Protein AF-0000000086840488 (afdb_homodimer)

InterPro domains:
  IPR006140 D-isomer specific 2-hydroxyacid dehydrogenase, NAD-binding domain [PF02826] (122-196)
  IPR006140 D-isomer specific 2-hydroxyacid dehydrogenase, NAD-binding domain [PF02826] (235-324)
  IPR029752 D-isomer specific 2-hydroxyacid dehydrogenase, NAD-binding domain conserved site 1 [PS00065] (160-187)
  IPR036291 NAD(P)-binding domain superfamily [SSF51735] (114-325)

pLDDT: mean 95.62, std 5.21, range [55.09, 98.94]

Secondary structure (DSSP, 8-state):
----TT-EEEEEESSPPPTTHHHHHHHH-TT-EEEEEEPPEETTTTEEPPGGGS-HHHHTT--EEEESSPPPGGGGTT--EEEESSS--GGGTT-TTTT-TTSEEE--TTSSHHHHHHHHHHHHHHHHTTHHHHHHHHHTT------TT-----STT-EEEEE--SHHHHHHHHHHHHTTPEEEEEESS---SHHHHS-TTS---TT-S-TTS-S-SEEEEHHHHHHHHHTT--SEEEE-----TTTTT-B-HHHHHHHHHHHTT--EEEE-S-GGGB-HHHHHHHHHHTSSSEEEES--SSSSPPTT-GGGGSTTEEE-SS-TT--TTHHHHHHHHHHHHHHHHHHTPPPTTB---/----TT-EEEEEESSPPPTTHHHHHHHH-TT-EEEEEEPPEETTTTEEPPGGGS-HHHHTT--EEEESSPPPGGGGTT--EEEESSS--GGGTT-TTTT-TTSEEE--TTSSHHHHHHHHHHHHHHHHTTHHHHHHHHHTT------TT-----STT-EEEEE--SHHHHHHHHHHHHTTPEEEEEESS---SHHHHS-TTS---TT-S-TTS-S-SEEEEHHHHHHHHHTT--SEEEE-----TTTTT-B-HHHHHHHHHHHTT--EEEE-S-GGGB-HHHHHHHHHHTSSSEEEES--SSSSPPTT-GGGGSTTEEE-SS-TT--TTHHHHHHHHHHHHHHHHHHTPPPTTB---

Radius of gyration: 28.03 Å; Cα contacts (8 Å, |Δi|>4): 1527; chains: 2; bounding box: 57×87×66 Å

Foldseek 3Di:
DFDDLLAEEEAEEQDFAPPCLVVVCCVVPVSYHYHYHHWDQDPVVRGTDDPVPPPLVSLPSHQHYEDAQDDAVVSNVNHQEYEYLALDCVNCVPHPCVPPPSHWYFYLFALQQQLLLVVQVVLVVCLLVVVVVVVVCVVVVHDDPCPVPRDRDFLAAAEEEEEDQANNNQQNLVVSVVSNYAYEYEDADDDPDQVSQARPLADHDPPGGDRRNPRHPYYAHDDVSLLVSLQQQHQEYEYADEDDPVQFQVAFQVSLQSNCVRNVLRYEYEYLYEARSHDQVRVLVSQQVSSHSEYEYAYHVVQVDDPPDCQVPRPRYHYHRNCSRDDPCSSVSSSVLVVQQSVCSNVVHRRGRTDDD/DFDDLLAEEEAEEQDFAPPCLVVVCCVVPVSYHYHYHHWDADPVVRGTDDPVPPPLVSLPSHQHYEDAQDDAVVSNVNHQEYEYLAQACVNCVPHPCVPPPSHWYFYLFALQQQLLLVVQVVLVVCLLVVVVVVVVCVVVVHDDPCPVPRDRDFLAAAEEEEEDQANNNQQNLVVSVVSNHAYEYEDADDDPDQVSQANPLADHDPPGGDRRNPRHPYYAHDDVSLLVSLQQQHQEYEYADEDDPVQFQVAFQVSLQSNCVRNVLNYEYEYLYEARSHDQVRVLVSQQVSSHSEYEYAYHVPQVDDPPDCQVPRPRYHYHRNCSRDDPCSSVSSSVLVVQQSVCSNVVHRRGRTDDD

Solvent-accessible surface area (backbone atoms only — not comparable to full-atom values): 36884 Å² total; per-residue (Å²): 121,46,72,48,70,74,39,20,36,35,38,42,39,83,51,74,78,49,89,62,47,66,59,50,47,41,70,76,35,73,52,46,47,75,44,80,42,64,33,50,76,28,75,91,72,74,39,65,46,40,64,68,77,50,60,66,75,74,45,58,68,27,24,31,39,32,31,64,54,76,52,54,64,79,67,41,72,59,39,37,36,37,36,35,67,35,56,68,64,72,85,41,64,87,40,76,58,63,73,33,86,75,33,48,43,19,37,30,46,23,47,38,14,67,37,32,26,45,46,53,51,18,49,50,38,31,59,47,67,42,43,66,61,31,52,52,29,35,77,67,33,49,69,68,58,76,58,84,88,59,76,25,65,58,51,63,71,34,32,34,38,27,38,21,66,50,44,43,28,24,25,36,46,42,47,41,43,64,51,40,28,46,36,32,36,29,32,79,61,80,56,91,45,64,78,63,34,32,58,72,64,48,48,65,53,85,96,56,43,42,60,58,45,72,74,47,79,46,81,31,30,46,70,67,27,48,57,53,56,41,53,69,33,36,41,31,37,39,36,43,40,77,76,44,87,81,32,48,44,58,46,27,57,70,52,44,50,42,35,15,74,38,34,74,14,52,27,31,39,34,36,68,45,48,21,54,30,37,30,53,68,39,49,42,50,29,29,68,70,45,32,28,57,25,36,35,28,31,42,45,61,58,76,72,54,59,63,80,45,65,66,62,70,34,52,58,54,46,56,45,53,63,48,45,62,54,36,72,56,34,63,52,39,47,54,51,50,51,52,53,34,49,53,24,28,53,68,61,40,82,52,48,29,58,60,85,122,123,45,72,47,68,76,38,20,36,37,38,42,40,82,49,74,77,49,90,63,46,68,59,51,47,41,68,77,35,72,52,49,47,75,45,80,41,66,33,51,76,28,74,91,72,72,37,63,46,40,65,68,78,50,59,66,75,74,44,58,70,28,22,31,39,32,33,62,54,74,53,54,63,78,68,41,75,61,40,36,36,37,38,35,68,37,58,70,63,72,84,43,63,88,40,76,58,63,74,34,86,76,34,47,44,20,38,29,48,21,48,39,15,68,37,31,25,46,44,53,51,16,51,49,36,30,59,47,65,42,44,67,60,32,52,53,29,35,77,66,32,49,69,69,58,76,58,84,87,57,75,25,64,58,51,63,71,34,34,32,37,28,37,23,65,49,45,43,28,24,26,35,44,44,48,41,44,62,52,40,29,46,35,32,35,29,33,79,61,79,55,91,44,65,78,64,35,30,59,71,63,48,47,64,52,86,94,54,42,42,61,58,45,72,74,46,78,45,80,32,31,46,71,68,26,47,55,52,56,42,54,68,32,36,42,32,38,40,36,44,40,76,76,44,85,83,32,46,44,59,46,27,56,70,50,44,50,41,34,17,73,38,34,74,14,51,25,30,39,34,37,69,44,45,20,52,30,37,30,53,67,37,49,42,50,30,30,69,70,46,31,28,56,24,34,37,28,30,42,45,62,58,76,72,55,59,61,81,45,66,66,63,70,34,54,60,56,46,57,42,52,62,49,45,61,53,36,72,55,35,62,51,38,46,52,49,52,51,52,52,35,50,53,25,28,54,68,61,41,84,52,47,28,58,59,86,124

Structure (mmCIF, N/CA/C/O backbone):
data_AF-0000000086840488-model_v1
#
loop_
_entity.id
_entity.type
_entity.pdbx_description
1 polymer 'D-isomer specific 2-hydroxyacid dehydrogenase NAD-binding domain-containing protein'
#
loop_
_atom_site.group_PDB
_atom_site.id
_atom_site.type_symbol
_atom_site.label_atom_id
_atom_site.label_alt_id
_atom_site.label_comp_id
_atom_site.label_asym_id
_atom_site.label_entity_id
_atom_site.label_seq_id
_atom_site.pdbx_PDB_ins_code
_atom_site.Cartn_x
_atom_site.Cartn_y
_atom_site.Cartn_z
_atom_site.occupancy
_atom_site.B_iso_or_equiv
_atom_site.auth_seq_id
_atom_site.auth_comp_id
_atom_site.auth_asym_id
_atom_site.auth_atom_id
_atom_site.pdbx_PDB_model_num
ATOM 1 N N . MET A 1 1 ? 4.98 28.266 30.984 1 74.75 1 MET A N 1
ATOM 2 C CA . MET A 1 1 ? 4.031 28.594 32.031 1 74.75 1 MET A CA 1
ATOM 3 C C . MET A 1 1 ? 2.773 27.734 31.938 1 74.75 1 MET A C 1
ATOM 5 O O . MET A 1 1 ? 2.221 27.578 30.844 1 74.75 1 MET A O 1
ATOM 9 N N . PRO A 1 2 ? 2.432 27.172 33.031 1 90.12 2 PRO A N 1
ATOM 10 C CA . PRO A 1 2 ? 1.209 26.375 33.031 1 90.12 2 PRO A CA 1
ATOM 11 C C . PRO A 1 2 ? -0.029 27.188 32.656 1 90.12 2 PRO A C 1
ATOM 13 O O . PRO A 1 2 ? 0.026 28.406 32.594 1 90.12 2 PRO A O 1
ATOM 16 N N . LEU A 1 3 ? -1.028 26.469 32.344 1 93.62 3 LEU A N 1
ATOM 17 C CA . LEU A 1 3 ? -2.291 27.125 32.031 1 93.62 3 LEU A CA 1
ATOM 18 C C . LEU A 1 3 ? -2.77 27.984 33.188 1 93.62 3 LEU A C 1
ATOM 20 O O . LEU A 1 3 ? -2.602 27.609 34.344 1 93.62 3 LEU A O 1
ATOM 24 N N . ASN A 1 4 ? -3.279 29.109 32.844 1 89.44 4 ASN A N 1
ATOM 25 C CA . ASN A 1 4 ? -3.838 30 33.875 1 89.44 4 ASN A CA 1
ATOM 26 C C . ASN A 1 4 ? -5.254 30.438 33.5 1 89.44 4 ASN A C 1
ATOM 28 O O . ASN A 1 4 ? -5.711 30.219 32.375 1 89.44 4 ASN A O 1
ATOM 32 N N . PRO A 1 5 ? -5.953 30.984 34.406 1 89.5 5 PRO A N 1
ATOM 33 C CA . PRO A 1 5 ? -7.367 31.312 34.219 1 89.5 5 PRO A CA 1
ATOM 34 C C . PRO A 1 5 ? -7.59 32.344 33.125 1 89.5 5 PRO A C 1
ATOM 36 O O . PRO A 1 5 ? -8.703 32.5 32.625 1 89.5 5 PRO A O 1
ATOM 39 N N . ASP A 1 6 ? -6.582 33.062 32.75 1 92.25 6 ASP A N 1
ATOM 40 C CA . ASP A 1 6 ? -6.711 34.125 31.734 1 92.25 6 ASP A CA 1
ATOM 41 C C . ASP A 1 6 ? -6.492 33.531 30.344 1 92.25 6 ASP A C 1
ATOM 43 O O . ASP A 1 6 ? -6.711 34.219 29.344 1 92.25 6 ASP A O 1
ATOM 47 N N . ASP A 1 7 ? -6.098 32.281 30.312 1 96.12 7 ASP A N 1
ATOM 48 C CA . ASP A 1 7 ? -5.805 31.672 29.016 1 96.12 7 ASP A CA 1
ATOM 49 C C . ASP A 1 7 ? -7.082 31.438 28.219 1 96.12 7 ASP A C 1
ATOM 51 O O . ASP A 1 7 ? -8.102 31.016 28.766 1 96.12 7 ASP A O 1
ATOM 55 N N . LYS A 1 8 ? -7.051 31.797 26.953 1 98.06 8 LYS A N 1
ATOM 56 C CA . LYS A 1 8 ? -8.086 31.531 25.953 1 98.06 8 LYS A CA 1
ATOM 57 C C . LYS A 1 8 ? -7.488 30.891 24.703 1 98.06 8 LYS A C 1
ATOM 59 O O . LYS A 1 8 ? -6.504 31.375 24.156 1 98.06 8 LYS A O 1
ATOM 64 N N . LEU A 1 9 ? -8.07 29.734 24.359 1 98.44 9 LEU A N 1
ATOM 65 C CA . LEU A 1 9 ? -7.621 29.016 23.172 1 98.44 9 LEU A CA 1
ATOM 66 C C . LEU A 1 9 ? -8.555 29.297 21.984 1 98.44 9 LEU A C 1
ATOM 68 O O . LEU A 1 9 ? -9.766 29.078 22.094 1 98.44 9 LEU A O 1
ATOM 72 N N . LEU A 1 10 ? -8.016 29.766 20.922 1 98.56 10 LEU A N 1
ATOM 73 C CA . LEU A 1 10 ? -8.734 29.859 19.656 1 98.56 10 LEU A CA 1
ATOM 74 C C . LEU A 1 10 ? -8.266 28.797 18.672 1 98.56 10 LEU A C 1
ATOM 76 O O . LEU A 1 10 ? -7.074 28.703 18.375 1 98.56 10 LEU A O 1
ATOM 80 N N . VAL A 1 11 ? -9.156 27.938 18.25 1 98.62 11 VAL A N 1
ATOM 81 C CA . VAL A 1 11 ? -8.914 26.969 17.188 1 98.62 11 VAL A CA 1
ATOM 82 C C . VAL A 1 11 ? -9.641 27.422 15.922 1 98.62 11 VAL A C 1
ATOM 84 O O . VAL A 1 11 ? -10.867 27.547 15.914 1 98.62 11 VAL A O 1
ATOM 87 N N . HIS A 1 12 ? -8.922 27.703 14.891 1 98 12 HIS A N 1
ATOM 88 C CA . HIS A 1 12 ? -9.445 28.125 13.602 1 98 12 HIS A CA 1
ATOM 89 C C . HIS A 1 12 ? -9.016 27.156 12.492 1 98 12 HIS A C 1
ATOM 91 O O . HIS A 1 12 ? -8.016 27.391 11.82 1 98 12 HIS A O 1
ATOM 97 N N . LEU A 1 13 ? -9.805 26.031 12.32 1 96.62 13 LEU A N 1
ATOM 98 C CA . LEU A 1 13 ? -9.523 24.938 11.406 1 96.62 13 LEU A CA 1
ATOM 99 C C . LEU A 1 13 ? -10.695 24.703 10.461 1 96.62 13 LEU A C 1
ATOM 101 O O . LEU A 1 13 ? -11.805 25.172 10.711 1 96.62 13 LEU A O 1
ATOM 105 N N . PRO A 1 14 ? -10.477 23.984 9.336 1 92.75 14 PRO A N 1
ATOM 106 C CA . PRO A 1 14 ? -11.531 23.781 8.344 1 92.75 14 PRO A CA 1
ATOM 107 C C . PRO A 1 14 ? -12.484 22.641 8.727 1 92.75 14 PRO A C 1
ATOM 109 O O . PRO A 1 14 ? -12.82 21.812 7.883 1 92.75 14 PRO A O 1
ATOM 112 N N . GLY A 1 15 ? -12.93 22.594 9.938 1 94.38 15 GLY A N 1
ATOM 113 C CA . GLY A 1 15 ? -13.883 21.609 10.422 1 94.38 15 GLY A CA 1
ATOM 114 C C . GLY A 1 15 ? -14.289 21.828 11.867 1 94.38 15 GLY A C 1
ATOM 115 O O . GLY A 1 15 ? -13.578 22.5 12.625 1 94.38 15 GLY A O 1
ATOM 116 N N . PRO A 1 16 ? -15.438 21.297 12.203 1 96.81 16 PRO A N 1
ATOM 117 C CA . PRO A 1 16 ? -15.898 21.453 13.586 1 96.81 16 PRO A CA 1
ATOM 118 C C . PRO A 1 16 ? -15.078 20.625 14.57 1 96.81 16 PRO A C 1
ATOM 120 O O . PRO A 1 16 ? -14.352 19.719 14.172 1 96.81 16 PRO A O 1
ATOM 123 N N . ALA A 1 17 ? -15.18 21.016 15.758 1 97.88 17 ALA A N 1
ATOM 124 C CA . ALA A 1 17 ? -14.57 20.188 16.797 1 97.88 17 ALA A CA 1
ATOM 125 C C . ALA A 1 17 ? -15.117 18.766 16.766 1 97.88 17 ALA A C 1
ATOM 127 O O . ALA A 1 17 ? -16.312 18.562 16.562 1 97.88 17 ALA A O 1
ATOM 128 N N . PRO A 1 18 ? -14.211 17.812 16.953 1 97.75 18 PRO A N 1
ATOM 129 C CA . PRO A 1 18 ? -14.719 16.438 17.047 1 97.75 18 PRO A CA 1
ATOM 130 C C . PRO A 1 18 ? -15.742 16.266 18.156 1 97.75 18 PRO A C 1
ATOM 132 O O . PRO A 1 18 ? -15.68 16.969 19.172 1 97.75 18 PRO A O 1
ATOM 135 N N . ALA A 1 19 ? -16.641 15.336 17.953 1 97.25 19 ALA A N 1
ATOM 136 C CA . ALA A 1 19 ? -17.672 15.062 18.938 1 97.25 19 ALA A CA 1
ATOM 137 C C . ALA A 1 19 ? -17.062 14.797 20.312 1 97.25 19 ALA A C 1
ATOM 139 O O . ALA A 1 19 ? -16.141 13.984 20.438 1 97.25 19 ALA A O 1
ATOM 140 N N . GLY A 1 20 ? -17.484 15.531 21.203 1 97.88 20 GLY A N 1
ATOM 141 C CA . GLY A 1 20 ? -17.078 15.312 22.594 1 97.88 20 GLY A CA 1
ATOM 142 C C . GLY A 1 20 ? -15.797 16.047 22.969 1 97.88 20 GLY A C 1
ATOM 143 O O . GLY A 1 20 ? -15.43 16.094 24.141 1 97.88 20 GLY A O 1
ATOM 144 N N . TRP A 1 21 ? -15.109 16.594 22.047 1 98.19 21 TRP A N 1
ATOM 145 C CA . TRP A 1 21 ? -13.805 17.188 22.312 1 98.19 21 TRP A CA 1
ATOM 146 C C . TRP A 1 21 ? -13.945 18.406 23.203 1 98.19 21 TRP A C 1
ATOM 148 O O . TRP A 1 21 ? -13.195 18.562 24.172 1 98.19 21 TRP A O 1
ATOM 158 N N . LEU A 1 22 ? -14.945 19.312 22.938 1 98.25 22 LEU A N 1
ATOM 159 C CA . LEU A 1 22 ? -15.133 20.547 23.703 1 98.25 22 LEU A CA 1
ATOM 160 C C . LEU A 1 22 ? -15.539 20.234 25.141 1 98.25 22 LEU A C 1
ATOM 162 O O . LEU A 1 22 ? -15.07 20.875 26.078 1 98.25 22 LEU A O 1
ATOM 166 N N . GLU A 1 23 ? -16.359 19.219 25.25 1 98.12 23 GLU A N 1
ATOM 167 C CA . GLU A 1 23 ? -16.766 18.797 26.594 1 98.12 23 GLU A CA 1
ATOM 168 C C . GLU A 1 23 ? -15.586 18.25 27.391 1 98.12 23 GLU A C 1
ATOM 170 O O . GLU A 1 23 ? -15.43 18.547 28.562 1 98.12 23 GLU A O 1
ATOM 175 N N . ALA A 1 24 ? -14.805 17.453 26.703 1 98.06 24 ALA A N 1
ATOM 176 C CA . ALA A 1 24 ? -13.633 16.891 27.344 1 98.06 24 ALA A CA 1
ATOM 177 C C . ALA A 1 24 ? -12.656 17.984 27.781 1 98.06 24 ALA A C 1
ATOM 179 O O . ALA A 1 24 ? -12.102 17.922 28.875 1 98.06 24 ALA A O 1
ATOM 180 N N . ALA A 1 25 ? -12.438 18.984 26.938 1 97.69 25 ALA A N 1
ATOM 181 C CA . ALA A 1 25 ? -11.547 20.094 27.266 1 97.69 25 ALA A CA 1
ATOM 182 C C . ALA A 1 25 ? -12.055 20.875 28.469 1 97.69 25 ALA A C 1
ATOM 184 O O . ALA A 1 25 ? -11.289 21.219 29.359 1 97.69 25 ALA A O 1
ATOM 185 N N . ALA A 1 26 ? -13.344 21.125 28.484 1 96.94 26 ALA A N 1
ATOM 186 C CA . ALA A 1 26 ? -13.953 21.875 29.578 1 96.94 26 ALA A CA 1
ATOM 187 C C . ALA A 1 26 ? -13.812 21.125 30.906 1 96.94 26 ALA A C 1
ATOM 189 O O . ALA A 1 26 ? -13.609 21.75 31.953 1 96.94 26 ALA A O 1
ATOM 190 N N . ARG A 1 27 ? -13.977 19.812 30.781 1 97.25 27 ARG A N 1
ATOM 191 C CA . ARG A 1 27 ? -13.867 18.984 31.984 1 97.25 27 ARG A CA 1
ATOM 192 C C . ARG A 1 27 ? -12.422 18.938 32.5 1 97.25 27 ARG A C 1
ATOM 194 O O . ARG A 1 27 ? -12.18 19.031 33.688 1 97.25 27 ARG A O 1
ATOM 201 N N . ARG A 1 28 ? -11.516 18.844 31.625 1 96.31 28 ARG A N 1
ATOM 202 C CA . ARG A 1 28 ? -10.109 18.672 31.984 1 96.31 28 ARG A CA 1
ATOM 203 C C . ARG A 1 28 ? -9.477 19.984 32.406 1 96.31 28 ARG A C 1
ATOM 205 O O . ARG A 1 28 ? -8.609 20.016 33.281 1 96.31 28 ARG A O 1
ATOM 212 N N . PHE A 1 29 ? -9.984 21.062 31.688 1 96.62 29 PHE A N 1
ATOM 213 C CA . PHE A 1 29 ? -9.43 22.391 31.953 1 96.62 29 PHE A CA 1
ATOM 214 C C . PHE A 1 29 ? -10.539 23.391 32.219 1 96.62 29 PHE A C 1
ATOM 216 O O . PHE A 1 29 ? -10.773 24.297 31.438 1 96.62 29 PHE A O 1
ATOM 223 N N . PRO A 1 30 ? -11.117 23.422 33.375 1 93.19 30 PRO A N 1
ATOM 224 C CA . PRO A 1 30 ? -12.281 24.25 33.656 1 93.19 30 PRO A CA 1
ATOM 225 C C . PRO A 1 30 ? -11.977 25.75 33.562 1 93.19 30 PRO A C 1
ATOM 227 O O . PRO A 1 30 ? -12.875 26.547 33.281 1 93.19 30 PRO A O 1
ATOM 230 N N . GLY A 1 31 ? -10.836 26.188 33.688 1 93 31 GLY A N 1
ATOM 231 C CA . GLY A 1 31 ? -10.492 27.594 33.625 1 93 31 GLY A CA 1
ATOM 232 C C . GLY A 1 31 ? -10.148 28.078 32.219 1 93 31 GLY A C 1
ATOM 233 O O . G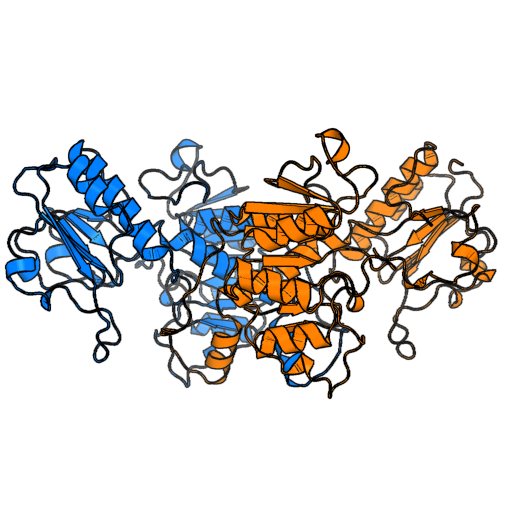LY A 1 31 ? -9.984 29.266 32 1 93 31 GLY A O 1
ATOM 234 N N . LEU A 1 32 ? -10.086 27.156 31.312 1 96.69 32 LEU A N 1
ATOM 235 C CA . LEU A 1 32 ? -9.68 27.5 29.953 1 96.69 32 LEU A CA 1
ATOM 236 C C . LEU A 1 32 ? -10.898 27.766 29.078 1 96.69 32 LEU A C 1
ATOM 238 O O . LEU A 1 32 ? -11.797 26.938 28.969 1 96.69 32 LEU A O 1
ATOM 242 N N . GLU A 1 33 ? -10.992 28.922 28.516 1 97.38 33 GLU A N 1
ATOM 243 C CA . GLU A 1 33 ? -11.992 29.219 27.484 1 97.38 33 GLU A CA 1
ATOM 244 C C . GLU A 1 33 ? -11.523 28.75 26.109 1 97.38 33 GLU A C 1
ATOM 246 O O . GLU A 1 33 ? -10.438 29.125 25.656 1 97.38 33 GLU A O 1
ATOM 251 N N . VAL A 1 34 ? -12.32 27.906 25.516 1 98.06 34 VAL A N 1
ATOM 252 C CA . VAL A 1 34 ? -11.992 27.406 24.188 1 98.06 34 VAL A CA 1
ATOM 253 C C . VAL A 1 34 ? -12.969 28 23.172 1 98.06 34 VAL A C 1
ATOM 255 O O . VAL A 1 34 ? -14.188 27.859 23.312 1 98.06 34 VAL A O 1
ATOM 258 N N . ARG A 1 35 ? -12.445 28.672 22.172 1 98.31 35 ARG A N 1
ATOM 259 C CA . ARG A 1 35 ? -13.195 29.188 21.031 1 98.31 35 ARG A CA 1
ATOM 260 C C . ARG A 1 35 ? -12.852 28.422 19.766 1 98.31 35 ARG A C 1
ATOM 262 O O . ARG A 1 35 ? -11.734 28.531 19.25 1 98.31 35 ARG A O 1
ATOM 269 N N . TRP A 1 36 ? -13.773 27.594 19.297 1 98.38 36 TRP A N 1
ATOM 270 C CA . TRP A 1 36 ? -13.578 26.844 18.062 1 98.38 36 TRP A CA 1
ATOM 271 C C . TRP A 1 36 ? -14.328 27.484 16.906 1 98.38 36 TRP A C 1
ATOM 273 O O . TRP A 1 36 ? -15.555 27.547 16.906 1 98.38 36 TRP A O 1
ATOM 283 N N . GLU A 1 37 ? -13.594 27.984 15.953 1 97.94 37 GLU A N 1
ATOM 284 C CA . GLU A 1 37 ? -14.148 28.656 14.773 1 97.94 37 GLU A CA 1
ATOM 285 C C . GLU A 1 37 ? -13.781 27.906 13.5 1 97.94 37 GLU A C 1
ATOM 287 O O . GLU A 1 37 ? -12.609 27.641 13.242 1 97.94 37 GLU A O 1
ATOM 292 N N . VAL A 1 38 ? -14.789 27.562 12.727 1 96.94 38 VAL A N 1
ATOM 293 C CA . VAL A 1 38 ? -14.547 26.828 11.484 1 96.94 38 VAL A CA 1
ATOM 294 C C . VAL A 1 38 ? -14.07 27.797 10.398 1 96.94 38 VAL A C 1
ATOM 296 O O . VAL A 1 38 ? -14.75 28.781 10.094 1 96.94 38 VAL A O 1
ATOM 299 N N . ALA A 1 39 ? -12.922 27.469 9.922 1 95.38 39 ALA A N 1
ATOM 300 C CA . ALA A 1 39 ? -12.344 28.297 8.852 1 95.38 39 ALA A CA 1
ATOM 301 C C . ALA A 1 39 ? -12.984 27.953 7.508 1 95.38 39 ALA A C 1
ATOM 303 O O . ALA A 1 39 ? -13.016 26.797 7.102 1 95.38 39 ALA A O 1
ATOM 304 N N . GLY A 1 40 ? -13.469 28.922 6.797 1 91.19 40 GLY A N 1
ATOM 305 C CA . GLY A 1 40 ? -13.922 28.734 5.426 1 91.19 40 GLY A CA 1
ATOM 306 C C . GLY A 1 40 ? -12.805 28.844 4.406 1 91.19 40 GLY A C 1
ATOM 307 O O . GLY A 1 40 ? -11.641 29.016 4.77 1 91.19 40 GLY A O 1
ATOM 308 N N . VAL A 1 41 ? -13.164 28.531 3.211 1 86.44 41 VAL A N 1
ATOM 309 C CA . VAL A 1 41 ? -12.203 28.672 2.119 1 86.44 41 VAL A CA 1
ATOM 310 C C . VAL A 1 41 ? -12.242 30.094 1.57 1 86.44 41 VAL A C 1
ATOM 312 O O . VAL A 1 41 ? -13.32 30.641 1.307 1 86.44 41 VAL A O 1
ATOM 315 N N . ASP A 1 42 ? -11.102 30.688 1.493 1 86.5 42 ASP A N 1
ATOM 316 C CA . ASP A 1 42 ? -10.945 31.969 0.798 1 86.5 42 ASP A CA 1
ATOM 317 C C . ASP A 1 42 ? -10.641 31.75 -0.682 1 86.5 42 ASP A C 1
ATOM 319 O O . ASP A 1 42 ? -9.484 31.531 -1.057 1 86.5 42 ASP A O 1
ATOM 323 N N . ALA A 1 43 ? -11.578 31.844 -1.506 1 81.25 43 ALA A N 1
ATOM 324 C CA . ALA A 1 43 ? -11.438 31.562 -2.932 1 81.25 43 ALA A CA 1
ATOM 325 C C . ALA A 1 43 ? -10.422 32.5 -3.582 1 81.25 43 ALA A C 1
ATOM 327 O O . ALA A 1 43 ? -9.664 32.062 -4.465 1 81.25 43 ALA A O 1
ATOM 328 N N . ALA A 1 44 ? -10.461 33.75 -3.156 1 77.56 44 ALA A N 1
ATOM 329 C CA . ALA A 1 44 ? -9.555 34.719 -3.732 1 77.56 44 ALA A CA 1
ATOM 330 C C . ALA A 1 44 ? -8.102 34.406 -3.418 1 77.56 44 ALA A C 1
ATOM 332 O O . ALA A 1 44 ? -7.227 34.531 -4.273 1 77.56 44 ALA A O 1
ATOM 333 N N . ALA A 1 45 ? -7.902 33.875 -2.266 1 77 45 ALA A N 1
ATOM 334 C CA . ALA A 1 45 ? -6.547 33.562 -1.832 1 77 45 ALA A CA 1
ATOM 335 C C . ALA A 1 45 ? -6.203 32.094 -2.123 1 77 45 ALA A C 1
ATOM 337 O O . ALA A 1 45 ? -5.055 31.688 -1.962 1 77 45 ALA A O 1
ATOM 338 N N . SER A 1 46 ? -7.188 31.266 -2.6 1 78.31 46 SER A N 1
ATOM 339 C CA . SER A 1 46 ? -7.008 29.828 -2.801 1 78.31 46 SER A CA 1
ATOM 340 C C . SER A 1 46 ? -6.414 29.172 -1.563 1 78.31 46 SER A C 1
ATOM 342 O O . SER A 1 46 ? -5.438 28.422 -1.661 1 78.31 46 SER A O 1
ATOM 344 N N . ASP A 1 47 ? -6.945 29.656 -0.438 1 86.81 47 ASP A N 1
ATOM 345 C CA . ASP A 1 47 ? -6.477 29.219 0.869 1 86.81 47 ASP A CA 1
ATOM 346 C C . ASP A 1 47 ? -7.605 29.25 1.897 1 86.81 47 ASP A C 1
ATOM 348 O O . ASP A 1 47 ? -8.734 29.609 1.571 1 86.81 47 ASP A O 1
ATOM 352 N N . LEU A 1 48 ? -7.277 28.828 3.109 1 91 48 LEU A N 1
ATOM 353 C CA . LEU A 1 48 ? -8.227 29 4.207 1 91 48 LEU A CA 1
ATOM 354 C C . LEU A 1 48 ? -8.281 30.453 4.66 1 91 48 LEU A C 1
ATOM 356 O O . LEU A 1 48 ? -7.293 31.188 4.547 1 91 48 LEU A O 1
ATOM 360 N N . GLU A 1 49 ? -9.438 30.828 5.23 1 93.62 49 GLU A N 1
ATOM 361 C CA . GLU A 1 49 ? -9.578 32.156 5.824 1 93.62 49 GLU A CA 1
ATOM 362 C C . GLU A 1 49 ? -8.633 32.344 7.008 1 93.62 49 GLU A C 1
ATOM 364 O O . GLU A 1 49 ? -8.453 31.406 7.812 1 93.62 49 GLU A O 1
ATOM 369 N N . ARG A 1 50 ? -8.031 33.562 7.09 1 94.94 50 ARG A N 1
ATOM 370 C CA . ARG A 1 50 ? -7.195 33.875 8.234 1 94.94 50 ARG A CA 1
ATOM 371 C C . ARG A 1 50 ? -8.039 34.188 9.469 1 94.94 50 ARG A C 1
ATOM 373 O O . ARG A 1 50 ? -9.188 34.625 9.336 1 94.94 50 ARG A O 1
ATOM 380 N N . ALA A 1 51 ? -7.43 34.031 10.508 1 95.5 51 ALA A N 1
ATOM 381 C CA . ALA A 1 51 ? -8.125 34.344 11.75 1 95.5 51 ALA A CA 1
ATOM 382 C C . ALA A 1 51 ? -8.461 35.812 11.82 1 95.5 51 ALA A C 1
ATOM 384 O O . ALA A 1 51 ? -9.344 36.25 12.578 1 95.5 51 ALA A O 1
ATOM 385 N N . ASP A 1 52 ? -7.801 36.688 11.094 1 95.62 52 ASP A N 1
ATOM 386 C CA . ASP A 1 52 ? -8.039 38.125 11.039 1 95.62 52 ASP A CA 1
ATOM 387 C C . ASP A 1 52 ? -9.469 38.438 10.617 1 95.62 52 ASP A C 1
ATOM 389 O O . ASP A 1 52 ? -10 39.5 10.914 1 95.62 52 ASP A O 1
ATOM 393 N N . ALA A 1 53 ? -10.016 37.531 9.859 1 94.69 53 ALA A N 1
ATOM 394 C CA . ALA A 1 53 ? -11.359 37.719 9.328 1 94.69 53 ALA A CA 1
ATOM 395 C C . ALA A 1 53 ? -12.422 37.5 10.398 1 94.69 53 ALA A C 1
ATOM 397 O O . ALA A 1 53 ? -13.586 37.844 10.227 1 94.69 53 ALA A O 1
ATOM 398 N N . LEU A 1 54 ? -12.07 36.938 11.516 1 96.19 54 LEU A N 1
ATOM 399 C CA . LEU A 1 54 ? -13 36.656 12.609 1 96.19 54 LEU A CA 1
ATOM 400 C C . LEU A 1 54 ? -13.359 37.969 13.336 1 96.19 54 LEU A C 1
ATOM 402 O O . LEU A 1 54 ? -12.594 38.938 13.32 1 96.19 54 LEU A O 1
ATOM 406 N N . PRO A 1 55 ? -14.539 38.031 14.016 1 95.75 55 PRO A N 1
ATOM 407 C CA . PRO A 1 55 ? -14.875 39.188 14.852 1 95.75 55 PRO A CA 1
ATOM 408 C C . PRO A 1 55 ? -13.82 39.469 15.914 1 95.75 55 PRO A C 1
ATOM 410 O O . PRO A 1 55 ? -13.266 38.531 16.5 1 95.75 55 PRO A O 1
ATOM 413 N N . PRO A 1 56 ? -13.539 40.688 16.109 1 93.75 56 PRO A N 1
ATOM 414 C CA . PRO A 1 56 ? -12.508 41.062 17.078 1 93.75 56 PRO A CA 1
ATOM 415 C C . PRO A 1 56 ? -12.727 40.438 18.453 1 93.75 56 PRO A C 1
ATOM 417 O O . PRO A 1 56 ? -11.766 40.125 19.156 1 93.75 56 PRO A O 1
ATOM 420 N N . GLU A 1 57 ? -13.953 40.281 18.766 1 95.06 57 GLU A N 1
ATOM 421 C CA . GLU A 1 57 ? -14.273 39.719 20.078 1 95.06 57 GLU A CA 1
ATOM 422 C C . GLU A 1 57 ? -13.766 38.281 20.172 1 95.06 57 GLU A C 1
ATOM 424 O O . GLU A 1 57 ? -13.422 37.812 21.266 1 95.06 57 GLU A O 1
ATOM 429 N N . THR A 1 58 ? -13.727 37.625 19.031 1 96.19 58 THR A N 1
ATOM 430 C CA . THR A 1 58 ? -13.258 36.25 19 1 96.19 58 THR A CA 1
ATOM 431 C C . THR A 1 58 ? -11.758 36.188 19.266 1 96.19 58 THR A C 1
ATOM 433 O O . THR A 1 58 ? -11.266 35.219 19.875 1 96.19 58 THR A O 1
ATOM 436 N N . LEU A 1 59 ? -11.055 37.188 18.906 1 95.81 59 LEU A N 1
ATOM 437 C CA . LEU A 1 59 ? -9.602 37.219 19.016 1 95.81 59 LEU A CA 1
ATOM 438 C C . LEU A 1 59 ? -9.18 37.812 20.359 1 95.81 59 LEU A C 1
ATOM 440 O O . LEU A 1 59 ? -8.031 37.656 20.781 1 95.81 59 LEU A O 1
ATOM 444 N N . ALA A 1 60 ? -10.125 38.5 20.969 1 95 60 ALA A N 1
ATOM 445 C CA . ALA A 1 60 ? -9.812 39.25 22.188 1 95 60 ALA A CA 1
ATOM 446 C C . ALA A 1 60 ? -9.32 38.344 23.297 1 95 60 ALA A C 1
ATOM 448 O O . ALA A 1 60 ? -10.008 37.375 23.672 1 95 60 ALA A O 1
ATOM 449 N N . GLY A 1 61 ? -8.094 38.625 23.734 1 95.94 61 GLY A N 1
ATOM 450 C CA . GLY A 1 61 ? -7.559 37.938 24.922 1 95.94 61 GLY A CA 1
ATOM 451 C C . GLY A 1 61 ? -6.984 36.562 24.609 1 95.94 61 GLY A C 1
ATOM 452 O O . GLY A 1 61 ? -6.523 35.875 25.516 1 95.94 61 GLY A O 1
ATOM 453 N N . VAL A 1 62 ? -6.988 36.156 23.359 1 97.81 62 VAL A N 1
ATOM 454 C CA . VAL A 1 62 ? -6.484 34.844 22.984 1 97.81 62 VAL A CA 1
ATOM 455 C C . VAL A 1 62 ? -5 34.75 23.328 1 97.81 62 VAL A C 1
ATOM 457 O O . VAL A 1 62 ? -4.215 35.625 22.984 1 97.81 62 VAL A O 1
ATOM 460 N N . THR A 1 63 ? -4.637 33.656 24.062 1 98 63 THR A N 1
ATOM 461 C CA . THR A 1 63 ? -3.244 33.469 24.438 1 98 63 THR A CA 1
ATOM 462 C C . THR A 1 63 ? -2.703 32.188 23.797 1 98 63 THR A C 1
ATOM 464 O O . THR A 1 63 ? -1.488 31.984 23.734 1 98 63 THR A O 1
ATOM 467 N N . LEU A 1 64 ? -3.559 31.234 23.422 1 98.38 64 LEU A N 1
ATOM 468 C CA . LEU A 1 64 ? -3.25 30.016 22.703 1 98.38 64 LEU A CA 1
ATOM 469 C C . LEU A 1 64 ? -3.967 29.969 21.344 1 98.38 64 LEU A C 1
ATOM 471 O O . LEU A 1 64 ? -5.168 30.25 21.281 1 98.38 64 LEU A O 1
ATOM 475 N N . LEU A 1 65 ? -3.219 29.641 20.328 1 98.25 65 LEU A N 1
ATOM 476 C CA . LEU A 1 65 ? -3.76 29.781 18.969 1 98.25 65 LEU A CA 1
ATOM 477 C C . LEU A 1 65 ? -3.447 28.562 18.125 1 98.25 65 LEU A C 1
ATOM 479 O O . LEU A 1 65 ? -2.299 28.109 18.078 1 98.25 65 LEU A O 1
ATOM 483 N N . CYS A 1 66 ? -4.434 27.938 17.547 1 98.19 66 CYS A N 1
ATOM 484 C CA . CYS A 1 66 ? -4.246 26.922 16.516 1 98.19 66 CYS A CA 1
ATOM 485 C C . CYS A 1 66 ? -4.793 27.391 15.18 1 98.19 66 CYS A C 1
ATOM 487 O O . CYS A 1 66 ? -5.984 27.672 15.055 1 98.19 66 CYS A O 1
ATOM 489 N N . VAL A 1 67 ? -3.936 27.438 14.18 1 96.75 67 VAL A N 1
ATOM 490 C CA . VAL A 1 67 ? -4.336 28.031 12.906 1 96.75 67 VAL A CA 1
ATOM 491 C C . VAL A 1 67 ? -3.521 27.422 11.773 1 96.75 67 VAL A C 1
ATOM 493 O O . VAL A 1 67 ? -2.516 26.75 12.008 1 96.75 67 VAL A O 1
ATOM 496 N N . TYR A 1 68 ? -3.984 27.688 10.578 1 94.75 68 TYR A N 1
ATOM 497 C CA . TYR A 1 68 ? -3.199 27.328 9.398 1 94.75 68 TYR A CA 1
ATOM 498 C C . TYR A 1 68 ? -2.525 28.547 8.797 1 94.75 68 TYR A C 1
ATOM 500 O O . TYR A 1 68 ? -1.331 28.781 9.008 1 94.75 68 TYR A O 1
ATOM 508 N N . PRO A 1 69 ? -3.367 29.469 8.203 1 94.75 69 PRO A N 1
ATOM 509 C CA . PRO A 1 69 ? -2.668 30.688 7.773 1 94.75 69 PRO A CA 1
ATOM 510 C C . PRO A 1 69 ? -2.271 31.578 8.938 1 94.75 69 PRO A C 1
ATOM 512 O O . PRO A 1 69 ? -3.051 31.766 9.875 1 94.75 69 PRO A O 1
ATOM 515 N N . PRO A 1 70 ? -1.085 32.125 8.922 1 96.12 70 PRO A N 1
ATOM 516 C CA . PRO A 1 70 ? -0.691 33.031 9.984 1 96.12 70 PRO A CA 1
ATOM 517 C C . PRO A 1 70 ? -1.562 34.281 10.039 1 96.12 70 PRO A C 1
ATOM 519 O O . PRO A 1 70 ? -1.715 34.969 9.023 1 96.12 70 PRO A O 1
ATOM 522 N N . PRO A 1 71 ? -2.094 34.562 11.133 1 96.5 71 PRO A N 1
ATOM 523 C CA . PRO A 1 71 ? -2.771 35.844 11.281 1 96.5 71 PRO A CA 1
ATOM 524 C C . PRO A 1 71 ? -1.797 37 11.422 1 96.5 71 PRO A C 1
ATOM 526 O O . PRO A 1 71 ? -0.582 36.812 11.469 1 96.5 71 PRO A O 1
ATOM 529 N N . SER A 1 72 ? -2.387 38.219 11.398 1 95.25 72 SER A N 1
ATOM 530 C CA . SER A 1 72 ? -1.552 39.406 11.625 1 95.25 72 SER A CA 1
ATOM 531 C C . SER A 1 72 ? -1.003 39.406 13.055 1 95.25 72 SER A C 1
ATOM 533 O O . SER A 1 72 ? -1.601 38.844 13.961 1 95.25 72 SER A O 1
ATOM 535 N N . PRO A 1 73 ? 0.171 40.062 13.242 1 94.44 73 PRO A N 1
ATOM 536 C CA . PRO A 1 73 ? 0.711 40.188 14.594 1 94.44 73 PRO A CA 1
ATOM 537 C C . PRO A 1 73 ? -0.273 40.812 15.57 1 94.44 73 PRO A C 1
ATOM 539 O O . PRO A 1 73 ? -0.293 40.469 16.75 1 94.44 73 PRO A O 1
ATOM 542 N N . ARG A 1 74 ? -1.056 41.719 15.062 1 91.44 74 ARG A N 1
ATOM 543 C CA . ARG A 1 74 ? -2.035 42.406 15.898 1 91.44 74 ARG A CA 1
ATOM 544 C C . ARG A 1 74 ? -3.047 41.438 16.484 1 91.44 74 ARG A C 1
ATOM 546 O O . ARG A 1 74 ? -3.48 41.594 17.625 1 91.44 74 ARG A O 1
ATOM 553 N N . ALA A 1 75 ? -3.379 40.438 15.68 1 93.31 75 ALA A N 1
ATOM 554 C CA . ALA A 1 75 ? -4.348 39.438 16.109 1 93.31 75 ALA A CA 1
ATOM 555 C C . ALA A 1 75 ? -3.732 38.469 17.125 1 93.31 75 ALA A C 1
ATOM 557 O O . ALA A 1 75 ? -4.438 37.656 17.719 1 93.31 75 ALA A O 1
ATOM 558 N N . MET A 1 76 ? -2.445 38.656 17.406 1 95.38 76 MET A N 1
ATOM 559 C CA . MET A 1 76 ? -1.709 37.719 18.266 1 95.38 76 MET A CA 1
ATOM 560 C C . MET A 1 76 ? -1.077 38.469 19.453 1 95.38 76 MET A C 1
ATOM 562 O O . MET A 1 76 ? -0.009 38.062 19.922 1 95.38 76 MET A O 1
ATOM 566 N N . GLU A 1 77 ? -1.655 39.562 19.812 1 93.31 77 GLU A N 1
ATOM 567 C CA . GLU A 1 77 ? -1.066 40.469 20.781 1 93.31 77 GLU A CA 1
ATOM 568 C C . GLU A 1 77 ? -0.701 39.75 22.078 1 93.31 77 GLU A C 1
ATOM 570 O O . GLU A 1 77 ? 0.357 40 22.656 1 93.31 77 GLU A O 1
ATOM 575 N N . ARG A 1 78 ? -1.476 38.844 22.531 1 95.56 78 ARG A N 1
ATOM 576 C CA . ARG A 1 78 ? -1.26 38.188 23.812 1 95.56 78 ARG A CA 1
ATOM 577 C C . ARG A 1 78 ? -0.893 36.719 23.641 1 95.56 78 ARG A C 1
ATOM 579 O O . ARG A 1 78 ? -0.827 35.969 24.609 1 95.56 78 ARG A O 1
ATOM 586 N N . VAL A 1 79 ? -0.744 36.281 22.391 1 97.31 79 VAL A N 1
ATOM 587 C CA . VAL A 1 79 ? -0.542 34.875 22.094 1 97.31 79 VAL A CA 1
ATOM 588 C C . VAL A 1 79 ? 0.834 34.438 22.578 1 97.31 79 VAL A C 1
ATOM 590 O O . VAL A 1 79 ? 1.84 35.094 22.297 1 97.31 79 VAL A O 1
ATOM 593 N N . ARG A 1 80 ? 0.842 33.312 23.312 1 97.06 80 ARG A N 1
ATOM 594 C CA . ARG A 1 80 ? 2.107 32.812 23.828 1 97.06 80 ARG A CA 1
ATOM 595 C C . ARG A 1 80 ? 2.406 31.406 23.297 1 97.06 80 ARG A C 1
ATOM 597 O O . ARG A 1 80 ? 3.531 30.922 23.422 1 97.06 80 ARG A O 1
ATOM 604 N N . VAL A 1 81 ? 1.434 30.688 22.781 1 97.81 81 VAL A N 1
ATOM 605 C CA . VAL A 1 81 ? 1.611 29.391 22.156 1 97.81 81 VAL A CA 1
ATOM 606 C C . VAL A 1 81 ? 0.84 29.344 20.828 1 97.81 81 VAL A C 1
ATOM 608 O O . VAL A 1 81 ? -0.328 29.734 20.781 1 97.81 81 VAL A O 1
ATOM 611 N N . VAL A 1 82 ? 1.467 28.922 19.781 1 98.06 82 VAL A N 1
ATOM 612 C CA . VAL A 1 82 ? 0.836 28.719 18.484 1 98.06 82 VAL A CA 1
ATOM 613 C C . VAL A 1 82 ? 0.99 27.266 18.047 1 98.06 82 VAL A C 1
ATOM 615 O O . VAL A 1 82 ? 2.109 26.766 17.906 1 98.06 82 VAL A O 1
ATOM 618 N N . GLN A 1 83 ? -0.06 26.578 17.906 1 98 83 GLN A N 1
ATOM 619 C CA . GLN A 1 83 ? -0.118 25.266 17.281 1 98 83 GLN A CA 1
ATOM 620 C C . GLN A 1 83 ? -0.443 25.375 15.797 1 98 83 GLN A C 1
ATOM 622 O O . GLN A 1 83 ? -1.561 25.75 15.422 1 98 83 GLN A O 1
ATOM 627 N N . LEU A 1 84 ? 0.506 25.062 14.992 1 97.25 84 LEU A N 1
ATOM 628 C CA . LEU A 1 84 ? 0.251 25.078 13.555 1 97.25 84 LEU A CA 1
ATOM 629 C C . LEU A 1 84 ? -0.657 23.922 13.148 1 97.25 84 LEU A C 1
ATOM 631 O O . LEU A 1 84 ? -0.57 22.828 13.711 1 97.25 84 LEU A O 1
ATOM 635 N N . ALA A 1 85 ? -1.473 24.188 12.133 1 95.5 85 ALA A N 1
ATOM 636 C CA . ALA A 1 85 ? -2.256 23.109 11.531 1 95.5 85 ALA A CA 1
ATOM 637 C C . ALA A 1 85 ? -1.437 22.344 10.492 1 95.5 85 ALA A C 1
ATOM 639 O O . ALA A 1 85 ? -1.851 21.281 10.016 1 95.5 85 ALA A O 1
ATOM 640 N N . SER A 1 86 ? -0.264 22.797 10.195 1 92.38 86 SER A N 1
ATOM 641 C CA . SER A 1 86 ? 0.625 22.156 9.227 1 92.38 86 SER A CA 1
ATOM 642 C C . SER A 1 86 ? 1.853 21.562 9.906 1 92.38 86 SER A C 1
ATOM 644 O O . SER A 1 86 ? 2.242 22 10.992 1 92.38 86 SER A O 1
ATOM 646 N N . ALA A 1 87 ? 2.406 20.641 9.219 1 90.56 87 ALA A N 1
ATOM 647 C CA . ALA A 1 87 ? 3.662 20.078 9.695 1 90.56 87 ALA A CA 1
ATOM 648 C C . ALA A 1 87 ? 4.828 21.031 9.445 1 90.56 87 ALA A C 1
ATOM 650 O O . ALA A 1 87 ? 5.75 21.109 10.266 1 90.56 87 ALA A O 1
ATOM 651 N N . GLY A 1 88 ? 4.797 21.688 8.336 1 87.31 88 GLY A N 1
ATOM 652 C CA . GLY A 1 88 ? 5.832 22.656 8.008 1 87.31 88 GLY A CA 1
ATOM 653 C C . GLY A 1 88 ? 5.52 24.062 8.492 1 87.31 88 GLY A C 1
ATOM 654 O O . GLY A 1 88 ? 4.352 24.438 8.594 1 87.31 88 GLY A O 1
ATOM 655 N N . SER A 1 89 ? 6.539 24.875 8.812 1 90.31 89 SER A N 1
ATOM 656 C CA . SER A 1 89 ? 6.359 26.234 9.328 1 90.31 89 SER A CA 1
ATOM 657 C C . SER A 1 89 ? 6.762 27.266 8.289 1 90.31 89 SER A C 1
ATOM 659 O O . SER A 1 89 ? 7.02 28.422 8.625 1 90.31 89 SER A O 1
ATOM 661 N N . ASP A 1 90 ? 6.816 26.812 7.039 1 85.12 90 ASP A N 1
ATOM 662 C CA . ASP A 1 90 ? 7.32 27.672 5.969 1 85.12 90 ASP A CA 1
ATOM 663 C C . ASP A 1 90 ? 6.52 28.969 5.883 1 85.12 90 ASP A C 1
ATOM 665 O O . ASP A 1 90 ? 7.078 30.031 5.602 1 85.12 90 ASP A O 1
ATOM 669 N N . ARG A 1 91 ? 5.281 28.969 6.16 1 88.88 91 ARG A N 1
ATOM 670 C CA . ARG A 1 91 ? 4.406 30.125 6.016 1 88.88 91 ARG A CA 1
ATOM 671 C C . ARG A 1 91 ? 4.68 31.156 7.105 1 88.88 91 ARG A C 1
ATOM 673 O O . ARG A 1 91 ? 4.246 32.312 7.004 1 88.88 91 ARG A O 1
ATOM 680 N N . TRP A 1 92 ? 5.316 30.781 8.102 1 93.44 92 TRP A N 1
ATOM 681 C CA . TRP A 1 92 ? 5.535 31.641 9.258 1 93.44 92 TRP A CA 1
ATOM 682 C C . TRP A 1 92 ? 6.898 32.312 9.18 1 93.44 92 TRP A C 1
ATOM 684 O O . TRP A 1 92 ? 7.191 33.219 9.953 1 93.44 92 TRP A O 1
ATOM 694 N N . LEU A 1 93 ? 7.641 31.812 8.203 1 87.94 93 LEU A N 1
ATOM 695 C CA . LEU A 1 93 ? 8.953 32.438 8.055 1 87.94 93 LEU A CA 1
ATOM 696 C C . LEU A 1 93 ? 8.828 33.906 7.738 1 87.94 93 LEU A C 1
ATOM 698 O O . LEU A 1 93 ? 8.102 34.281 6.82 1 87.94 93 LEU A O 1
ATOM 702 N N . GLY A 1 94 ? 9.406 34.812 8.492 1 89.75 94 GLY A N 1
ATOM 703 C CA . GLY A 1 94 ? 9.359 36.25 8.297 1 89.75 94 GLY A CA 1
ATOM 704 C C . GLY A 1 94 ? 8.258 36.938 9.094 1 89.75 94 GLY A C 1
ATOM 705 O O . GLY A 1 94 ? 8.195 38.156 9.148 1 89.75 94 GLY A O 1
ATOM 706 N N . HIS A 1 95 ? 7.387 36.094 9.648 1 95.06 95 HIS A N 1
ATOM 707 C CA . HIS A 1 95 ? 6.34 36.656 10.5 1 95.06 95 HIS A CA 1
ATOM 708 C C . HIS A 1 95 ? 6.926 37.219 11.789 1 95.06 95 HIS A C 1
ATOM 710 O O . HIS A 1 95 ? 7.762 36.594 12.43 1 95.06 95 HIS A O 1
ATOM 716 N N . ASP A 1 96 ? 6.488 38.312 12.18 1 93.31 96 ASP A N 1
ATOM 717 C CA . ASP A 1 96 ? 7.059 39.062 13.312 1 93.31 96 ASP A CA 1
ATOM 718 C C . ASP A 1 96 ? 7.004 38.219 14.586 1 93.31 96 ASP A C 1
ATOM 720 O O . ASP A 1 96 ? 7.949 38.219 15.383 1 93.31 96 ASP A O 1
ATOM 724 N N . LYS A 1 97 ? 5.957 37.531 14.734 1 94.88 97 LYS A N 1
ATOM 725 C CA . LYS A 1 97 ? 5.758 36.781 15.977 1 94.88 97 LYS A CA 1
ATOM 726 C C . LYS A 1 97 ? 6.555 35.469 15.969 1 94.88 97 LYS A C 1
ATOM 728 O O . LYS A 1 97 ? 6.754 34.844 17.016 1 94.88 97 LYS A O 1
ATOM 733 N N . PHE A 1 98 ? 6.934 35 14.836 1 95 98 PHE A N 1
ATOM 734 C CA . PHE A 1 98 ? 7.609 33.719 14.734 1 95 98 PHE A CA 1
ATOM 735 C C . PHE A 1 98 ? 8.969 33.781 15.43 1 95 98 PHE A C 1
ATOM 737 O O . PHE A 1 98 ? 9.391 32.781 16.047 1 95 98 PHE A O 1
ATOM 744 N N . GLY A 1 99 ? 9.57 34.938 15.43 1 91.44 99 GLY A N 1
ATOM 745 C CA . GLY A 1 99 ? 10.875 35.094 16.047 1 91.44 99 GLY A CA 1
ATOM 746 C C . GLY A 1 99 ? 10.797 35.531 17.5 1 91.44 99 GLY A C 1
ATOM 747 O O . GLY A 1 99 ? 11.82 35.594 18.188 1 91.44 99 GLY A O 1
ATOM 748 N N . ASP A 1 100 ? 9.602 35.812 17.906 1 93.56 100 ASP A N 1
ATOM 749 C CA . ASP A 1 100 ? 9.391 36.25 19.297 1 93.56 100 ASP A CA 1
ATOM 750 C C . ASP A 1 100 ? 9.664 35.094 20.266 1 93.56 100 ASP A C 1
ATOM 752 O O . ASP A 1 100 ? 8.961 34.094 20.25 1 93.56 100 ASP A O 1
ATOM 756 N N . GLU A 1 101 ? 10.578 35.25 21.188 1 91.69 101 GLU A N 1
ATOM 757 C CA . GLU A 1 101 ? 10.992 34.188 22.109 1 91.69 101 GLU A CA 1
ATOM 758 C C . GLU A 1 101 ? 9.898 33.906 23.141 1 91.69 101 GLU A C 1
ATOM 760 O O . GLU A 1 101 ? 9.891 32.844 23.781 1 91.69 101 GLU A O 1
ATOM 765 N N . GLY A 1 102 ? 9.078 34.875 23.266 1 93.25 102 GLY A N 1
ATOM 766 C CA . GLY A 1 102 ? 8 34.688 24.234 1 93.25 102 GLY A CA 1
ATOM 767 C C . GLY A 1 102 ? 6.84 33.875 23.688 1 93.25 102 GLY A C 1
ATOM 768 O O . GLY A 1 102 ? 5.906 33.562 24.422 1 93.25 102 GLY A O 1
ATOM 769 N N . VAL A 1 103 ? 6.926 33.531 22.438 1 96.19 103 VAL A N 1
ATOM 770 C CA . VAL A 1 103 ? 5.855 32.75 21.797 1 96.19 103 VAL A CA 1
ATOM 771 C C . VAL A 1 103 ? 6.391 31.406 21.375 1 96.19 103 VAL A C 1
ATOM 773 O O . VAL A 1 103 ? 7.344 31.312 20.594 1 96.19 103 VAL A O 1
ATOM 776 N N . VAL A 1 104 ? 5.836 30.297 21.859 1 96.56 104 VAL A N 1
ATOM 777 C CA . VAL A 1 104 ? 6.223 28.938 21.516 1 96.56 104 VAL A CA 1
ATOM 778 C C . VAL A 1 104 ? 5.418 28.469 20.297 1 96.56 104 VAL A C 1
ATOM 780 O O . VAL A 1 104 ? 4.199 28.656 20.25 1 96.56 104 VAL A O 1
ATOM 783 N N . PHE A 1 105 ? 6.086 27.953 19.312 1 97.31 105 PHE A N 1
ATOM 784 C CA . PHE A 1 105 ? 5.438 27.406 18.125 1 97.31 105 PHE A CA 1
ATOM 785 C C . PHE A 1 105 ? 5.562 25.891 18.094 1 97.31 105 PHE A C 1
ATOM 787 O O . PHE A 1 105 ? 6.648 25.344 18.312 1 97.31 105 PHE A O 1
ATOM 794 N N . CYS A 1 106 ? 4.477 25.203 17.875 1 97.56 106 CYS A N 1
ATOM 795 C CA . CYS A 1 106 ? 4.43 23.75 17.672 1 97.56 106 CYS A CA 1
ATOM 796 C C . CYS A 1 106 ? 3.834 23.406 16.312 1 97.56 106 CYS A C 1
ATOM 798 O O . CYS A 1 106 ? 2.852 24.016 15.891 1 97.56 106 CYS A O 1
ATOM 800 N N . SER A 1 107 ? 4.43 22.484 15.602 1 96.38 107 SER A N 1
ATOM 801 C CA . SER A 1 107 ? 3.875 22.031 14.336 1 96.38 107 SER A CA 1
ATOM 802 C C . SER A 1 107 ? 2.818 20.953 14.547 1 96.38 107 SER A C 1
ATOM 804 O O . SER A 1 107 ? 2.605 20.5 15.68 1 96.38 107 SER A O 1
ATOM 806 N N . SER A 1 108 ? 2.17 20.594 13.477 1 97 108 SER A N 1
ATOM 807 C CA . SER A 1 108 ? 1.229 19.484 13.555 1 97 108 SER A CA 1
ATOM 808 C C . SER A 1 108 ? 1.863 18.188 13.062 1 97 108 SER A C 1
ATOM 810 O O . SER A 1 108 ? 1.159 17.266 12.648 1 97 108 SER A O 1
ATOM 812 N N . SER A 1 109 ? 3.215 18.125 13.07 1 95.12 109 SER A N 1
ATOM 813 C CA . SER A 1 109 ? 3.91 16.906 12.656 1 95.12 109 SER A CA 1
ATOM 814 C C . SER A 1 109 ? 3.342 15.68 13.359 1 95.12 109 SER A C 1
ATOM 816 O O . SER A 1 109 ? 3.078 15.711 14.562 1 95.12 109 SER A O 1
ATOM 818 N N . GLY A 1 110 ? 3.143 14.68 12.625 1 97.06 110 GLY A N 1
ATOM 819 C CA . GLY A 1 110 ? 2.582 13.453 13.156 1 97.06 110 GLY A CA 1
ATOM 820 C C . GLY A 1 110 ? 1.115 13.266 12.82 1 97.06 110 GLY A C 1
ATOM 821 O O . GLY A 1 110 ? 0.619 12.141 12.781 1 97.06 110 GLY A O 1
ATOM 822 N N . CYS A 1 111 ? 0.41 14.375 12.602 1 97.62 111 CYS A N 1
ATOM 823 C CA . CYS A 1 111 ? -1.023 14.312 12.336 1 97.62 111 CYS A CA 1
ATOM 824 C C . CYS A 1 111 ? -1.295 13.859 10.906 1 97.62 111 CYS A C 1
ATOM 826 O O . CYS A 1 111 ? -2.387 13.375 10.602 1 97.62 111 CYS A O 1
ATOM 828 N N . GLN A 1 112 ? -0.313 14.031 10.031 1 96.94 112 GLN A N 1
ATOM 829 C CA . GLN A 1 112 ? -0.525 13.758 8.609 1 96.94 112 GLN A CA 1
ATOM 830 C C . GLN A 1 112 ? 0.247 12.516 8.172 1 96.94 112 GLN A C 1
ATOM 832 O O . GLN A 1 112 ? 0.212 12.148 6.996 1 96.94 112 GLN A O 1
ATOM 837 N N . SER A 1 113 ? 0.917 11.844 9.07 1 98 113 SER A N 1
ATOM 838 C CA . SER A 1 113 ? 1.851 10.781 8.711 1 98 113 SER A CA 1
ATOM 839 C C . SER A 1 113 ? 1.123 9.586 8.102 1 98 113 SER A C 1
ATOM 841 O O . SER A 1 113 ? 1.611 8.977 7.148 1 98 113 SER A O 1
ATOM 843 N N . VAL A 1 114 ? -0.099 9.32 8.57 1 98.31 114 VAL A N 1
ATOM 844 C CA . VAL A 1 114 ? -0.835 8.125 8.164 1 98.31 114 VAL A CA 1
ATOM 845 C C . VAL A 1 114 ? -1.175 8.211 6.676 1 98.31 114 VAL A C 1
ATOM 847 O O . VAL A 1 114 ? -0.753 7.367 5.887 1 98.31 114 VAL A O 1
ATOM 850 N N . GLN A 1 115 ? -1.839 9.289 6.297 1 97.81 115 GLN A N 1
ATOM 851 C CA . GLN A 1 115 ? -2.291 9.391 4.914 1 97.81 115 GLN A CA 1
ATOM 852 C C . GLN A 1 115 ? -1.123 9.672 3.973 1 97.81 115 GLN A C 1
ATOM 854 O O . GLN A 1 115 ? -1.133 9.234 2.818 1 97.81 115 GLN A O 1
ATOM 859 N N . ILE A 1 116 ? -0.132 10.383 4.402 1 98.5 116 ILE A N 1
ATOM 860 C CA . ILE A 1 116 ? 1.002 10.664 3.529 1 98.5 116 ILE A CA 1
ATOM 861 C C . ILE A 1 116 ? 1.76 9.367 3.238 1 98.5 116 ILE A C 1
ATOM 863 O O . ILE A 1 116 ? 2.168 9.125 2.102 1 98.5 116 ILE A O 1
ATOM 867 N N . ALA A 1 117 ? 1.968 8.516 4.242 1 98.88 117 ALA A N 1
ATOM 868 C CA . ALA A 1 117 ? 2.645 7.238 4.035 1 98.88 117 ALA A CA 1
ATOM 869 C C . ALA A 1 117 ? 1.844 6.34 3.096 1 98.88 117 ALA A C 1
ATOM 871 O O . ALA A 1 117 ? 2.418 5.609 2.287 1 98.88 117 ALA A O 1
ATOM 872 N N . GLU A 1 118 ? 0.525 6.398 3.219 1 98.88 118 GLU A N 1
ATOM 873 C CA . GLU A 1 118 ? -0.32 5.648 2.293 1 98.88 118 GLU A CA 1
ATOM 874 C C . GLU A 1 118 ? -0.131 6.133 0.858 1 98.88 118 GLU A C 1
ATOM 876 O O . GLU A 1 118 ? -0.092 5.332 -0.076 1 98.88 118 GLU A O 1
ATOM 881 N N . TRP A 1 119 ? -0.034 7.449 0.72 1 98.81 119 TRP A N 1
ATOM 882 C CA . TRP A 1 119 ? 0.218 8.023 -0.598 1 98.81 119 TRP A CA 1
ATOM 883 C C . TRP A 1 119 ? 1.535 7.512 -1.171 1 98.81 119 TRP A C 1
ATOM 885 O O . TRP A 1 119 ? 1.594 7.09 -2.33 1 98.81 119 TRP A O 1
ATOM 895 N N . VAL A 1 120 ? 2.559 7.43 -0.349 1 98.94 120 VAL A N 1
ATOM 896 C CA . VAL A 1 120 ? 3.883 6.984 -0.771 1 98.94 120 VAL A CA 1
ATOM 897 C C . VAL A 1 120 ? 3.822 5.52 -1.194 1 98.94 120 VAL A C 1
ATOM 899 O O . VAL A 1 120 ? 4.27 5.164 -2.287 1 98.94 120 VAL A O 1
ATOM 902 N N . MET A 1 121 ? 3.223 4.688 -0.358 1 98.88 121 MET A N 1
ATOM 903 C CA . MET A 1 121 ? 3.156 3.258 -0.651 1 98.88 121 MET A CA 1
ATOM 904 C C . MET A 1 121 ? 2.246 2.988 -1.844 1 98.88 121 MET A C 1
ATOM 906 O O . MET A 1 121 ? 2.52 2.096 -2.648 1 98.88 121 MET A O 1
ATOM 910 N N . GLY A 1 122 ? 1.142 3.766 -1.891 1 98.81 122 GLY A N 1
ATOM 911 C CA . GLY A 1 122 ? 0.278 3.652 -3.055 1 98.81 122 GLY A CA 1
ATOM 912 C C . GLY A 1 122 ? 0.991 3.955 -4.359 1 98.81 122 GLY A C 1
ATOM 913 O O . GLY A 1 122 ? 0.838 3.225 -5.34 1 98.81 122 GLY A O 1
ATOM 914 N N . ALA A 1 123 ? 1.793 5.008 -4.359 1 98.88 123 ALA A N 1
ATOM 915 C CA . ALA A 1 123 ? 2.551 5.379 -5.551 1 98.88 123 ALA A CA 1
ATOM 916 C C . ALA A 1 123 ? 3.586 4.312 -5.895 1 98.88 123 ALA A C 1
ATOM 918 O O . ALA A 1 123 ? 3.752 3.953 -7.062 1 98.88 123 ALA A O 1
ATOM 919 N N . TRP A 1 124 ? 4.25 3.791 -4.906 1 98.81 124 TRP A N 1
ATOM 920 C CA . TRP A 1 124 ? 5.238 2.732 -5.074 1 98.81 124 TRP A CA 1
ATOM 921 C C . TRP A 1 124 ? 4.609 1.495 -5.707 1 98.81 124 TRP A C 1
ATOM 923 O O . TRP A 1 124 ? 5.086 1.006 -6.734 1 98.81 124 TRP A O 1
ATOM 933 N N . LEU A 1 125 ? 3.516 1.048 -5.172 1 98.75 125 LEU A N 1
ATOM 934 C CA . LEU A 1 125 ? 2.859 -0.17 -5.637 1 98.75 125 LEU A CA 1
ATOM 935 C C . LEU A 1 125 ? 2.262 0.03 -7.023 1 98.75 125 LEU A C 1
ATOM 937 O O . LEU A 1 125 ? 2.324 -0.868 -7.867 1 98.75 125 LEU A O 1
ATOM 941 N N . ALA A 1 126 ? 1.67 1.228 -7.23 1 98.31 126 ALA A N 1
ATOM 942 C CA . ALA A 1 126 ? 1.117 1.522 -8.555 1 98.31 126 ALA A CA 1
ATOM 943 C C . ALA A 1 126 ? 2.205 1.494 -9.617 1 98.31 126 ALA A C 1
ATOM 945 O O . ALA A 1 126 ? 1.994 0.974 -10.719 1 98.31 126 ALA A O 1
ATOM 946 N N . HIS A 1 127 ? 3.357 2.02 -9.266 1 97.25 127 HIS A N 1
ATOM 947 C CA . HIS A 1 127 ? 4.488 2.039 -10.188 1 97.25 127 HIS A CA 1
ATOM 948 C C . HIS A 1 127 ? 5.008 0.629 -10.445 1 97.25 127 HIS A C 1
ATOM 950 O O . HIS A 1 127 ? 5.172 0.23 -11.602 1 97.25 127 HIS A O 1
ATOM 956 N N . ARG A 1 128 ? 5.215 -0.148 -9.406 1 96.5 128 ARG A N 1
ATOM 957 C CA . ARG A 1 128 ? 5.84 -1.465 -9.508 1 96.5 128 ARG A CA 1
ATOM 958 C C . ARG A 1 128 ? 4.922 -2.453 -10.219 1 96.5 128 ARG A C 1
ATOM 960 O O . ARG A 1 128 ? 5.395 -3.373 -10.891 1 96.5 128 ARG A O 1
ATOM 967 N N . HIS A 1 129 ? 3.623 -2.234 -10.102 1 97.12 129 HIS A N 1
ATOM 968 C CA . HIS A 1 129 ? 2.674 -3.17 -10.695 1 97.12 129 HIS A CA 1
ATOM 969 C C . HIS A 1 129 ? 2.053 -2.594 -11.961 1 97.12 129 HIS A C 1
ATOM 971 O O . HIS A 1 129 ? 1.033 -3.094 -12.438 1 97.12 129 HIS A O 1
ATOM 977 N N . HIS A 1 130 ? 2.549 -1.487 -12.477 1 95.88 130 HIS A N 1
ATOM 978 C CA . HIS A 1 130 ? 2.266 -0.92 -13.789 1 95.88 130 HIS A CA 1
ATOM 979 C C . HIS A 1 130 ? 0.805 -0.5 -13.906 1 95.88 130 HIS A C 1
ATOM 981 O O . HIS A 1 130 ? 0.167 -0.738 -14.938 1 95.88 130 HIS A O 1
ATOM 987 N N . PHE A 1 131 ? 0.237 0.122 -12.867 1 96.94 131 PHE A N 1
ATOM 988 C CA . PHE A 1 131 ? -1.173 0.494 -12.852 1 96.94 131 PHE A CA 1
ATOM 989 C C . PHE A 1 131 ? -1.479 1.486 -13.969 1 96.94 131 PHE A C 1
ATOM 991 O O . PHE A 1 131 ? -2.555 1.439 -14.57 1 96.94 131 PHE A O 1
ATOM 998 N N . ARG A 1 132 ? -0.569 2.389 -14.266 1 94.69 132 ARG A N 1
ATOM 999 C CA . ARG A 1 132 ? -0.812 3.375 -15.312 1 94.69 132 ARG A CA 1
ATOM 1000 C C . ARG A 1 132 ? -0.941 2.707 -16.672 1 94.69 132 ARG A C 1
ATOM 1002 O O . ARG A 1 132 ? -1.752 3.127 -17.5 1 94.69 132 ARG A O 1
ATOM 1009 N N . LEU A 1 133 ? -0.084 1.717 -16.906 1 93.88 133 LEU A N 1
ATOM 1010 C CA . LEU A 1 133 ? -0.176 0.948 -18.156 1 93.88 133 LEU A CA 1
ATOM 1011 C C . LEU A 1 133 ? -1.559 0.323 -18.297 1 93.88 133 LEU A C 1
ATOM 1013 O O . LEU A 1 133 ? -2.176 0.419 -19.359 1 93.88 133 LEU A O 1
ATOM 1017 N N . TYR A 1 134 ? -2.039 -0.232 -17.281 1 95.44 134 TYR A N 1
ATOM 1018 C CA . TYR A 1 134 ? -3.297 -0.963 -17.359 1 95.44 134 TYR A CA 1
ATOM 1019 C C . TYR A 1 134 ? -4.484 -0.009 -17.344 1 95.44 134 TYR A C 1
ATOM 1021 O O . TYR A 1 134 ? -5.535 -0.307 -17.922 1 95.44 134 TYR A O 1
ATOM 1029 N N . ASP A 1 135 ? -4.316 1.166 -16.672 1 95.56 135 ASP A N 1
ATOM 1030 C CA . ASP A 1 135 ? -5.316 2.221 -16.812 1 95.56 135 ASP A CA 1
ATOM 1031 C C . ASP A 1 135 ? -5.477 2.615 -18.281 1 95.56 135 ASP A C 1
ATOM 1033 O O . ASP A 1 135 ? -6.598 2.809 -18.766 1 95.56 135 ASP A O 1
ATOM 1037 N N . GLU A 1 136 ? -4.348 2.721 -18.953 1 93.94 136 GLU A N 1
ATOM 1038 C CA . GLU A 1 136 ? -4.375 3.049 -20.375 1 93.94 136 GLU A CA 1
ATOM 1039 C C . GLU A 1 136 ? -5.035 1.937 -21.188 1 93.94 136 GLU A C 1
ATOM 1041 O O . GLU A 1 136 ? -5.832 2.207 -22.094 1 93.94 136 GLU A O 1
ATOM 1046 N N . GLN A 1 137 ? -4.727 0.717 -20.906 1 95.06 137 GLN A N 1
ATOM 1047 C CA . GLN A 1 137 ? -5.352 -0.416 -21.578 1 95.06 137 GLN A CA 1
ATOM 1048 C C . GLN A 1 137 ? -6.863 -0.41 -21.375 1 95.06 137 GLN A C 1
ATOM 1050 O O . GLN A 1 137 ? -7.621 -0.695 -22.312 1 95.06 137 GLN A O 1
ATOM 1055 N N . GLN A 1 138 ? -7.277 -0.118 -20.141 1 96.38 138 GLN A N 1
ATOM 1056 C CA . GLN A 1 138 ? -8.703 -0.061 -19.844 1 96.38 138 GLN A CA 1
ATOM 1057 C C . GLN A 1 138 ? -9.406 1.001 -20.672 1 96.38 138 GLN A C 1
ATOM 1059 O O . GLN A 1 138 ? -10.492 0.763 -21.219 1 96.38 138 GLN A O 1
ATOM 1064 N N . ARG A 1 139 ? -8.773 2.172 -20.828 1 95 139 ARG A N 1
ATOM 1065 C CA . ARG A 1 139 ? -9.352 3.25 -21.625 1 95 139 ARG A CA 1
ATOM 1066 C C . ARG A 1 139 ? -9.516 2.826 -23.078 1 95 139 ARG A C 1
ATOM 1068 O O . ARG A 1 139 ? -10.461 3.246 -23.75 1 95 139 ARG A O 1
ATOM 1075 N N . ARG A 1 140 ? -8.633 1.947 -23.5 1 96.44 140 ARG A N 1
ATOM 1076 C CA . ARG A 1 140 ? -8.672 1.457 -24.875 1 96.44 140 ARG A CA 1
ATOM 1077 C C . ARG A 1 140 ? -9.484 0.171 -24.969 1 96.44 140 ARG A C 1
ATOM 1079 O O . ARG A 1 140 ? -9.633 -0.394 -26.062 1 96.44 140 ARG A O 1
ATOM 1086 N N . ALA A 1 141 ? -9.977 -0.333 -23.859 1 97.5 141 ALA A N 1
ATOM 1087 C CA . ALA A 1 141 ? -10.742 -1.575 -23.781 1 97.5 141 ALA A CA 1
ATOM 1088 C C . ALA A 1 141 ? -9.961 -2.736 -24.391 1 97.5 141 ALA A C 1
ATOM 1090 O O . ALA A 1 141 ? -10.484 -3.469 -25.234 1 97.5 141 ALA A O 1
ATOM 1091 N N . THR A 1 142 ? -8.734 -2.795 -24 1 94.94 142 THR A N 1
ATOM 1092 C CA . THR A 1 142 ? -7.859 -3.852 -24.484 1 94.94 142 THR A CA 1
ATOM 1093 C C . THR A 1 142 ? -7.43 -4.77 -23.344 1 94.94 142 THR A C 1
ATOM 1095 O O . THR A 1 142 ? -7.016 -4.297 -22.281 1 94.94 142 THR A O 1
ATOM 1098 N N . TRP A 1 143 ? -7.594 -6.051 -23.594 1 94.38 143 TRP A N 1
ATOM 1099 C CA . TRP A 1 143 ? -7.152 -7.07 -22.656 1 94.38 143 TRP A CA 1
ATOM 1100 C C . TRP A 1 143 ? -5.816 -7.668 -23.078 1 94.38 143 TRP A C 1
ATOM 1102 O O . TRP A 1 143 ? -5.773 -8.602 -23.875 1 94.38 143 TRP A O 1
ATOM 1112 N N . ASN A 1 144 ? -4.707 -7.094 -22.562 1 90.81 144 ASN A N 1
ATOM 1113 C CA . ASN A 1 144 ? -3.359 -7.543 -22.891 1 90.81 144 ASN A CA 1
ATOM 1114 C C . ASN A 1 144 ? -2.533 -7.797 -21.625 1 90.81 144 ASN A C 1
ATOM 1116 O O . ASN A 1 144 ? -2.145 -6.855 -20.938 1 90.81 144 ASN A O 1
ATOM 1120 N N . ALA A 1 145 ? -2.248 -9.047 -21.328 1 87.19 145 ALA A N 1
ATOM 1121 C CA . ALA A 1 145 ? -1.534 -9.453 -20.125 1 87.19 145 ALA A CA 1
ATOM 1122 C C . ALA A 1 145 ? -0.027 -9.469 -20.359 1 87.19 145 ALA A C 1
ATOM 1124 O O . ALA A 1 145 ? 0.75 -9.703 -19.422 1 87.19 145 ALA A O 1
ATOM 1125 N N . ARG A 1 146 ? 0.32 -9.516 -21.5 1 71.06 146 ARG A N 1
ATOM 1126 C CA . ARG A 1 146 ? 1.726 -9.719 -21.828 1 71.06 146 ARG A CA 1
ATOM 1127 C C . ARG A 1 146 ? 2.5 -8.406 -21.766 1 71.06 146 ARG A C 1
ATOM 1129 O O . ARG A 1 146 ? 2.268 -7.504 -22.562 1 71.06 146 ARG A O 1
ATOM 1136 N N . VAL A 1 147 ? 2.848 -8.07 -20.547 1 61.19 147 VAL A N 1
ATOM 1137 C CA . VAL A 1 147 ? 3.754 -6.926 -20.5 1 61.19 147 VAL A CA 1
ATOM 1138 C C . VAL A 1 147 ? 5.199 -7.41 -20.562 1 61.19 147 VAL A C 1
ATOM 1140 O O . VAL A 1 147 ? 5.777 -7.801 -19.547 1 61.19 147 VAL A O 1
ATOM 1143 N N . LEU A 1 148 ? 5.574 -8.297 -21.672 1 55.44 148 LEU A N 1
ATOM 1144 C CA . LEU A 1 148 ? 6.848 -9 -21.797 1 55.44 148 LEU A CA 1
ATOM 1145 C C . LEU A 1 148 ? 8.008 -8.094 -21.422 1 55.44 148 LEU A C 1
ATOM 1147 O O . LEU A 1 148 ? 9.008 -8.547 -20.844 1 55.44 148 LEU A O 1
ATOM 1151 N N . ASP A 1 149 ? 7.953 -6.797 -21.422 1 63.59 149 ASP A N 1
ATOM 1152 C CA . ASP A 1 149 ? 9.172 -6 -21.344 1 63.59 149 ASP A CA 1
ATOM 1153 C C . ASP A 1 149 ? 9.32 -5.336 -19.984 1 63.59 149 ASP A C 1
ATOM 1155 O O . ASP A 1 149 ? 10.352 -4.723 -19.688 1 63.59 149 ASP A O 1
ATOM 1159 N N . LYS A 1 150 ? 8.352 -5.656 -19.062 1 76.12 150 LYS A N 1
ATOM 1160 C CA . LYS A 1 150 ? 8.57 -5.008 -17.766 1 76.12 150 LYS A CA 1
ATOM 1161 C C . LYS A 1 150 ? 8.125 -5.91 -16.609 1 76.12 150 LYS A C 1
ATOM 1163 O O . LYS A 1 150 ? 7.004 -5.773 -16.109 1 76.12 150 LYS A O 1
ATOM 1168 N N . PRO A 1 151 ? 9.078 -6.746 -16.266 1 84.75 151 PRO A N 1
ATOM 1169 C CA . PRO A 1 151 ? 8.68 -7.652 -15.18 1 84.75 151 PRO A CA 1
ATOM 1170 C C . PRO A 1 151 ? 8.32 -6.918 -13.898 1 84.75 151 PRO A C 1
ATOM 1172 O O . PRO A 1 151 ? 8.859 -5.844 -13.625 1 84.75 151 PRO A O 1
ATOM 1175 N N . VAL A 1 152 ? 7.309 -7.434 -13.188 1 92.69 152 VAL A N 1
ATOM 1176 C CA . VAL A 1 152 ? 6.965 -6.93 -11.859 1 92.69 152 VAL A CA 1
ATOM 1177 C C . VAL A 1 152 ? 7.965 -7.461 -10.836 1 92.69 152 VAL A C 1
ATOM 1179 O O . VAL A 1 152 ? 8.188 -8.672 -10.742 1 92.69 152 VAL A O 1
ATOM 1182 N N . ALA A 1 153 ? 8.68 -6.57 -10.164 1 92.88 153 ALA A N 1
ATOM 1183 C CA . ALA A 1 153 ? 9.484 -6.883 -8.984 1 92.88 153 ALA A CA 1
ATOM 1184 C C . ALA A 1 153 ? 8.75 -6.496 -7.707 1 92.88 153 ALA A C 1
ATOM 1186 O O . ALA A 1 153 ? 8.672 -5.316 -7.363 1 92.88 153 ALA A O 1
ATOM 1187 N N . ASP A 1 154 ? 8.18 -7.527 -7.043 1 96.75 154 ASP A N 1
ATOM 1188 C CA . ASP A 1 154 ? 7.414 -7.203 -5.844 1 96.75 154 ASP A CA 1
ATOM 1189 C C . ASP A 1 154 ? 8.336 -6.758 -4.707 1 96.75 154 ASP A C 1
ATOM 1191 O O . ASP A 1 154 ? 9.555 -6.789 -4.844 1 96.75 154 ASP A O 1
ATOM 1195 N N . SER A 1 155 ? 7.887 -6.312 -3.604 1 98.38 155 SER A N 1
ATOM 1196 C CA . SER A 1 155 ? 8.586 -5.516 -2.6 1 98.38 155 SER A CA 1
ATOM 1197 C C . SER A 1 155 ? 9.438 -6.398 -1.69 1 98.38 155 SER A C 1
ATOM 1199 O O . SER A 1 155 ? 10.367 -5.914 -1.04 1 98.38 155 SER A O 1
ATOM 1201 N N . LEU A 1 156 ? 9.086 -7.676 -1.546 1 98.06 156 LEU A N 1
ATOM 1202 C CA . LEU A 1 156 ? 9.75 -8.539 -0.577 1 98.06 156 LEU A CA 1
ATOM 1203 C C . LEU A 1 156 ? 11.25 -8.594 -0.843 1 98.06 156 LEU A C 1
ATOM 1205 O O . LEU A 1 156 ? 11.68 -8.945 -1.946 1 98.06 156 LEU A O 1
ATOM 1209 N N . GLY A 1 157 ? 12 -8.156 0.13 1 97.19 157 GLY A N 1
ATOM 1210 C CA . GLY A 1 157 ? 13.445 -8.211 0.039 1 97.19 157 GLY A CA 1
ATOM 1211 C C . GLY A 1 157 ? 14.055 -6.965 -0.582 1 97.19 157 GLY A C 1
ATOM 1212 O O . GLY A 1 157 ? 15.273 -6.805 -0.598 1 97.19 157 GLY A O 1
ATOM 1213 N N . ARG A 1 158 ? 13.242 -6.043 -1.08 1 98.06 158 ARG A N 1
ATOM 1214 C CA . ARG A 1 158 ? 13.742 -4.836 -1.729 1 98.06 158 ARG A CA 1
ATOM 1215 C C . ARG A 1 158 ? 14.211 -3.814 -0.699 1 98.06 158 ARG A C 1
ATOM 1217 O O . ARG A 1 158 ? 13.891 -3.926 0.486 1 98.06 158 ARG A O 1
ATOM 1224 N N . ARG A 1 159 ? 14.969 -2.848 -1.147 1 98.75 159 ARG A N 1
ATOM 1225 C CA . ARG A 1 159 ? 15.609 -1.886 -0.256 1 98.75 159 ARG A CA 1
ATOM 1226 C C . ARG A 1 159 ? 14.945 -0.516 -0.366 1 98.75 159 ARG A C 1
ATOM 1228 O O . ARG A 1 159 ? 14.766 0.006 -1.468 1 98.75 159 ARG A O 1
ATOM 1235 N N . VAL A 1 160 ? 14.555 0.034 0.748 1 98.94 160 VAL A N 1
ATOM 1236 C CA . VAL A 1 160 ? 14 1.384 0.781 1 98.94 160 VAL A CA 1
ATOM 1237 C C . VAL A 1 160 ? 14.875 2.279 1.657 1 98.94 160 VAL A C 1
ATOM 1239 O O . VAL A 1 160 ? 15.258 1.896 2.766 1 98.94 160 VAL A O 1
ATOM 1242 N N . GLY A 1 161 ? 15.336 3.393 1.105 1 98.94 161 GLY A N 1
ATOM 1243 C CA . GLY A 1 161 ? 15.977 4.457 1.858 1 98.94 161 GLY A CA 1
ATOM 1244 C C . GLY A 1 161 ? 15.047 5.605 2.186 1 98.94 161 GLY A C 1
ATOM 1245 O O . GLY A 1 161 ? 14.328 6.098 1.314 1 98.94 161 GLY A O 1
ATOM 1246 N N . ILE A 1 162 ? 15.039 6.035 3.42 1 98.94 162 ILE A N 1
ATOM 1247 C CA . ILE A 1 162 ? 14.164 7.117 3.867 1 98.94 162 ILE A CA 1
ATOM 1248 C C . ILE A 1 162 ? 15.016 8.297 4.348 1 98.94 162 ILE A C 1
ATOM 1250 O O . ILE A 1 162 ? 15.727 8.188 5.348 1 98.94 162 ILE A O 1
ATOM 1254 N N . LEU A 1 163 ? 14.945 9.398 3.551 1 98.56 163 LEU A N 1
ATOM 1255 C CA . LEU A 1 163 ? 15.586 10.656 3.947 1 98.56 163 LEU A CA 1
ATOM 1256 C C . LEU A 1 163 ? 14.672 11.461 4.867 1 98.56 163 LEU A C 1
ATOM 1258 O O . LEU A 1 163 ? 13.695 12.062 4.406 1 98.56 163 LEU A O 1
ATOM 1262 N N . GLY A 1 164 ? 15.062 11.594 6.105 1 97.06 164 GLY A N 1
ATOM 1263 C CA . GLY A 1 164 ? 14.18 12.141 7.121 1 97.06 164 GLY A CA 1
ATOM 1264 C C . GLY A 1 164 ? 13.352 11.086 7.828 1 97.06 164 GLY A C 1
ATOM 1265 O O . GLY A 1 164 ? 12.438 10.508 7.238 1 97.06 164 GLY A O 1
ATOM 1266 N N . TYR A 1 165 ? 13.672 10.906 9.086 1 97.38 165 TYR A N 1
ATOM 1267 C CA . TYR A 1 165 ? 13.008 9.844 9.836 1 97.38 165 TYR A CA 1
ATOM 1268 C C . TYR A 1 165 ? 12.164 10.422 10.961 1 97.38 165 TYR A C 1
ATOM 1270 O O . TYR A 1 165 ? 12.281 9.992 12.117 1 97.38 165 TYR A O 1
ATOM 1278 N N . GLY A 1 166 ? 11.406 11.492 10.617 1 96.06 166 GLY A N 1
ATOM 1279 C CA . GLY A 1 166 ? 10.352 11.984 11.477 1 96.06 166 GLY A CA 1
ATOM 1280 C C . GLY A 1 166 ? 9.086 11.156 11.406 1 96.06 166 GLY A C 1
ATOM 1281 O O . GLY A 1 166 ? 9.133 9.961 11.117 1 96.06 166 GLY A O 1
ATOM 1282 N N . SER A 1 167 ? 7.969 11.742 11.688 1 96.94 167 SER A N 1
ATOM 1283 C CA . SER A 1 167 ? 6.703 11.016 11.773 1 96.94 167 SER A CA 1
ATOM 1284 C C . SER A 1 167 ? 6.34 10.391 10.43 1 96.94 167 SER A C 1
ATOM 1286 O O . SER A 1 167 ? 5.922 9.227 10.383 1 96.94 167 SER A O 1
ATOM 1288 N N . ILE A 1 168 ? 6.492 11.141 9.352 1 97.75 168 ILE A N 1
ATOM 1289 C CA . ILE A 1 168 ? 6.164 10.625 8.031 1 97.75 168 ILE A CA 1
ATOM 1290 C C . ILE A 1 168 ? 7.105 9.484 7.672 1 97.75 168 ILE A C 1
ATOM 1292 O O . ILE A 1 168 ? 6.664 8.414 7.242 1 97.75 168 ILE A O 1
ATOM 1296 N N . GLY A 1 169 ? 8.422 9.68 7.867 1 98.44 169 GLY A N 1
ATOM 1297 C CA . GLY A 1 169 ? 9.406 8.641 7.586 1 98.44 169 GLY A CA 1
ATOM 1298 C C . GLY A 1 169 ? 9.164 7.363 8.367 1 98.44 169 GLY A C 1
ATOM 1299 O O . GLY A 1 169 ? 9.273 6.266 7.816 1 98.44 169 GLY A O 1
ATOM 1300 N N . ARG A 1 170 ? 8.828 7.527 9.648 1 98.56 170 ARG A N 1
ATOM 1301 C CA . ARG A 1 170 ? 8.586 6.387 10.523 1 98.56 170 ARG A CA 1
ATOM 1302 C C . ARG A 1 170 ? 7.375 5.58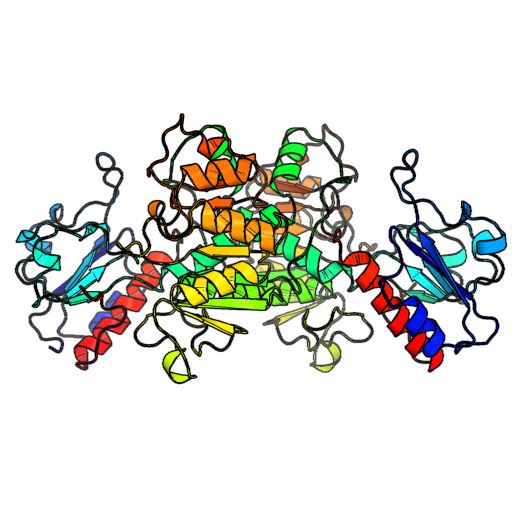6 10.062 1 98.56 170 ARG A C 1
ATOM 1304 O O . ARG A 1 170 ? 7.379 4.355 10.109 1 98.56 170 ARG A O 1
ATOM 1311 N N . GLN A 1 171 ? 6.324 6.301 9.68 1 98.69 171 GLN A N 1
ATOM 1312 C CA . GLN A 1 171 ? 5.145 5.594 9.188 1 98.69 171 GLN A CA 1
ATOM 1313 C C . GLN A 1 171 ? 5.426 4.906 7.859 1 98.69 171 GLN A C 1
ATOM 1315 O O . GLN A 1 171 ? 4.965 3.789 7.621 1 98.69 171 GLN A O 1
ATOM 1320 N N . CYS A 1 172 ? 6.207 5.52 6.941 1 98.88 172 CYS A N 1
ATOM 1321 C CA . CYS A 1 172 ? 6.637 4.867 5.711 1 98.88 172 CYS A CA 1
ATOM 1322 C C . CYS A 1 172 ? 7.453 3.615 6.016 1 98.88 172 CYS A C 1
ATOM 1324 O O . CYS A 1 172 ? 7.281 2.584 5.359 1 98.88 172 CYS A O 1
ATOM 1326 N N . ALA A 1 173 ? 8.32 3.717 6.992 1 98.88 173 ALA A N 1
ATOM 1327 C CA . ALA A 1 173 ? 9.141 2.578 7.398 1 98.88 173 ALA A CA 1
ATOM 1328 C C . ALA A 1 173 ? 8.266 1.407 7.844 1 98.88 173 ALA A C 1
ATOM 1330 O O . ALA A 1 173 ? 8.516 0.26 7.469 1 98.88 173 ALA A O 1
ATOM 1331 N N . ARG A 1 174 ? 7.281 1.694 8.625 1 98.56 174 ARG A N 1
ATOM 1332 C CA . ARG A 1 174 ? 6.371 0.667 9.125 1 98.56 174 ARG A CA 1
ATOM 1333 C C . ARG A 1 174 ? 5.703 -0.076 7.973 1 98.56 174 ARG A C 1
ATOM 1335 O O . ARG A 1 174 ? 5.684 -1.309 7.949 1 98.56 174 ARG A O 1
ATOM 1342 N N . LEU A 1 175 ? 5.176 0.662 7.027 1 98.81 175 LEU A N 1
ATOM 1343 C CA . LEU A 1 175 ? 4.461 0.055 5.91 1 98.81 175 LEU A CA 1
ATOM 1344 C C . LEU A 1 175 ? 5.422 -0.694 4.992 1 98.81 175 LEU A C 1
ATOM 1346 O O . LEU A 1 175 ? 5.109 -1.793 4.527 1 98.81 175 LEU A O 1
ATOM 1350 N N . ALA A 1 176 ? 6.598 -0.119 4.758 1 98.88 176 ALA A N 1
ATOM 1351 C CA . ALA A 1 176 ? 7.609 -0.798 3.951 1 98.88 176 ALA A CA 1
ATOM 1352 C C . ALA A 1 176 ? 8.039 -2.111 4.602 1 98.88 176 ALA A C 1
ATOM 1354 O O . ALA A 1 176 ? 8.203 -3.123 3.918 1 98.88 176 ALA A O 1
ATOM 1355 N N . HIS A 1 177 ? 8.18 -2.037 5.867 1 98.62 177 HIS A N 1
ATOM 1356 C CA . HIS A 1 177 ? 8.555 -3.234 6.609 1 98.62 177 HIS A CA 1
ATOM 1357 C C . HIS A 1 177 ? 7.48 -4.312 6.492 1 98.62 177 HIS A C 1
ATOM 1359 O O . HIS A 1 177 ? 7.797 -5.496 6.355 1 98.62 177 HIS A O 1
ATOM 1365 N N . ALA A 1 178 ? 6.273 -3.947 6.551 1 98.12 178 ALA A N 1
ATOM 1366 C CA . ALA A 1 178 ? 5.172 -4.895 6.406 1 98.12 178 ALA A CA 1
ATOM 1367 C C . ALA A 1 178 ? 5.172 -5.531 5.02 1 98.12 178 ALA A C 1
ATOM 1369 O O . ALA A 1 178 ? 4.797 -6.695 4.863 1 98.12 178 ALA A O 1
ATOM 1370 N N . LEU A 1 179 ? 5.609 -4.797 4.043 1 98.5 179 LEU A N 1
ATOM 1371 C CA . LEU A 1 179 ? 5.727 -5.309 2.682 1 98.5 179 LEU A CA 1
ATOM 1372 C C . LEU A 1 179 ? 6.922 -6.246 2.553 1 98.5 179 LEU A C 1
ATOM 1374 O O . LEU A 1 179 ? 7.105 -6.887 1.516 1 98.5 179 LEU A O 1
ATOM 1378 N N . GLY A 1 180 ? 7.762 -6.301 3.578 1 98.12 180 GLY A N 1
ATOM 1379 C CA . GLY A 1 180 ? 8.922 -7.176 3.588 1 98.12 180 GLY A CA 1
ATOM 1380 C C . GLY A 1 180 ? 10.18 -6.5 3.074 1 98.12 180 GLY A C 1
ATOM 1381 O O . GLY A 1 180 ? 11.164 -7.176 2.738 1 98.12 180 GLY A O 1
ATOM 1382 N N . MET A 1 181 ? 10.18 -5.199 2.986 1 98.62 181 MET A N 1
ATOM 1383 C CA . MET A 1 181 ? 11.352 -4.473 2.496 1 98.62 181 MET A CA 1
ATOM 1384 C C . MET A 1 181 ? 12.391 -4.32 3.596 1 98.62 181 MET A C 1
ATOM 1386 O O . MET A 1 181 ? 12.07 -4.406 4.781 1 98.62 181 MET A O 1
ATOM 1390 N N . ARG A 1 182 ? 13.625 -4.176 3.207 1 98.56 182 ARG A N 1
ATOM 1391 C CA . ARG A 1 182 ? 14.695 -3.764 4.109 1 98.56 182 ARG A CA 1
ATOM 1392 C C . ARG A 1 182 ? 14.789 -2.244 4.195 1 98.56 182 ARG A C 1
ATOM 1394 O O . ARG A 1 182 ? 15.047 -1.574 3.195 1 98.56 182 ARG A O 1
ATOM 1401 N N . VAL A 1 183 ? 14.633 -1.649 5.379 1 98.94 183 VAL A N 1
ATOM 1402 C CA . VAL A 1 183 ? 14.477 -0.21 5.566 1 98.94 183 VAL A CA 1
ATOM 1403 C C . VAL A 1 183 ? 15.805 0.394 6.039 1 98.94 183 VAL A C 1
ATOM 1405 O O . VAL A 1 183 ? 16.438 -0.134 6.949 1 98.94 183 VAL A O 1
ATOM 1408 N N . TYR A 1 184 ? 16.188 1.481 5.445 1 98.94 184 TYR A N 1
ATOM 1409 C CA . TYR A 1 184 ? 17.344 2.271 5.844 1 98.94 184 TYR A CA 1
ATOM 1410 C C . TYR A 1 184 ? 16.953 3.717 6.117 1 98.94 184 TYR A C 1
ATOM 1412 O O . TYR A 1 184 ? 16.219 4.324 5.344 1 98.94 184 TYR A O 1
ATOM 1420 N N . ALA A 1 185 ? 17.406 4.27 7.203 1 98.75 185 ALA A N 1
ATOM 1421 C CA . ALA A 1 185 ? 17.031 5.621 7.609 1 98.75 185 ALA A CA 1
ATOM 1422 C C . ALA A 1 185 ? 18.234 6.566 7.535 1 98.75 185 ALA A C 1
ATOM 1424 O O . ALA A 1 185 ? 19.359 6.18 7.863 1 98.75 185 ALA A O 1
ATOM 1425 N N . HIS A 1 186 ? 18.031 7.742 7.094 1 98.69 186 HIS A N 1
ATOM 1426 C CA . HIS A 1 186 ? 19 8.828 7.133 1 98.69 186 HIS A CA 1
ATOM 1427 C C . HIS A 1 186 ? 18.469 10.016 7.922 1 98.69 186 HIS A C 1
ATOM 1429 O O . HIS A 1 186 ? 17.344 10.461 7.699 1 98.69 186 HIS A O 1
ATOM 1435 N N . THR A 1 187 ? 19.188 10.477 8.867 1 96.75 187 THR A N 1
ATOM 1436 C CA . THR A 1 187 ? 18.844 11.648 9.672 1 96.75 187 THR A CA 1
ATOM 1437 C C . THR A 1 187 ? 19.969 12.672 9.633 1 96.75 187 THR A C 1
ATOM 1439 O O . THR A 1 187 ? 21.109 12.352 9.273 1 96.75 187 THR A O 1
ATOM 1442 N N . ARG A 1 188 ? 19.609 13.898 9.953 1 92.81 188 ARG A N 1
ATOM 1443 C CA . ARG A 1 188 ? 20.609 14.969 9.992 1 92.81 188 ARG A CA 1
ATOM 1444 C C . ARG A 1 188 ? 21.688 14.68 11.031 1 92.81 188 ARG A C 1
ATOM 1446 O O . ARG A 1 188 ? 22.875 14.805 10.742 1 92.81 188 ARG A O 1
ATOM 1453 N N . THR A 1 189 ? 21.234 14.281 12.227 1 93.44 189 THR A N 1
ATOM 1454 C CA . THR A 1 189 ? 22.141 14 13.336 1 93.44 189 THR A CA 1
ATOM 1455 C C . THR A 1 189 ? 22.234 12.5 13.578 1 93.44 189 THR A C 1
ATOM 1457 O O . THR A 1 189 ? 21.281 11.758 13.336 1 93.44 189 THR A O 1
ATOM 1460 N N . GLU A 1 190 ? 23.312 12.102 14.109 1 96.69 190 GLU A N 1
ATOM 1461 C CA . GLU A 1 190 ? 23.562 10.688 14.383 1 96.69 190 GLU A CA 1
ATOM 1462 C C . GLU A 1 190 ? 22.625 10.156 15.461 1 96.69 190 GLU A C 1
ATOM 1464 O O . GLU A 1 190 ? 22.297 10.859 16.422 1 96.69 190 GLU A O 1
ATOM 1469 N N . ARG A 1 191 ? 22.172 8.969 15.25 1 97 191 ARG A N 1
ATOM 1470 C CA . ARG A 1 191 ? 21.391 8.219 16.234 1 97 191 ARG A CA 1
ATOM 1471 C C . ARG A 1 191 ? 22.109 6.926 16.625 1 97 191 ARG A C 1
ATOM 1473 O O . ARG A 1 191 ? 21.703 5.84 16.203 1 97 191 ARG A O 1
ATOM 1480 N N . PRO A 1 192 ? 23 7.012 17.516 1 96.19 192 PRO A N 1
ATOM 1481 C CA . PRO A 1 192 ? 23.938 5.902 17.719 1 96.19 192 PRO A CA 1
ATOM 1482 C C . PRO A 1 192 ? 23.359 4.805 18.609 1 96.19 192 PRO A C 1
ATOM 1484 O O . PRO A 1 192 ? 23.891 3.695 18.656 1 96.19 192 PRO A O 1
ATOM 1487 N N . ASP A 1 193 ? 22.312 5.16 19.359 1 96.81 193 ASP A N 1
ATOM 1488 C CA . ASP A 1 193 ? 21.812 4.191 20.328 1 96.81 193 ASP A CA 1
ATOM 1489 C C . ASP A 1 193 ? 20.281 4.203 20.375 1 96.81 193 ASP A C 1
ATOM 1491 O O . ASP A 1 193 ? 19.641 5.043 19.75 1 96.81 193 ASP A O 1
ATOM 1495 N N . ALA A 1 194 ? 19.672 3.26 21.094 1 95.62 194 ALA A N 1
ATOM 1496 C CA . ALA A 1 194 ? 18.219 3.053 21.141 1 95.62 194 ALA A CA 1
ATOM 1497 C C . ALA A 1 194 ? 17.5 4.301 21.641 1 95.62 194 ALA A C 1
ATOM 1499 O O . ALA A 1 194 ? 16.516 4.742 21.047 1 95.62 194 ALA A O 1
ATOM 1500 N N . PRO A 1 195 ? 18 4.984 22.672 1 96.12 195 PRO A N 1
ATOM 1501 C CA . PRO A 1 195 ? 17.312 6.184 23.156 1 96.12 195 PRO A CA 1
ATOM 1502 C C . PRO A 1 195 ? 17.281 7.301 22.109 1 96.12 195 PRO A C 1
ATOM 1504 O O . PRO A 1 195 ? 16.25 7.961 21.938 1 96.12 195 PRO A O 1
ATOM 1507 N N . SER A 1 196 ? 18.375 7.453 21.391 1 96.5 196 SER A N 1
ATOM 1508 C CA . SER A 1 196 ? 18.422 8.516 20.391 1 96.5 196 SER A CA 1
ATOM 1509 C C . SER A 1 196 ? 17.547 8.188 19.188 1 96.5 196 SER A C 1
ATOM 1511 O O . SER A 1 196 ? 17.203 9.07 18.391 1 96.5 196 SER A O 1
ATOM 1513 N N . ARG A 1 197 ? 17.172 6.965 19.016 1 97.5 197 ARG A N 1
ATOM 1514 C CA . ARG A 1 197 ? 16.406 6.512 17.859 1 97.5 197 ARG A CA 1
ATOM 1515 C C . ARG A 1 197 ? 14.906 6.582 18.141 1 97.5 197 ARG A C 1
ATOM 1517 O O . ARG A 1 197 ? 14.094 6.5 17.219 1 97.5 197 ARG A O 1
ATOM 1524 N N . ARG A 1 198 ? 14.586 6.785 19.359 1 96.81 198 ARG A N 1
ATOM 1525 C CA . ARG A 1 198 ? 13.18 6.871 19.719 1 96.81 198 ARG A CA 1
ATOM 1526 C C . ARG A 1 198 ? 12.547 8.141 19.172 1 96.81 198 ARG A C 1
ATOM 1528 O O . ARG A 1 198 ? 13.219 9.156 19.016 1 96.81 198 ARG A O 1
ATOM 1535 N N . HIS A 1 199 ? 11.297 8.031 18.859 1 94.31 199 HIS A N 1
ATOM 1536 C CA . HIS A 1 199 ? 10.523 9.18 18.391 1 94.31 199 HIS A CA 1
ATOM 1537 C C . HIS A 1 199 ? 10.062 10.047 19.562 1 94.31 199 HIS A C 1
ATOM 1539 O O . HIS A 1 199 ? 8.859 10.18 19.812 1 94.31 199 HIS A O 1
ATOM 1545 N N . ALA A 1 200 ? 10.875 10.75 20.188 1 90.69 200 ALA A N 1
ATOM 1546 C CA . ALA A 1 200 ? 10.555 11.484 21.406 1 90.69 200 ALA A CA 1
ATOM 1547 C C 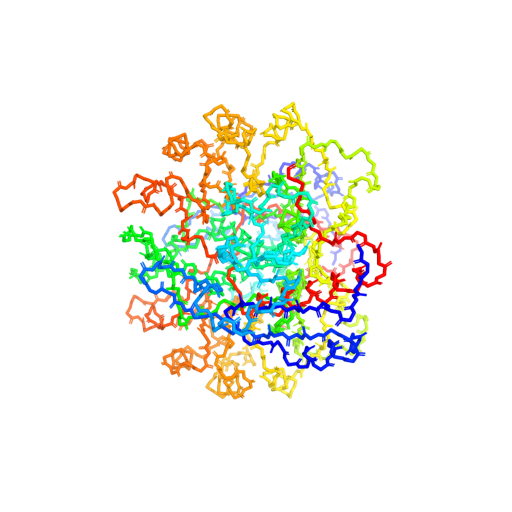. ALA A 1 200 ? 10.227 12.945 21.094 1 90.69 200 ALA A C 1
ATOM 1549 O O . ALA A 1 200 ? 10.812 13.539 20.188 1 90.69 200 ALA A O 1
ATOM 1550 N N . GLY A 1 201 ? 9.273 13.508 21.875 1 93.44 201 GLY A N 1
ATOM 1551 C CA . GLY A 1 201 ? 8.953 14.922 21.766 1 93.44 201 GLY A CA 1
ATOM 1552 C C . GLY A 1 201 ? 8.102 15.25 20.562 1 93.44 201 GLY A C 1
ATOM 1553 O O . GLY A 1 201 ? 7.918 16.422 20.219 1 93.44 201 GLY A O 1
ATOM 1554 N N . CYS A 1 202 ? 7.664 14.203 19.859 1 94.19 202 CYS A N 1
ATOM 1555 C CA . CYS A 1 202 ? 6.844 14.375 18.672 1 94.19 202 CYS A CA 1
ATOM 1556 C C . CYS A 1 202 ? 5.52 13.633 18.812 1 94.19 202 CYS A C 1
ATOM 1558 O O . CYS A 1 202 ? 5.438 12.617 19.5 1 94.19 202 CYS A O 1
ATOM 1560 N N . TYR A 1 203 ? 4.566 14.203 18.234 1 95.38 203 TYR A N 1
ATOM 1561 C CA . TYR A 1 203 ? 3.254 13.562 18.25 1 95.38 203 TYR A CA 1
ATOM 1562 C C . TYR A 1 203 ? 3.195 12.414 17.25 1 95.38 203 TYR A C 1
ATOM 1564 O O . TYR A 1 203 ? 3.785 12.484 16.172 1 95.38 203 TYR A O 1
ATOM 1572 N N . SER A 1 204 ? 2.6 11.352 17.609 1 94.19 204 SER A N 1
ATOM 1573 C CA . SER A 1 204 ? 2.301 10.234 16.734 1 94.19 204 SER A CA 1
ATOM 1574 C C . SER A 1 204 ? 0.867 9.742 16.922 1 94.19 204 SER A C 1
ATOM 1576 O O . SER A 1 204 ? 0.375 9.672 18.047 1 94.19 204 SER A O 1
ATOM 1578 N N . VAL A 1 205 ? 0.174 9.57 15.836 1 95.88 205 VAL A N 1
ATOM 1579 C CA . VAL A 1 205 ? -1.109 8.875 15.922 1 95.88 205 VAL A CA 1
ATOM 1580 C C . VAL A 1 205 ? -0.915 7.504 16.562 1 95.88 205 VAL A C 1
ATOM 1582 O O . VAL A 1 205 ? -0.026 6.746 16.156 1 95.88 205 VAL A O 1
ATOM 1585 N N . PRO A 1 206 ? -1.7 7.164 17.562 1 92.56 206 PRO A N 1
ATOM 1586 C CA . PRO A 1 206 ? -1.514 5.883 18.25 1 92.56 206 PRO A CA 1
ATOM 1587 C C . PRO A 1 206 ? -1.524 4.695 17.281 1 92.56 206 PRO A C 1
ATOM 1589 O O . PRO A 1 206 ? -2.336 4.656 16.359 1 92.56 206 PRO A O 1
ATOM 1592 N N . GLY A 1 207 ? -0.616 3.775 17.516 1 93.88 207 GLY A N 1
ATOM 1593 C CA . GLY A 1 207 ? -0.57 2.543 16.734 1 93.88 207 GLY A CA 1
ATOM 1594 C C . GLY A 1 207 ? 0.138 2.695 15.406 1 93.88 207 GLY A C 1
ATOM 1595 O O . GLY A 1 207 ? 0.12 1.78 14.578 1 93.88 207 GLY A O 1
ATOM 1596 N N . THR A 1 208 ? 0.769 3.811 15.164 1 97.12 208 THR A N 1
ATOM 1597 C CA . THR A 1 208 ? 1.434 4.059 13.891 1 97.12 208 THR A CA 1
ATOM 1598 C C . THR A 1 208 ? 2.902 4.41 14.109 1 97.12 208 THR A C 1
ATOM 1600 O O . THR A 1 208 ? 3.352 4.551 15.242 1 97.12 208 THR A O 1
ATOM 1603 N N . GLY A 1 209 ? 3.629 4.367 13.094 1 97.44 209 GLY A N 1
ATOM 1604 C CA . GLY A 1 209 ? 5.012 4.816 13.109 1 97.44 209 GLY A CA 1
ATOM 1605 C C . GLY A 1 209 ? 5.98 3.748 13.578 1 97.44 209 GLY A C 1
ATOM 1606 O O . GLY A 1 209 ? 5.801 2.564 13.289 1 97.44 209 GLY A O 1
ATOM 1607 N N . ASP A 1 210 ? 7.031 4.168 14.141 1 98.19 210 ASP A N 1
ATOM 1608 C CA . ASP A 1 210 ? 8.141 3.408 14.703 1 98.19 210 ASP A CA 1
ATOM 1609 C C . ASP A 1 210 ? 8.664 4.059 15.984 1 98.19 210 ASP A C 1
ATOM 1611 O O . ASP A 1 210 ? 9.758 4.613 16 1 98.19 210 ASP A O 1
ATOM 1615 N N . PRO A 1 211 ? 7.836 3.938 16.984 1 97.19 211 PRO A N 1
ATOM 1616 C CA . PRO A 1 211 ? 8.125 4.699 18.203 1 97.19 211 PRO A CA 1
ATOM 1617 C C . PRO A 1 211 ? 9.516 4.414 18.766 1 97.19 211 PRO A C 1
ATOM 1619 O O . PRO A 1 211 ? 10.18 5.32 19.281 1 97.19 211 PRO A O 1
ATOM 1622 N N . ASP A 1 212 ? 10.047 3.207 18.609 1 97.44 212 ASP A N 1
ATOM 1623 C CA . ASP A 1 212 ? 11.305 2.82 19.234 1 97.44 212 ASP A CA 1
ATOM 1624 C C . ASP A 1 212 ? 12.469 2.982 18.25 1 97.44 212 ASP A C 1
ATOM 1626 O O . ASP A 1 212 ? 13.633 2.857 18.641 1 97.44 212 ASP A O 1
ATOM 1630 N N . GLY A 1 213 ? 12.18 3.227 17.031 1 98.06 213 GLY A N 1
ATOM 1631 C CA . GLY A 1 213 ? 13.219 3.336 16.016 1 98.06 213 GLY A CA 1
ATOM 1632 C C . GLY A 1 213 ? 13.898 2.014 15.711 1 98.06 213 GLY A C 1
ATOM 1633 O O . GLY A 1 213 ? 15.094 1.978 15.422 1 98.06 213 GLY A O 1
ATOM 1634 N N . ALA A 1 214 ? 13.156 0.9 15.742 1 98.19 214 ALA A N 1
ATOM 1635 C CA . ALA A 1 214 ? 13.734 -0.438 15.664 1 98.19 214 ALA A CA 1
ATOM 1636 C C . ALA A 1 214 ? 13.656 -0.99 14.242 1 98.19 214 ALA A C 1
ATOM 1638 O O . ALA A 1 214 ? 14.297 -1.993 13.922 1 98.19 214 ALA A O 1
ATOM 1639 N N . ILE A 1 215 ? 12.93 -0.324 13.32 1 98.5 215 ILE A N 1
ATOM 1640 C CA . ILE A 1 215 ? 12.594 -0.901 12.023 1 98.5 215 ILE A CA 1
ATOM 1641 C C . ILE A 1 215 ? 13.797 -0.812 11.094 1 98.5 215 ILE A C 1
ATOM 1643 O O . ILE A 1 215 ? 14.117 -1.774 10.391 1 98.5 215 ILE A O 1
ATOM 1647 N N . PRO A 1 216 ? 14.539 0.28 11.086 1 98.81 216 PRO A N 1
ATOM 1648 C CA . PRO A 1 216 ? 15.648 0.379 10.133 1 98.81 216 PRO A CA 1
ATOM 1649 C C . PRO A 1 216 ? 16.75 -0.645 10.398 1 98.81 216 PRO A C 1
ATOM 1651 O O . PRO A 1 216 ? 17.156 -0.836 11.547 1 98.81 216 PRO A O 1
ATOM 1654 N N . ALA A 1 217 ? 17.141 -1.29 9.352 1 98.5 217 ALA A N 1
ATOM 1655 C CA . ALA A 1 217 ? 18.25 -2.223 9.438 1 98.5 217 ALA A CA 1
ATOM 1656 C C . ALA A 1 217 ? 19.562 -1.485 9.703 1 98.5 217 ALA A C 1
ATOM 1658 O O . ALA A 1 217 ? 20.469 -2.031 10.328 1 98.5 217 ALA A O 1
ATOM 1659 N N . ARG A 1 218 ? 19.703 -0.285 9.25 1 98.31 218 ARG A N 1
ATOM 1660 C CA . ARG A 1 218 ? 20.859 0.576 9.445 1 98.31 218 ARG A CA 1
ATOM 1661 C C . ARG A 1 218 ? 20.453 2.047 9.445 1 98.31 218 ARG A C 1
ATOM 1663 O O . ARG A 1 218 ? 19.547 2.447 8.727 1 98.31 218 ARG A O 1
ATOM 1670 N N . TRP A 1 219 ? 21.141 2.848 10.266 1 98.56 219 TRP A N 1
ATOM 1671 C CA . TRP A 1 219 ? 20.953 4.293 10.359 1 98.56 219 TRP A CA 1
ATOM 1672 C C . TRP A 1 219 ? 22.156 5.031 9.789 1 98.56 219 TRP A C 1
ATOM 1674 O O . TRP A 1 219 ? 23.312 4.684 10.078 1 98.56 219 TRP A O 1
ATOM 1684 N N . PHE A 1 220 ? 21.875 5.977 8.945 1 98.56 220 PHE A N 1
ATOM 1685 C CA . PHE A 1 220 ? 22.891 6.84 8.359 1 98.56 220 PHE A CA 1
ATOM 1686 C C . PHE A 1 220 ? 22.719 8.281 8.82 1 98.56 220 PHE A C 1
ATOM 1688 O O . PHE A 1 220 ? 21.625 8.664 9.273 1 98.56 220 PHE A O 1
ATOM 1695 N N . HIS A 1 221 ? 23.797 9.047 8.711 1 97.75 221 HIS A N 1
ATOM 1696 C CA . HIS A 1 221 ? 23.703 10.453 9.094 1 97.75 221 HIS A CA 1
ATOM 1697 C C . HIS A 1 221 ? 24.703 11.305 8.32 1 97.75 221 HIS A C 1
ATOM 1699 O O . HIS A 1 221 ? 25.719 10.789 7.852 1 97.75 221 HIS A O 1
ATOM 1705 N N . GLY A 1 222 ? 24.312 12.578 8.125 1 95.44 222 GLY A N 1
ATOM 1706 C CA . GLY A 1 222 ? 25.234 13.531 7.527 1 95.44 222 GLY A CA 1
ATOM 1707 C C . GLY A 1 222 ? 25.5 13.258 6.059 1 95.44 222 GLY A C 1
ATOM 1708 O O . GLY A 1 222 ? 24.875 12.383 5.457 1 95.44 222 GLY A O 1
ATOM 1709 N N . ASP A 1 223 ? 26.422 13.984 5.504 1 94.88 223 ASP A N 1
ATOM 1710 C CA . ASP A 1 223 ? 26.719 13.922 4.074 1 94.88 223 ASP A CA 1
ATOM 1711 C C . ASP A 1 223 ? 27.328 12.562 3.701 1 94.88 223 ASP A C 1
ATOM 1713 O O . ASP A 1 223 ? 26.922 11.961 2.701 1 94.88 223 ASP A O 1
ATOM 1717 N N . ALA A 1 224 ? 28.234 12.156 4.484 1 96.44 224 ALA A N 1
ATOM 1718 C CA . ALA A 1 224 ? 28.859 10.867 4.223 1 96.44 224 ALA A CA 1
ATOM 1719 C C . ALA A 1 224 ? 27.828 9.734 4.277 1 96.44 224 ALA A C 1
ATOM 1721 O O . ALA A 1 224 ? 27.844 8.836 3.434 1 96.44 224 ALA A O 1
ATOM 1722 N N . GLY A 1 225 ? 27 9.797 5.316 1 97.88 225 GLY A N 1
ATOM 1723 C CA . GLY A 1 225 ? 25.938 8.812 5.441 1 97.88 225 GLY A CA 1
ATOM 1724 C C . GLY A 1 225 ? 24.969 8.82 4.277 1 97.88 225 GLY A C 1
ATOM 1725 O O . GLY A 1 225 ? 24.5 7.77 3.844 1 97.88 225 GLY A O 1
ATOM 1726 N N . PHE A 1 226 ? 24.797 10 3.805 1 98.19 226 PHE A N 1
ATOM 1727 C CA . PHE A 1 226 ? 23.891 10.117 2.666 1 98.19 226 PHE A CA 1
ATOM 1728 C C . PHE A 1 226 ? 24.469 9.43 1.438 1 98.19 226 PHE A C 1
ATOM 1730 O O . PHE A 1 226 ? 23.781 8.672 0.755 1 98.19 226 PHE A O 1
ATOM 1737 N N . ARG A 1 227 ? 25.672 9.664 1.178 1 97.81 227 ARG A N 1
ATOM 1738 C CA . ARG A 1 227 ? 26.359 9.023 0.062 1 97.81 227 ARG A CA 1
ATOM 1739 C C . ARG A 1 227 ? 26.344 7.508 0.209 1 97.81 227 ARG A C 1
ATOM 1741 O O . ARG A 1 227 ? 26.125 6.785 -0.768 1 97.81 227 ARG A O 1
ATOM 1748 N N . GLN A 1 228 ? 26.531 7.016 1.379 1 98.56 228 GLN A N 1
ATOM 1749 C CA . GLN A 1 228 ? 26.516 5.582 1.649 1 98.56 228 GLN A CA 1
ATOM 1750 C C . GLN A 1 228 ? 25.125 4.984 1.411 1 98.56 228 GLN A C 1
ATOM 1752 O O . GLN A 1 228 ? 25.016 3.887 0.859 1 98.56 228 GLN A O 1
ATOM 1757 N N . LEU A 1 229 ? 24.172 5.711 1.868 1 98.69 229 LEU A N 1
ATOM 1758 C CA . LEU A 1 229 ? 22.797 5.258 1.679 1 98.69 229 LEU A CA 1
ATOM 1759 C C . LEU A 1 229 ? 22.484 5.09 0.197 1 98.69 229 LEU A C 1
ATOM 1761 O O . LEU A 1 229 ? 21.922 4.066 -0.212 1 98.69 229 LEU A O 1
ATOM 1765 N N . LEU A 1 230 ? 22.844 6.074 -0.611 1 98.56 230 LEU A N 1
ATOM 1766 C CA . LEU A 1 230 ? 22.547 6.059 -2.039 1 98.56 230 LEU A CA 1
ATOM 1767 C C . LEU A 1 230 ? 23.297 4.93 -2.74 1 98.56 230 LEU A C 1
ATOM 1769 O O . LEU A 1 230 ? 22.891 4.484 -3.816 1 98.56 230 LEU A O 1
ATOM 1773 N N . ALA A 1 231 ? 24.359 4.457 -2.139 1 98.38 231 ALA A N 1
ATOM 1774 C CA . ALA A 1 231 ? 25.219 3.449 -2.754 1 98.38 231 ALA A CA 1
ATOM 1775 C C . ALA A 1 231 ? 24.703 2.041 -2.463 1 98.38 231 ALA A C 1
ATOM 1777 O O . ALA A 1 231 ? 25.25 1.06 -2.973 1 98.38 231 ALA A O 1
ATOM 1778 N N . LEU A 1 232 ? 23.625 1.854 -1.75 1 98.31 232 LEU A N 1
ATOM 1779 C CA . LEU A 1 232 ? 23.156 0.552 -1.292 1 98.31 232 LEU A CA 1
ATOM 1780 C C . LEU A 1 232 ? 22.391 -0.17 -2.398 1 98.31 232 LEU A C 1
ATOM 1782 O O . LEU A 1 232 ? 22.062 -1.351 -2.264 1 98.31 232 LEU A O 1
ATOM 1786 N N . GLY A 1 233 ? 22.078 0.554 -3.496 1 98.25 233 GLY A N 1
ATOM 1787 C CA . GLY A 1 233 ? 21.219 -0.055 -4.508 1 98.25 233 GLY A CA 1
ATOM 1788 C C . GLY A 1 233 ? 19.75 -0.074 -4.125 1 98.25 233 GLY A C 1
ATOM 1789 O O . GLY A 1 233 ? 19.109 -1.124 -4.168 1 98.25 233 GLY A O 1
ATOM 1790 N N . LEU A 1 234 ? 19.25 1.107 -3.809 1 98.75 234 LEU A N 1
ATOM 1791 C CA . LEU A 1 234 ? 17.875 1.267 -3.322 1 98.75 234 LEU A CA 1
ATOM 1792 C C . LEU A 1 234 ? 16.875 0.985 -4.43 1 98.75 234 LEU A C 1
ATOM 1794 O O . LEU A 1 234 ? 17.109 1.327 -5.594 1 98.75 234 LEU A O 1
ATOM 1798 N N . ASP A 1 235 ? 15.789 0.359 -4.055 1 98.81 235 ASP A N 1
ATOM 1799 C CA . ASP A 1 235 ? 14.641 0.226 -4.949 1 98.81 235 ASP A CA 1
ATOM 1800 C C . ASP A 1 235 ? 13.695 1.413 -4.805 1 98.81 235 ASP A C 1
ATOM 1802 O O . ASP A 1 235 ? 13.047 1.818 -5.77 1 98.81 235 ASP A O 1
ATOM 1806 N N . LEU A 1 236 ? 13.562 1.982 -3.646 1 98.94 236 LEU A N 1
ATOM 1807 C CA . LEU A 1 236 ? 12.703 3.113 -3.314 1 98.94 236 LEU A CA 1
ATOM 1808 C C . LEU A 1 236 ? 13.453 4.125 -2.445 1 98.94 236 LEU A C 1
ATOM 1810 O O . LEU A 1 236 ? 14.125 3.746 -1.482 1 98.94 236 LEU A O 1
ATOM 1814 N N . LEU A 1 237 ? 13.445 5.355 -2.844 1 98.94 237 LEU A N 1
ATOM 1815 C CA . LEU A 1 237 ? 13.938 6.465 -2.035 1 98.94 237 LEU A CA 1
ATOM 1816 C C . LEU A 1 237 ? 12.797 7.402 -1.646 1 98.94 237 LEU A C 1
ATOM 1818 O O . LEU A 1 237 ? 12.125 7.969 -2.512 1 98.94 237 LEU A O 1
ATOM 1822 N N . VAL A 1 238 ? 12.523 7.504 -0.367 1 98.94 238 VAL A N 1
ATOM 1823 C CA . VAL A 1 238 ? 11.492 8.398 0.155 1 98.94 238 VAL A CA 1
ATOM 1824 C C . VAL A 1 238 ? 12.148 9.656 0.728 1 98.94 238 VAL A C 1
ATOM 1826 O O . VAL A 1 238 ? 13.031 9.57 1.585 1 98.94 238 VAL A O 1
ATOM 1829 N N . ILE A 1 239 ? 11.734 10.789 0.236 1 98.88 239 ILE A N 1
ATOM 1830 C CA . ILE A 1 239 ? 12.234 12.07 0.704 1 98.88 239 ILE A CA 1
ATOM 1831 C C . ILE A 1 239 ? 11.188 12.75 1.584 1 98.88 239 ILE A C 1
ATOM 1833 O O . ILE A 1 239 ? 10.125 13.148 1.1 1 98.88 239 ILE A O 1
ATOM 1837 N N . ALA A 1 240 ? 11.445 12.859 2.844 1 97.69 240 ALA A N 1
ATOM 1838 C CA . ALA A 1 240 ? 10.516 13.406 3.828 1 97.69 240 ALA A CA 1
ATOM 1839 C C . ALA A 1 240 ? 11.242 14.305 4.824 1 97.69 240 ALA A C 1
ATOM 1841 O O . ALA A 1 240 ? 11.016 14.219 6.031 1 97.69 240 ALA A O 1
ATOM 1842 N N . LEU A 1 241 ? 12.102 15.156 4.32 1 93.56 241 LEU A N 1
ATOM 1843 C CA . LEU A 1 241 ? 12.875 16.062 5.164 1 93.56 241 LEU A CA 1
ATOM 1844 C C . LEU A 1 241 ? 12.367 17.484 5.051 1 93.56 241 LEU A C 1
ATOM 1846 O O . LEU A 1 241 ? 11.742 17.859 4.055 1 93.56 241 LEU A O 1
ATOM 1850 N N . PRO A 1 242 ? 12.602 18.312 6.086 1 89.5 242 PRO A N 1
ATOM 1851 C CA . PRO A 1 242 ? 12.234 19.734 5.973 1 89.5 242 PRO A CA 1
ATOM 1852 C C . PRO A 1 242 ? 13.094 20.484 4.961 1 89.5 242 PRO A C 1
ATOM 1854 O O . PRO A 1 242 ? 14.227 20.078 4.68 1 89.5 242 PRO A O 1
ATOM 1857 N N . LEU A 1 243 ? 12.547 21.469 4.414 1 91.5 243 LEU A N 1
ATOM 1858 C CA . LEU A 1 243 ? 13.32 22.359 3.551 1 91.5 243 LEU A CA 1
ATOM 1859 C C . LEU A 1 243 ? 14.086 23.391 4.375 1 91.5 243 LEU A C 1
ATOM 1861 O O . LEU A 1 243 ? 13.484 24.172 5.109 1 91.5 243 LEU A O 1
ATOM 1865 N N . THR A 1 244 ? 15.297 23.312 4.371 1 88.5 244 THR A N 1
ATOM 1866 C CA . THR A 1 244 ? 16.234 24.25 4.977 1 88.5 244 THR A CA 1
ATOM 1867 C C . THR A 1 244 ? 17.312 24.656 3.977 1 88.5 244 THR A C 1
ATOM 1869 O O . THR A 1 244 ? 17.312 24.203 2.834 1 88.5 244 THR A O 1
ATOM 1872 N N . ALA A 1 245 ? 18.203 25.516 4.43 1 90.81 245 ALA A N 1
ATOM 1873 C CA . ALA A 1 245 ? 19.328 25.891 3.57 1 90.81 245 ALA A CA 1
ATOM 1874 C C . ALA A 1 245 ? 20.172 24.672 3.219 1 90.81 245 ALA A C 1
ATOM 1876 O O . ALA A 1 245 ? 20.672 24.562 2.1 1 90.81 245 ALA A O 1
ATOM 1877 N N . SER A 1 246 ? 20.25 23.781 4.117 1 92.06 246 SER A N 1
ATOM 1878 C CA . SER A 1 246 ? 21.125 22.625 3.939 1 92.06 246 SER A CA 1
ATOM 1879 C C . SER A 1 246 ? 20.453 21.547 3.104 1 92.06 246 SER A C 1
ATOM 1881 O O . SER A 1 246 ? 21.125 20.672 2.545 1 92.06 246 SER A O 1
ATOM 1883 N N . THR A 1 247 ? 19.125 21.562 2.973 1 94.56 247 THR A N 1
ATOM 1884 C CA . THR A 1 247 ? 18.453 20.484 2.262 1 94.56 247 THR A CA 1
ATOM 1885 C C . THR A 1 247 ? 17.984 20.953 0.887 1 94.56 247 THR A C 1
ATOM 1887 O O . THR A 1 247 ? 17.547 20.141 0.068 1 94.56 247 THR A O 1
ATOM 1890 N N . ARG A 1 248 ? 18.062 22.266 0.656 1 96.12 248 ARG A N 1
ATOM 1891 C CA . ARG A 1 248 ? 17.719 22.766 -0.671 1 96.12 248 ARG A CA 1
ATOM 1892 C C . ARG A 1 248 ? 18.656 22.172 -1.732 1 96.12 248 ARG A C 1
ATOM 1894 O O . ARG A 1 248 ? 19.875 22.266 -1.617 1 96.12 248 ARG A O 1
ATOM 1901 N N . GLY A 1 249 ? 18.078 21.531 -2.674 1 97.56 249 GLY A N 1
ATOM 1902 C CA . GLY A 1 249 ? 18.859 20.953 -3.754 1 97.56 249 GLY A CA 1
ATOM 1903 C C . GLY A 1 249 ? 19.672 19.75 -3.32 1 97.56 249 GLY A C 1
ATOM 1904 O O . GLY A 1 249 ? 20.672 19.422 -3.947 1 97.56 249 GLY A O 1
ATOM 1905 N N . LEU A 1 250 ? 19.25 19.172 -2.275 1 97.56 250 LEU A N 1
ATOM 1906 C CA . LEU A 1 250 ? 19.969 18.031 -1.704 1 97.56 250 LEU A CA 1
ATOM 1907 C C . LEU A 1 250 ? 20.094 16.906 -2.715 1 97.56 250 LEU A C 1
ATOM 1909 O O . LEU A 1 250 ? 21.141 16.266 -2.816 1 97.56 250 LEU A O 1
ATOM 1913 N N . VAL A 1 251 ? 19.016 16.531 -3.41 1 98.69 251 VAL A N 1
ATOM 1914 C CA . VAL A 1 251 ? 19.016 15.508 -4.441 1 98.69 251 VAL A CA 1
ATOM 1915 C C . VAL A 1 251 ? 19.109 16.156 -5.82 1 98.69 251 VAL A C 1
ATOM 1917 O O . VAL A 1 251 ? 18.125 16.719 -6.316 1 98.69 251 VAL A O 1
ATOM 1920 N N . ALA A 1 252 ? 20.203 16.109 -6.336 1 98.56 252 ALA A N 1
ATOM 1921 C CA . ALA A 1 252 ? 20.5 16.75 -7.613 1 98.56 252 ALA A CA 1
ATOM 1922 C C . ALA A 1 252 ? 21.219 15.797 -8.555 1 98.56 252 ALA A C 1
ATOM 1924 O O . ALA A 1 252 ? 21.094 14.578 -8.422 1 98.56 252 ALA A O 1
ATOM 1925 N N . ARG A 1 253 ? 21.875 16.281 -9.562 1 98.56 253 ARG A N 1
ATOM 1926 C CA . ARG A 1 253 ? 22.484 15.484 -10.633 1 98.56 253 ARG A CA 1
ATOM 1927 C C . ARG A 1 253 ? 23.438 14.445 -10.062 1 98.56 253 ARG A C 1
ATOM 1929 O O . ARG A 1 253 ? 23.375 13.273 -10.43 1 98.56 253 ARG A O 1
ATOM 1936 N N . PRO A 1 254 ? 24.344 14.836 -9.117 1 98.38 254 PRO A N 1
ATOM 1937 C CA . PRO A 1 254 ? 25.266 13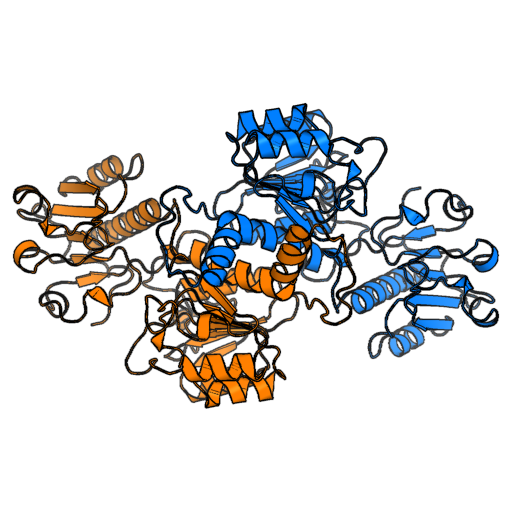.836 -8.602 1 98.38 254 PRO A CA 1
ATOM 1938 C C . PRO A 1 254 ? 24.562 12.688 -7.883 1 98.38 254 PRO A C 1
ATOM 1940 O O . PRO A 1 254 ? 24.969 11.531 -8.016 1 98.38 254 PRO A O 1
ATOM 1943 N N . GLN A 1 255 ? 23.562 13 -7.16 1 98.69 255 GLN A N 1
ATOM 1944 C CA . GLN A 1 255 ? 22.828 11.984 -6.406 1 98.69 255 GLN A CA 1
ATOM 1945 C C . GLN A 1 255 ? 22.078 11.039 -7.336 1 98.69 255 GLN A C 1
ATOM 1947 O O . GLN A 1 255 ? 22.031 9.828 -7.098 1 98.69 255 GLN A O 1
ATOM 1952 N N . PHE A 1 256 ? 21.484 11.531 -8.406 1 98.75 256 PHE A N 1
ATOM 1953 C CA . PHE A 1 256 ? 20.797 10.688 -9.375 1 98.75 256 PHE A CA 1
ATOM 1954 C C . PHE A 1 256 ? 21.797 9.758 -10.07 1 98.75 256 PHE A C 1
ATOM 1956 O O . PHE A 1 256 ? 21.484 8.594 -10.336 1 98.75 256 PHE A O 1
ATOM 1963 N N . ARG A 1 257 ? 22.953 10.297 -10.375 1 98.5 257 ARG A N 1
ATOM 1964 C CA . ARG A 1 257 ? 23.984 9.461 -10.977 1 98.5 257 ARG A CA 1
ATOM 1965 C C . ARG A 1 257 ? 24.422 8.359 -10.023 1 98.5 257 ARG A C 1
ATOM 1967 O O . ARG A 1 257 ? 24.625 7.215 -10.438 1 98.5 257 ARG A O 1
ATOM 1974 N N . GLN A 1 258 ? 24.562 8.75 -8.781 1 98.44 258 GLN A N 1
ATOM 1975 C CA . GLN A 1 258 ? 24.938 7.766 -7.777 1 98.44 258 GLN A CA 1
ATOM 1976 C C . GLN A 1 258 ? 23.891 6.672 -7.656 1 98.44 258 GLN A C 1
ATOM 1978 O O . GLN A 1 258 ? 24.219 5.488 -7.539 1 98.44 258 GLN A O 1
ATOM 1983 N N . LEU A 1 259 ? 22.625 7.02 -7.633 1 98.56 259 LEU A N 1
ATOM 1984 C CA . LEU A 1 259 ? 21.547 6.051 -7.586 1 98.56 259 LEU A CA 1
ATOM 1985 C C . LEU A 1 259 ? 21.609 5.094 -8.773 1 98.56 259 LEU A C 1
ATOM 1987 O O . LEU A 1 259 ? 21.469 3.881 -8.609 1 98.56 259 LEU A O 1
ATOM 1991 N N . HIS A 1 260 ? 21.828 5.695 -9.945 1 98.5 260 HIS A N 1
ATOM 1992 C CA . HIS A 1 260 ? 21.922 4.887 -11.156 1 98.5 260 HIS A CA 1
ATOM 1993 C C . HIS A 1 260 ? 23.078 3.889 -11.055 1 98.5 260 HIS A C 1
ATOM 1995 O O . HIS A 1 260 ? 22.906 2.707 -11.359 1 98.5 260 HIS A O 1
ATOM 2001 N N . ASP A 1 261 ? 24.203 4.391 -10.617 1 98.38 261 ASP A N 1
ATOM 2002 C CA . ASP A 1 261 ? 25.391 3.543 -10.523 1 98.38 261 ASP A CA 1
ATOM 2003 C C . ASP A 1 261 ? 25.156 2.379 -9.562 1 98.38 261 ASP A C 1
ATOM 2005 O O . ASP A 1 261 ? 25.641 1.273 -9.789 1 98.38 261 ASP A O 1
ATOM 2009 N N . ALA A 1 262 ? 24.391 2.645 -8.523 1 98.12 262 ALA A N 1
ATOM 2010 C CA . ALA A 1 262 ? 24.203 1.65 -7.477 1 98.12 262 ALA A CA 1
ATOM 2011 C C . ALA A 1 262 ? 23.094 0.663 -7.852 1 98.12 262 ALA A C 1
ATOM 2013 O O . ALA A 1 262 ? 23.125 -0.495 -7.43 1 98.12 262 ALA A O 1
ATOM 2014 N N . SER A 1 263 ? 22.094 1.045 -8.617 1 96.62 263 SER A N 1
ATOM 2015 C CA . SER A 1 263 ? 20.906 0.222 -8.789 1 96.62 263 SER A CA 1
ATOM 2016 C C . SER A 1 263 ? 20.609 -0.016 -10.266 1 96.62 263 SER A C 1
ATOM 2018 O O . SER A 1 263 ? 19.656 -0.726 -10.609 1 96.62 263 SER A O 1
ATOM 2020 N N . ALA A 1 264 ? 21.344 0.533 -11.164 1 96.81 264 ALA A N 1
ATOM 2021 C CA . ALA A 1 264 ? 21.172 0.403 -12.609 1 96.81 264 ALA A CA 1
ATOM 2022 C C . ALA A 1 264 ? 19.812 0.936 -13.047 1 96.81 264 ALA A C 1
ATOM 2024 O O . ALA A 1 264 ? 19.109 0.3 -13.844 1 96.81 264 ALA A O 1
ATOM 2025 N N . GLY A 1 265 ? 19.375 2.02 -12.438 1 97.25 265 GLY A N 1
ATOM 2026 C CA . GLY A 1 265 ? 18.188 2.746 -12.867 1 97.25 265 GLY A CA 1
ATOM 2027 C C . GLY A 1 265 ? 16.906 2.211 -12.266 1 97.25 265 GLY A C 1
ATOM 2028 O O . GLY A 1 265 ? 15.805 2.625 -12.656 1 97.25 265 GLY A O 1
ATOM 2029 N N . ARG A 1 266 ? 17.031 1.401 -11.289 1 96.62 266 ARG A N 1
ATOM 2030 C CA . ARG A 1 266 ? 15.852 0.725 -10.758 1 96.62 266 ARG A CA 1
ATOM 2031 C C . ARG A 1 266 ? 15.172 1.571 -9.688 1 96.62 266 ARG A C 1
ATOM 2033 O O . ARG A 1 266 ? 14.023 1.312 -9.312 1 96.62 266 ARG A O 1
ATOM 2040 N N . THR A 1 267 ? 15.781 2.578 -9.141 1 98.69 267 THR A N 1
ATOM 2041 C CA . THR A 1 267 ? 15.281 3.295 -7.969 1 98.69 267 THR A CA 1
ATOM 2042 C C . THR A 1 267 ? 14.07 4.145 -8.336 1 98.69 267 THR A C 1
ATOM 2044 O O . THR A 1 267 ? 14.094 4.871 -9.328 1 98.69 267 THR A O 1
ATOM 2047 N N . PHE A 1 268 ? 12.992 3.963 -7.625 1 98.88 268 PHE A N 1
ATOM 2048 C CA . PHE A 1 268 ? 11.828 4.848 -7.641 1 98.88 268 PHE A CA 1
ATOM 2049 C C . PHE A 1 268 ? 11.953 5.926 -6.57 1 98.88 268 PHE A C 1
ATOM 2051 O O . PHE A 1 268 ? 12.305 5.633 -5.426 1 98.88 268 PHE A O 1
ATOM 2058 N N . VAL A 1 269 ? 11.727 7.207 -6.906 1 98.94 269 VAL A N 1
ATOM 2059 C CA . VAL A 1 269 ? 11.938 8.305 -5.977 1 98.94 269 VAL A CA 1
ATOM 2060 C C . VAL A 1 269 ? 10.602 8.945 -5.617 1 98.94 269 VAL A C 1
ATOM 2062 O O . VAL A 1 269 ? 9.836 9.336 -6.504 1 98.94 269 VAL A O 1
ATOM 2065 N N . CYS A 1 270 ? 10.312 9.039 -4.359 1 98.94 270 CYS A N 1
ATOM 2066 C CA . CYS A 1 270 ? 9.094 9.688 -3.871 1 98.94 270 CYS A CA 1
ATOM 2067 C C . CYS A 1 270 ? 9.43 10.93 -3.055 1 98.94 270 CYS A C 1
ATOM 2069 O O . CYS A 1 270 ? 10.18 10.852 -2.078 1 98.94 270 CYS A O 1
ATOM 2071 N N . ASN A 1 271 ? 8.875 12.07 -3.439 1 98.88 271 ASN A N 1
ATOM 2072 C CA . ASN A 1 271 ? 9.094 13.305 -2.701 1 98.88 271 ASN A CA 1
ATOM 2073 C C . ASN A 1 271 ? 7.809 13.805 -2.049 1 98.88 271 ASN A C 1
ATOM 2075 O O . ASN A 1 271 ? 6.895 14.258 -2.736 1 98.88 271 ASN A O 1
ATOM 2079 N N . VAL A 1 272 ? 7.727 13.711 -0.754 1 98.38 272 VAL A N 1
ATOM 2080 C CA . VAL A 1 272 ? 6.605 14.227 0.02 1 98.38 272 VAL A CA 1
ATOM 2081 C C . VAL A 1 272 ? 7.094 15.297 0.99 1 98.38 272 VAL A C 1
ATOM 2083 O O . VAL A 1 272 ? 6.43 15.594 1.987 1 98.38 272 VAL A O 1
ATOM 2086 N N . ALA A 1 273 ? 8.297 15.789 0.742 1 96.75 273 ALA A N 1
ATOM 2087 C CA . ALA A 1 273 ? 8.867 16.891 1.518 1 96.75 273 ALA A CA 1
ATOM 2088 C C . ALA A 1 273 ? 8.438 18.234 0.947 1 96.75 273 ALA A C 1
ATOM 2090 O O . ALA A 1 273 ? 7.262 18.609 1.022 1 96.75 273 ALA A O 1
ATOM 2091 N N . ARG A 1 274 ? 9.391 18.953 0.348 1 96.19 274 ARG A N 1
ATOM 2092 C CA . ARG A 1 274 ? 9.211 20.188 -0.414 1 96.19 274 ARG A CA 1
ATOM 2093 C C . ARG A 1 274 ? 9.898 20.094 -1.773 1 96.19 274 ARG A C 1
ATOM 2095 O O . ARG A 1 274 ? 10.906 19.406 -1.921 1 96.19 274 ARG A O 1
ATOM 2102 N N . GLY A 1 275 ? 9.32 20.766 -2.732 1 97.31 275 GLY A N 1
ATOM 2103 C CA . GLY A 1 275 ? 9.828 20.703 -4.094 1 97.31 275 GLY A CA 1
ATOM 2104 C C . GLY A 1 275 ? 11.312 21 -4.195 1 97.31 275 GLY A C 1
ATOM 2105 O O . GLY A 1 275 ? 12.07 20.203 -4.762 1 97.31 275 GLY A O 1
ATOM 2106 N N . PRO A 1 276 ? 11.766 22.016 -3.486 1 97.25 276 PRO A N 1
ATOM 2107 C CA . PRO A 1 276 ? 13.141 22.484 -3.691 1 97.25 276 PRO A CA 1
ATOM 2108 C C . PRO A 1 276 ? 14.18 21.578 -3.045 1 97.25 276 PRO A C 1
ATOM 2110 O O . PRO A 1 276 ? 15.383 21.797 -3.207 1 97.25 276 PRO A O 1
ATOM 2113 N N . VAL A 1 277 ? 13.758 20.578 -2.369 1 97.81 277 VAL A N 1
ATOM 2114 C CA . VAL A 1 277 ? 14.711 19.594 -1.856 1 97.81 277 VAL A CA 1
ATOM 2115 C C . VAL A 1 277 ? 15.344 18.828 -3.018 1 97.81 277 VAL A C 1
ATOM 2117 O O . VAL A 1 277 ? 16.484 18.391 -2.928 1 97.81 277 VAL A O 1
ATOM 2120 N N . VAL A 1 278 ? 14.625 18.719 -4.09 1 98.69 278 VAL A N 1
ATOM 2121 C CA . VAL A 1 278 ? 15.07 18.062 -5.305 1 98.69 278 VAL A CA 1
ATOM 2122 C C . VAL A 1 278 ? 15.305 19.078 -6.406 1 98.69 278 VAL A C 1
ATOM 2124 O O . VAL A 1 278 ? 14.477 19.984 -6.613 1 98.69 278 VAL A O 1
ATOM 2127 N N . ASP A 1 279 ? 16.406 19.031 -7.027 1 98.69 279 ASP A N 1
ATOM 2128 C CA . ASP A 1 279 ? 16.625 19.828 -8.227 1 98.69 279 ASP A CA 1
ATOM 2129 C C . ASP A 1 279 ? 15.75 19.344 -9.375 1 98.69 279 ASP A C 1
ATOM 2131 O O . ASP A 1 279 ? 15.984 18.281 -9.945 1 98.69 279 ASP A O 1
ATOM 2135 N N . THR A 1 280 ? 14.82 20.172 -9.758 1 98.44 280 THR A N 1
ATOM 2136 C CA . THR A 1 280 ? 13.781 19.75 -10.695 1 98.44 280 THR A CA 1
ATOM 2137 C C . THR A 1 280 ? 14.375 19.453 -12.07 1 98.44 280 THR A C 1
ATOM 2139 O O . THR A 1 280 ? 14.008 18.469 -12.719 1 98.44 280 THR A O 1
ATOM 2142 N N . ASP A 1 281 ? 15.273 20.312 -12.508 1 98.12 281 ASP A N 1
ATOM 2143 C CA . ASP A 1 281 ? 15.898 20.078 -13.805 1 98.12 281 ASP A CA 1
ATOM 2144 C C . ASP A 1 281 ? 16.672 18.766 -13.812 1 98.12 281 ASP A C 1
ATOM 2146 O O . ASP A 1 281 ? 16.594 18 -14.781 1 98.12 281 ASP A O 1
ATOM 2150 N N . ALA A 1 282 ? 17.406 18.531 -12.766 1 98.69 282 ALA A N 1
ATOM 2151 C CA . ALA A 1 282 ? 18.141 17.266 -12.633 1 98.69 282 ALA A CA 1
ATOM 2152 C C . ALA A 1 282 ? 17.188 16.078 -12.625 1 98.69 282 ALA A C 1
ATOM 2154 O O . ALA A 1 282 ? 17.5 15.023 -13.188 1 98.69 282 ALA A O 1
ATOM 2155 N N . LEU A 1 283 ? 16.078 16.219 -11.969 1 98.81 283 LEU A N 1
ATOM 2156 C CA . LEU A 1 283 ? 15.07 15.164 -11.906 1 98.81 283 LEU A CA 1
ATOM 2157 C C . LEU A 1 283 ? 14.531 14.852 -13.297 1 98.81 283 LEU A C 1
ATOM 2159 O O . LEU A 1 283 ? 14.43 13.68 -13.68 1 98.81 283 LEU A O 1
ATOM 2163 N N . VAL A 1 284 ? 14.164 15.891 -14.023 1 98.62 284 VAL A N 1
ATOM 2164 C CA . VAL A 1 284 ? 13.648 15.703 -15.383 1 98.62 284 VAL A CA 1
ATOM 2165 C C . VAL A 1 284 ? 14.68 14.969 -16.234 1 98.62 284 VAL A C 1
ATOM 2167 O O . VAL A 1 284 ? 14.352 14 -16.922 1 98.62 284 VAL A O 1
ATOM 2170 N N . GLU A 1 285 ? 15.914 15.391 -16.125 1 98.56 285 GLU A N 1
ATOM 2171 C CA . GLU A 1 285 ? 17 14.742 -16.859 1 98.56 285 GLU A CA 1
ATOM 2172 C C . GLU A 1 285 ? 17.141 13.273 -16.469 1 98.56 285 GLU A C 1
ATOM 2174 O O . GLU A 1 285 ? 17.297 12.406 -17.328 1 98.56 285 GLU A O 1
ATOM 2179 N N . ALA A 1 286 ? 17.109 12.992 -15.172 1 98.81 286 ALA A N 1
ATOM 2180 C CA . ALA A 1 286 ? 17.25 11.633 -14.664 1 98.81 286 ALA A CA 1
ATOM 2181 C C . ALA A 1 286 ? 16.141 10.734 -15.195 1 98.81 286 ALA A C 1
ATOM 2183 O O . ALA A 1 286 ? 16.391 9.578 -15.547 1 98.81 286 ALA A O 1
ATOM 2184 N N . LEU A 1 287 ? 14.945 11.234 -15.25 1 98.62 287 LEU A N 1
ATOM 2185 C CA . LEU A 1 287 ? 13.805 10.492 -15.758 1 98.62 287 LEU A CA 1
ATOM 2186 C C . LEU A 1 287 ? 13.938 10.25 -17.25 1 98.62 287 LEU A C 1
ATOM 2188 O O . LEU A 1 287 ? 13.719 9.125 -17.734 1 98.62 287 LEU A O 1
ATOM 2192 N N . GLU A 1 288 ? 14.336 11.219 -17.969 1 98.38 288 GLU A N 1
ATOM 2193 C CA . GLU A 1 288 ? 14.461 11.133 -19.422 1 98.38 288 GLU A CA 1
ATOM 2194 C C . GLU A 1 288 ? 15.586 10.172 -19.812 1 98.38 288 GLU A C 1
ATOM 2196 O O . GLU A 1 288 ? 15.484 9.469 -20.828 1 98.38 288 GLU A O 1
ATOM 2201 N N . GLN A 1 289 ? 16.609 10.156 -19.031 1 98.25 289 GLN A N 1
ATOM 2202 C CA . GLN A 1 289 ? 17.766 9.336 -19.344 1 98.25 289 GLN A CA 1
ATOM 2203 C C . GLN A 1 289 ? 17.656 7.949 -18.719 1 98.25 289 GLN A C 1
ATOM 2205 O O . GLN A 1 289 ? 18.531 7.102 -18.922 1 98.25 289 GLN A O 1
ATOM 2210 N N . GLY A 1 290 ? 16.672 7.758 -17.938 1 98 290 GLY A N 1
ATOM 2211 C CA . GLY A 1 290 ? 16.484 6.457 -17.297 1 98 290 GLY A CA 1
ATOM 2212 C C . GLY A 1 290 ? 17.453 6.191 -16.172 1 98 290 GLY A C 1
ATOM 2213 O O . GLY A 1 290 ? 17.844 5.047 -15.945 1 98 290 GLY A O 1
ATOM 2214 N N . LEU A 1 291 ? 17.938 7.266 -15.5 1 98.56 291 LEU A N 1
ATOM 2215 C CA . LEU A 1 291 ? 18.828 7.09 -14.367 1 98.56 291 LEU A CA 1
ATOM 2216 C C . LEU A 1 291 ? 18.078 6.531 -13.164 1 98.56 291 LEU A C 1
ATOM 2218 O O . LEU A 1 291 ? 18.672 5.941 -12.266 1 98.56 291 LEU A O 1
ATOM 2222 N N . ILE A 1 292 ? 16.781 6.73 -13.094 1 98.62 292 ILE A N 1
ATOM 2223 C CA . ILE A 1 292 ? 15.852 6.168 -12.117 1 98.62 292 ILE A CA 1
ATOM 2224 C C . ILE A 1 292 ? 14.641 5.574 -12.828 1 98.62 292 ILE A C 1
ATOM 2226 O O . ILE A 1 292 ? 14.414 5.844 -14.008 1 98.62 292 ILE A O 1
ATOM 2230 N N . SER A 1 293 ? 13.898 4.719 -12.133 1 97.94 293 SER A N 1
ATOM 2231 C CA . SER A 1 293 ? 12.805 4 -12.781 1 97.94 293 SER A CA 1
ATOM 2232 C C . SER A 1 293 ? 11.562 4.875 -12.906 1 97.94 293 SER A C 1
ATOM 2234 O O . SER A 1 293 ? 10.68 4.598 -13.719 1 97.94 293 SER A O 1
ATOM 2236 N N . GLY A 1 294 ? 11.453 5.906 -12.109 1 98.5 294 GLY A N 1
ATOM 2237 C CA . GLY A 1 294 ? 10.336 6.828 -12.039 1 98.5 294 GLY A CA 1
ATOM 2238 C C . GLY A 1 294 ? 10.32 7.656 -10.766 1 98.5 294 GLY A C 1
ATOM 2239 O O . GLY A 1 294 ? 11.242 7.566 -9.953 1 98.5 294 GLY A O 1
ATOM 2240 N N . ALA A 1 295 ? 9.312 8.492 -10.648 1 98.88 295 ALA A N 1
ATOM 2241 C CA . ALA A 1 295 ? 9.18 9.32 -9.445 1 98.88 295 ALA A CA 1
ATOM 2242 C C . ALA A 1 295 ? 7.719 9.625 -9.148 1 98.88 295 ALA A C 1
ATOM 2244 O O . ALA A 1 295 ? 6.879 9.625 -10.055 1 98.88 295 ALA A O 1
ATOM 2245 N N . ALA A 1 296 ? 7.414 9.75 -7.945 1 98.94 296 ALA A N 1
ATOM 2246 C CA . ALA A 1 296 ? 6.145 10.305 -7.477 1 98.94 296 ALA A CA 1
ATOM 2247 C C . ALA A 1 296 ? 6.367 11.57 -6.652 1 98.94 296 ALA A C 1
ATOM 2249 O O . ALA A 1 296 ? 7.145 11.562 -5.695 1 98.94 296 ALA A O 1
ATOM 2250 N N . LEU A 1 297 ? 5.695 12.633 -7.07 1 98.88 297 LEU A N 1
ATOM 2251 C CA . LEU A 1 297 ? 5.91 13.945 -6.473 1 98.88 297 LEU A CA 1
ATOM 2252 C C . LEU A 1 297 ? 4.594 14.539 -5.984 1 98.88 297 LEU A C 1
ATOM 2254 O O . LEU A 1 297 ? 3.703 14.828 -6.785 1 98.88 297 LEU A O 1
ATOM 2258 N N . ASP A 1 298 ? 4.492 14.734 -4.715 1 98.25 298 ASP A N 1
ATOM 2259 C CA . ASP A 1 298 ? 3.352 15.477 -4.191 1 98.25 298 ASP A CA 1
ATOM 2260 C C . ASP A 1 298 ? 3.68 16.969 -4.062 1 98.25 298 ASP A C 1
ATOM 2262 O O . ASP A 1 298 ? 2.822 17.766 -3.688 1 98.25 298 ASP A O 1
ATOM 2266 N N . VAL A 1 299 ? 4.953 17.312 -4.285 1 97.81 299 VAL A N 1
ATOM 2267 C CA . VAL A 1 299 ? 5.473 18.672 -4.238 1 97.81 299 VAL A CA 1
ATOM 2268 C C . VAL A 1 299 ? 6.41 18.906 -5.418 1 97.81 299 VAL A C 1
ATOM 2270 O O . VAL A 1 299 ? 7.074 17.969 -5.891 1 97.81 299 VAL A O 1
ATOM 2273 N N . THR A 1 300 ? 6.434 20.047 -5.879 1 98.12 300 THR A N 1
ATOM 2274 C CA . THR A 1 300 ? 7.285 20.406 -7.008 1 98.12 300 THR A CA 1
ATOM 2275 C C . THR A 1 300 ? 7.945 21.766 -6.793 1 98.12 300 THR A C 1
ATOM 2277 O O . THR A 1 300 ? 7.645 22.453 -5.816 1 98.12 300 THR A O 1
ATOM 2280 N N . ASP A 1 301 ? 8.812 22.047 -7.59 1 97.56 301 ASP A N 1
ATOM 2281 C CA . ASP A 1 301 ? 9.406 23.375 -7.688 1 97.56 301 ASP A CA 1
ATOM 2282 C C . ASP A 1 301 ? 9.406 23.875 -9.133 1 97.56 301 ASP A C 1
ATOM 2284 O O . ASP A 1 301 ? 10.141 23.344 -9.969 1 97.56 301 ASP A O 1
ATOM 2288 N N . PRO A 1 302 ? 8.672 24.828 -9.531 1 97.06 302 PRO A N 1
ATOM 2289 C CA . PRO A 1 302 ? 7.793 25.656 -8.703 1 97.06 302 PRO A CA 1
ATOM 2290 C C . PRO A 1 302 ? 6.52 24.938 -8.273 1 97.06 302 PRO A C 1
ATOM 2292 O O . PRO A 1 302 ? 6.195 23.875 -8.812 1 97.06 302 PRO A O 1
ATOM 2295 N N . GLU A 1 303 ? 5.844 25.516 -7.309 1 94.75 303 GLU A N 1
ATOM 2296 C CA . GLU A 1 303 ? 4.543 25.078 -6.816 1 94.75 303 GLU A CA 1
ATOM 2297 C C . GLU A 1 303 ? 3.578 26.25 -6.672 1 94.75 303 GLU A C 1
ATOM 2299 O O . GLU A 1 303 ? 3.797 27.141 -5.852 1 94.75 303 GLU A O 1
ATOM 2304 N N . PRO A 1 304 ? 2.605 26.312 -7.465 1 94.69 304 PRO A N 1
ATOM 2305 C CA . PRO A 1 304 ? 2.09 25.297 -8.391 1 94.69 304 PRO A CA 1
ATOM 2306 C C . PRO A 1 304 ? 2.996 25.078 -9.602 1 94.69 304 PRO A C 1
ATOM 2308 O O . PRO A 1 304 ? 3.727 26 -9.992 1 94.69 304 PRO A O 1
ATOM 2311 N N . LEU A 1 305 ? 2.838 23.891 -10.164 1 97.75 305 LEU A N 1
ATOM 2312 C CA . LEU A 1 305 ? 3.594 23.578 -11.367 1 97.75 305 LEU A CA 1
ATOM 2313 C C . LEU A 1 305 ? 2.926 24.172 -12.602 1 97.75 305 LEU A C 1
ATOM 2315 O O . LEU A 1 305 ? 1.759 23.891 -12.883 1 97.75 305 LEU A O 1
ATOM 2319 N N . PRO A 1 306 ? 3.604 25.047 -13.312 1 97.5 306 PRO A N 1
ATOM 2320 C CA . PRO A 1 306 ? 2.984 25.688 -14.477 1 97.5 306 PRO A CA 1
ATOM 2321 C C . PRO A 1 306 ? 2.621 24.688 -15.578 1 97.5 306 PRO A C 1
ATOM 2323 O O . PRO A 1 306 ? 3.33 23.703 -15.773 1 97.5 306 PRO A O 1
ATOM 2326 N N . PRO A 1 307 ? 1.607 24.969 -16.344 1 97.06 307 PRO A N 1
ATOM 2327 C CA . PRO A 1 307 ? 1.09 24.031 -17.344 1 97.06 307 PRO A CA 1
ATOM 2328 C C . PRO A 1 307 ? 2.129 23.656 -18.391 1 97.06 307 PRO A C 1
ATOM 2330 O O . PRO A 1 307 ? 2.068 22.562 -18.969 1 97.06 307 PRO A O 1
ATOM 2333 N N . GLN A 1 308 ? 3.107 24.453 -18.672 1 97.56 308 GLN A N 1
ATOM 2334 C CA . GLN A 1 308 ? 4.066 24.203 -19.75 1 97.56 308 GLN A CA 1
ATOM 2335 C C . GLN A 1 308 ? 5.324 23.531 -19.203 1 97.56 308 GLN A C 1
ATOM 2337 O O . GLN A 1 308 ? 6.238 23.203 -19.969 1 97.56 308 GLN A O 1
ATOM 2342 N N . HIS A 1 309 ? 5.344 23.375 -18 1 97.88 309 HIS A N 1
ATOM 2343 C CA . HIS A 1 309 ? 6.555 22.828 -17.391 1 97.88 309 HIS A CA 1
ATOM 2344 C C . HIS A 1 309 ? 6.848 21.422 -17.906 1 97.88 309 HIS A C 1
ATOM 2346 O O . HIS A 1 309 ? 5.949 20.578 -17.953 1 97.88 309 HIS A O 1
ATOM 2352 N N . PRO A 1 310 ? 8.078 21.047 -18.156 1 97.5 310 PRO A N 1
ATOM 2353 C CA . PRO A 1 310 ? 8.43 19.75 -18.75 1 97.5 310 PRO A CA 1
ATOM 2354 C C . PRO A 1 310 ? 8.203 18.594 -17.781 1 97.5 310 PRO A C 1
ATOM 2356 O O . PRO A 1 310 ? 8.047 17.438 -18.219 1 97.5 310 PRO A O 1
ATOM 2359 N N . LEU A 1 311 ? 8.117 18.844 -16.531 1 98.12 311 LEU A N 1
ATOM 2360 C CA . LEU A 1 311 ? 7.945 17.797 -15.523 1 98.12 311 LEU A CA 1
ATOM 2361 C C . LEU A 1 311 ? 6.633 17.062 -15.742 1 98.12 311 LEU A C 1
ATOM 2363 O O . LEU A 1 311 ? 6.539 15.859 -15.453 1 98.12 311 LEU A O 1
ATOM 2367 N N . TRP A 1 312 ? 5.633 17.734 -16.297 1 97.88 312 TRP A N 1
ATOM 2368 C CA . TRP A 1 312 ? 4.328 17.109 -16.516 1 97.88 312 TRP A CA 1
ATOM 2369 C C . TRP A 1 312 ? 4.438 15.922 -17.469 1 97.88 312 TRP A C 1
ATOM 2371 O O . TRP A 1 312 ? 3.66 14.969 -17.359 1 97.88 312 TRP A O 1
ATOM 2381 N N . LYS A 1 313 ? 5.465 15.938 -18.297 1 96.69 313 LYS A N 1
ATOM 2382 C CA . LYS A 1 313 ? 5.535 14.969 -19.391 1 96.69 313 LYS A CA 1
ATOM 2383 C C . LYS A 1 313 ? 6.742 14.047 -19.234 1 96.69 313 LYS A C 1
ATOM 2385 O O . LYS A 1 313 ? 6.977 13.172 -20.062 1 96.69 313 LYS A O 1
ATOM 2390 N N . ALA A 1 314 ? 7.527 14.281 -18.203 1 97.81 314 ALA A N 1
ATOM 2391 C CA . ALA A 1 314 ? 8.664 13.398 -17.969 1 97.81 314 ALA A CA 1
ATOM 2392 C C . ALA A 1 314 ? 8.211 11.945 -17.844 1 97.81 314 ALA A C 1
ATOM 2394 O O . ALA A 1 314 ? 7.137 11.672 -17.312 1 97.81 314 ALA A O 1
ATOM 2395 N N . PRO A 1 315 ? 9 11.008 -18.359 1 97.19 315 PRO A N 1
ATOM 2396 C CA . PRO A 1 315 ? 8.586 9.602 -18.312 1 97.19 315 PRO A CA 1
ATOM 2397 C C . PRO A 1 315 ? 8.508 9.047 -16.891 1 97.19 315 PRO A C 1
ATOM 2399 O O . PRO A 1 315 ? 9.367 9.344 -16.062 1 97.19 315 PRO A O 1
ATOM 2402 N N . ASN A 1 316 ? 7.418 8.336 -16.641 1 96.81 316 ASN A N 1
ATOM 2403 C CA . ASN A 1 316 ? 7.25 7.535 -15.43 1 96.81 316 ASN A CA 1
ATOM 2404 C C . ASN A 1 316 ? 7.176 8.414 -14.188 1 96.81 316 ASN A C 1
ATOM 2406 O O . ASN A 1 316 ? 7.641 8.023 -13.117 1 96.81 316 ASN A O 1
ATOM 2410 N N . VAL A 1 317 ? 6.684 9.648 -14.312 1 98.5 317 VAL A N 1
ATOM 2411 C CA . VAL A 1 317 ? 6.5 10.523 -13.156 1 98.5 317 VAL A CA 1
ATOM 2412 C C . VAL A 1 317 ? 5.016 10.617 -12.812 1 98.5 317 VAL A C 1
ATOM 2414 O O . VAL A 1 317 ? 4.168 10.664 -13.703 1 98.5 317 VAL A O 1
ATOM 2417 N N . PHE A 1 318 ? 4.656 10.523 -11.602 1 98.69 318 PHE A N 1
ATOM 2418 C CA . PHE A 1 318 ? 3.318 10.734 -11.062 1 98.69 318 PHE A CA 1
ATOM 2419 C C . PHE A 1 318 ? 3.279 11.977 -10.18 1 98.69 318 PHE A C 1
ATOM 2421 O O . PHE A 1 318 ? 4.066 12.102 -9.234 1 98.69 318 PHE A O 1
ATOM 2428 N N . ILE A 1 319 ? 2.408 12.93 -10.469 1 98.62 319 ILE A N 1
ATOM 2429 C CA . ILE A 1 319 ? 2.393 14.219 -9.781 1 98.62 319 ILE A CA 1
ATOM 2430 C C . ILE A 1 319 ? 1.012 14.469 -9.18 1 98.62 319 ILE A C 1
ATOM 2432 O O . ILE A 1 319 ? -0.006 14.297 -9.852 1 98.62 319 ILE A O 1
ATOM 2436 N N . THR A 1 320 ? 0.967 14.773 -7.938 1 97.44 320 THR A N 1
ATOM 2437 C CA . THR A 1 320 ? -0.243 15.289 -7.305 1 97.44 320 THR A CA 1
ATOM 2438 C C . THR A 1 320 ? -0.01 16.688 -6.75 1 97.44 320 THR A C 1
ATOM 2440 O O . THR A 1 320 ? 1.121 17.062 -6.418 1 97.44 320 THR A O 1
ATOM 2443 N N . PRO A 1 321 ? -0.993 17.531 -6.695 1 95.94 321 PRO A N 1
ATOM 2444 C CA . PRO A 1 321 ? -0.844 18.953 -6.336 1 95.94 321 PRO A CA 1
ATOM 2445 C C . PRO A 1 321 ? -0.879 19.172 -4.824 1 95.94 321 PRO A C 1
ATOM 2447 O O . PRO A 1 321 ? -1.708 19.953 -4.332 1 95.94 321 PRO A O 1
ATOM 2450 N N . HIS A 1 322 ? 0.099 18.547 -4.141 1 94.62 322 HIS A N 1
ATOM 2451 C CA . HIS A 1 322 ? 0.28 18.719 -2.705 1 94.62 322 HIS A CA 1
ATOM 2452 C C . HIS A 1 322 ? -0.983 18.344 -1.938 1 94.62 322 HIS A C 1
ATOM 2454 O O . HIS A 1 322 ? -1.493 19.141 -1.146 1 94.62 322 HIS A O 1
ATOM 2460 N N . VAL A 1 323 ? -1.42 17.062 -2.119 1 95.31 323 VAL A N 1
ATOM 2461 C CA . VAL A 1 323 ? -2.703 16.609 -1.586 1 95.31 323 VAL A CA 1
ATOM 2462 C C . VAL A 1 323 ? -2.496 15.414 -0.668 1 95.31 323 VAL A C 1
ATOM 2464 O O . VAL A 1 323 ? -3.455 14.883 -0.104 1 95.31 323 VAL A O 1
ATOM 2467 N N . SER A 1 324 ? -1.244 14.922 -0.542 1 96.5 324 SER A N 1
ATOM 2468 C CA . SER A 1 324 ? -0.995 13.695 0.208 1 96.5 324 SER A CA 1
ATOM 2469 C C . SER A 1 324 ? -1.397 13.852 1.671 1 96.5 324 SER A C 1
ATOM 2471 O O . SER A 1 324 ? -1.621 12.859 2.365 1 96.5 324 SER A O 1
ATOM 2473 N N . TRP A 1 325 ? -1.535 15.055 2.156 1 94.38 325 TRP A N 1
ATOM 2474 C CA . TRP A 1 325 ? -1.824 15.344 3.559 1 94.38 325 TRP A CA 1
ATOM 2475 C C . TRP A 1 325 ? -3.32 15.242 3.838 1 94.38 325 TRP A C 1
ATOM 2477 O O . TRP A 1 325 ? -3.74 15.227 4.996 1 94.38 325 TRP A O 1
ATOM 2487 N N . GLN A 1 326 ? -4.125 15.234 2.844 1 93.56 326 GLN A N 1
ATOM 2488 C CA . GLN A 1 326 ? -5.57 15.336 3.01 1 93.56 326 GLN A CA 1
ATOM 2489 C C . GLN A 1 326 ? -6.148 14.039 3.58 1 93.56 326 GLN A C 1
ATOM 2491 O O . GLN A 1 326 ? -5.805 12.945 3.129 1 93.56 326 GLN A O 1
ATOM 2496 N N . SER A 1 327 ? -6.977 14.188 4.531 1 94.31 327 SER A N 1
ATOM 2497 C CA . SER A 1 327 ? -7.727 13.109 5.168 1 94.31 327 SER A CA 1
ATOM 2498 C C . SER A 1 327 ? -8.891 13.656 5.984 1 94.31 327 SER A C 1
ATOM 2500 O O . SER A 1 327 ? -8.789 14.727 6.582 1 94.31 327 SER A O 1
ATOM 2502 N N . ASP A 1 328 ? -9.953 12.93 5.996 1 93.62 328 ASP A N 1
ATOM 2503 C CA . ASP A 1 328 ? -11.086 13.305 6.836 1 93.62 328 ASP A CA 1
ATOM 2504 C C . ASP A 1 328 ? -10.742 13.172 8.312 1 93.62 328 ASP A C 1
ATOM 2506 O O . ASP A 1 328 ? -11.469 13.664 9.18 1 93.62 328 ASP A O 1
ATOM 2510 N N . ALA A 1 329 ? -9.578 12.648 8.578 1 95.75 329 ALA A N 1
ATOM 2511 C CA . ALA A 1 329 ? -9.156 12.453 9.961 1 95.75 329 ALA A CA 1
ATOM 2512 C C . ALA A 1 329 ? -8.227 13.57 10.414 1 95.75 329 ALA A C 1
ATOM 2514 O O . ALA A 1 329 ? -7.812 13.609 11.578 1 95.75 329 ALA A O 1
ATOM 2515 N N . LEU A 1 330 ? -7.957 14.547 9.555 1 95.12 330 LEU A N 1
ATOM 2516 C CA . LEU A 1 330 ? -6.945 15.555 9.859 1 95.12 330 LEU A CA 1
ATOM 2517 C C . LEU A 1 330 ? -7.359 16.391 11.07 1 95.12 330 LEU A C 1
ATOM 2519 O O . LEU A 1 330 ? -6.605 16.5 12.039 1 95.12 330 LEU A O 1
ATOM 2523 N N . VAL A 1 331 ? -8.586 16.984 11.07 1 96.38 331 VAL A N 1
ATOM 2524 C CA . VAL A 1 331 ? -9.039 17.875 12.133 1 96.38 331 VAL A CA 1
ATOM 2525 C C . VAL A 1 331 ? -9.125 17.109 13.453 1 96.38 331 VAL A C 1
ATOM 2527 O O . VAL A 1 331 ? -8.602 17.562 14.477 1 96.38 331 VAL A O 1
ATOM 2530 N N . PRO A 1 332 ? -9.656 15.891 13.43 1 97.12 332 PRO A N 1
ATOM 2531 C CA . PRO A 1 332 ? -9.656 15.109 14.672 1 97.12 332 PRO A CA 1
ATOM 2532 C C . PRO A 1 332 ? -8.242 14.852 15.195 1 97.12 332 PRO A C 1
ATOM 2534 O O . PRO A 1 332 ? -8.016 14.906 16.406 1 97.12 332 PRO A O 1
ATOM 2537 N N . ARG A 1 333 ? -7.301 14.586 14.375 1 97.69 333 ARG A N 1
ATOM 2538 C CA . ARG A 1 333 ? -5.938 14.312 14.812 1 97.69 333 ARG A CA 1
ATOM 2539 C C . ARG A 1 333 ? -5.277 15.562 15.383 1 97.69 333 ARG A C 1
ATOM 2541 O O . ARG A 1 333 ? -4.594 15.508 16.406 1 97.69 333 ARG A O 1
ATOM 2548 N N . ILE A 1 334 ? -5.516 16.656 14.719 1 98 334 ILE A N 1
ATOM 2549 C CA . ILE A 1 334 ? -4.977 17.922 15.234 1 98 334 ILE A CA 1
ATOM 2550 C C . ILE A 1 334 ? -5.617 18.234 16.578 1 98 334 ILE A C 1
ATOM 2552 O O . ILE A 1 334 ? -4.938 18.688 17.516 1 98 334 ILE A O 1
ATOM 2556 N N . ALA A 1 335 ? -6.93 17.984 16.719 1 98.25 335 ALA A N 1
ATOM 2557 C CA . ALA A 1 335 ? -7.617 18.188 17.984 1 98.25 335 ALA A CA 1
ATOM 2558 C C . ALA A 1 335 ? -6.984 17.328 19.094 1 98.25 335 ALA A C 1
ATOM 2560 O O . ALA A 1 335 ? -6.836 17.781 20.219 1 98.25 335 ALA A O 1
ATOM 2561 N N . GLY A 1 336 ? -6.645 16.125 18.688 1 97.88 336 GLY A N 1
ATOM 2562 C CA . GLY A 1 336 ? -5.945 15.266 19.641 1 97.88 336 GLY A CA 1
ATOM 2563 C C . GLY A 1 336 ? -4.605 15.828 20.062 1 97.88 336 GLY A C 1
ATOM 2564 O O . GLY A 1 336 ? -4.273 15.805 21.25 1 97.88 336 GLY A O 1
ATOM 2565 N N . LEU A 1 337 ? -3.836 16.328 19.156 1 98.19 337 LEU A N 1
ATOM 2566 C CA . LEU A 1 337 ? -2.549 16.938 19.453 1 98.19 337 LEU A CA 1
ATOM 2567 C C . LEU A 1 337 ? -2.723 18.156 20.359 1 98.19 337 LEU A C 1
ATOM 2569 O O . LEU A 1 337 ? -1.971 18.312 21.328 1 98.19 337 LEU A O 1
ATOM 2573 N N . ILE A 1 338 ? -3.748 19.016 20.094 1 98.25 338 ILE A N 1
ATOM 2574 C CA . ILE A 1 338 ? -4.039 20.172 20.922 1 98.25 338 ILE A CA 1
ATOM 2575 C C . ILE A 1 338 ? -4.301 19.719 22.359 1 98.25 338 ILE A C 1
ATOM 2577 O O . ILE A 1 338 ? -3.75 20.297 23.312 1 98.25 338 ILE A O 1
ATOM 2581 N N . MET A 1 339 ? -5.113 18.672 22.484 1 98.12 339 MET A N 1
ATOM 2582 C CA . MET A 1 339 ? -5.449 18.172 23.812 1 98.12 339 MET A CA 1
ATOM 2583 C C . MET A 1 339 ? -4.195 17.719 24.562 1 98.12 339 MET A C 1
ATOM 2585 O O . MET A 1 339 ? -4.004 18.047 25.719 1 98.12 339 MET A O 1
ATOM 2589 N N . GLU A 1 340 ? -3.369 17.016 23.859 1 97.62 340 GLU A N 1
ATOM 2590 C CA . GLU A 1 340 ? -2.143 16.531 24.5 1 97.62 340 GLU A CA 1
ATOM 2591 C C . GLU A 1 340 ? -1.244 17.688 24.906 1 97.62 340 GLU A C 1
ATOM 2593 O O . GLU A 1 340 ? -0.667 17.672 26 1 97.62 340 GLU A O 1
ATOM 2598 N N . ASN A 1 341 ? -1.091 18.688 24.078 1 98.19 341 ASN A N 1
ATOM 2599 C CA . ASN A 1 341 ? -0.237 19.828 24.391 1 98.19 341 ASN A CA 1
ATOM 2600 C C . ASN A 1 341 ? -0.832 20.688 25.5 1 98.19 341 ASN A C 1
ATOM 2602 O O . ASN A 1 341 ? -0.097 21.281 26.297 1 98.19 341 ASN A O 1
ATOM 2606 N N . LEU A 1 342 ? -2.172 20.75 25.578 1 98 342 LEU A N 1
ATOM 2607 C CA . LEU A 1 342 ? -2.803 21.422 26.703 1 98 342 LEU A CA 1
ATOM 2608 C C . LEU A 1 342 ? -2.459 20.734 28.016 1 98 342 LEU A C 1
ATOM 2610 O O . LEU A 1 342 ? -2.168 21.406 29.016 1 98 342 LEU A O 1
ATOM 2614 N N . GLU A 1 343 ? -2.479 19.422 27.953 1 97.62 343 GLU A N 1
ATOM 2615 C CA . GLU A 1 343 ? -2.123 18.656 29.156 1 97.62 343 GLU A CA 1
ATOM 2616 C C . GLU A 1 343 ? -0.678 18.922 29.562 1 97.62 343 GLU A C 1
ATOM 2618 O O . GLU A 1 343 ? -0.393 19.141 30.75 1 97.62 343 GLU A O 1
ATOM 2623 N N . ARG A 1 344 ? 0.139 18.906 28.625 1 97.5 344 ARG A N 1
ATOM 2624 C CA . ARG A 1 344 ? 1.552 19.156 28.891 1 97.5 344 ARG A CA 1
ATOM 2625 C C . ARG A 1 344 ? 1.767 20.578 29.406 1 97.5 344 ARG A C 1
ATOM 2627 O O . ARG A 1 344 ? 2.533 20.797 30.344 1 97.5 344 ARG A O 1
ATOM 2634 N N . LEU A 1 345 ? 1.105 21.5 28.75 1 97.12 345 LEU A N 1
ATOM 2635 C CA . LEU A 1 345 ? 1.185 22.906 29.188 1 97.12 345 LEU A CA 1
ATOM 2636 C C . LEU A 1 345 ? 0.72 23.047 30.625 1 97.12 345 LEU A C 1
ATOM 2638 O O . LEU A 1 345 ? 1.356 23.734 31.422 1 97.12 345 LEU A O 1
ATOM 2642 N N . ASP A 1 346 ? -0.316 22.375 30.922 1 96.25 346 ASP A N 1
ATOM 2643 C CA . ASP A 1 346 ? -0.898 22.438 32.25 1 96.25 346 ASP A CA 1
ATOM 2644 C C . ASP A 1 346 ? 0.063 21.859 33.312 1 96.25 346 ASP A C 1
ATOM 2646 O O . ASP A 1 346 ? 0.08 22.312 34.438 1 96.25 346 ASP A O 1
ATOM 2650 N N . ARG A 1 347 ? 0.841 20.953 32.906 1 95.88 347 ARG A N 1
ATOM 2651 C CA . ARG A 1 347 ? 1.773 20.297 33.812 1 95.88 347 ARG A CA 1
ATOM 2652 C C . ARG A 1 347 ? 3.143 20.969 33.781 1 95.88 347 ARG A C 1
ATOM 2654 O O . ARG A 1 347 ? 4.062 20.547 34.5 1 95.88 347 ARG A O 1
ATOM 2661 N N . GLY A 1 348 ? 3.266 21.875 32.906 1 95.12 348 GLY A N 1
ATOM 2662 C CA . GLY A 1 348 ? 4.547 22.547 32.781 1 95.12 348 GLY A CA 1
ATOM 2663 C C . GLY A 1 348 ? 5.59 21.719 32.062 1 95.12 348 GLY A C 1
ATOM 2664 O O . GLY A 1 348 ? 6.789 21.844 32.344 1 95.12 348 GLY A O 1
ATOM 2665 N N . GLU A 1 349 ? 5.145 20.797 31.25 1 95.88 349 GLU A N 1
ATOM 2666 C CA . GLU A 1 349 ? 6.023 19.938 30.469 1 95.88 349 GLU A CA 1
ATOM 2667 C C . GLU A 1 349 ? 6.285 20.516 29.078 1 95.88 349 GLU A C 1
ATOM 2669 O O . GLU A 1 349 ? 5.496 21.312 28.578 1 95.88 349 GLU A O 1
ATOM 2674 N N . PRO A 1 350 ? 7.418 20.141 28.516 1 95.38 350 PRO A N 1
ATOM 2675 C CA . PRO A 1 350 ? 7.645 20.578 27.141 1 95.38 350 PRO A CA 1
ATOM 2676 C C . PRO A 1 350 ? 6.543 20.125 26.188 1 95.38 350 PRO A C 1
ATOM 2678 O O . PRO A 1 350 ? 6.039 19.016 26.312 1 95.38 350 PRO A O 1
ATOM 2681 N N . LEU A 1 351 ? 6.199 21.047 25.297 1 97.62 351 LEU A N 1
ATOM 2682 C CA . LEU A 1 351 ? 5.133 20.734 24.359 1 97.62 351 LEU A CA 1
ATOM 2683 C C . LEU A 1 351 ? 5.633 19.828 23.25 1 97.62 351 LEU A C 1
ATOM 2685 O O . LEU A 1 351 ? 6.836 19.781 22.969 1 97.62 351 LEU A O 1
ATOM 2689 N N . LEU A 1 352 ? 4.785 19.078 22.688 1 97.19 352 LEU A N 1
ATOM 2690 C CA . LEU A 1 352 ? 5.117 18.25 21.531 1 97.19 352 LEU A CA 1
ATOM 2691 C C . LEU A 1 352 ? 5.32 19.109 20.281 1 97.19 352 LEU A C 1
ATOM 2693 O O . LEU A 1 352 ? 4.633 20.125 20.109 1 97.19 352 LEU A O 1
ATOM 2697 N N . ASN A 1 353 ? 6.273 18.703 19.422 1 97.06 353 ASN A N 1
ATOM 2698 C CA . ASN A 1 353 ? 6.484 19.266 18.094 1 97.06 353 ASN A CA 1
ATOM 2699 C C . ASN A 1 353 ? 6.949 20.719 18.156 1 97.06 353 ASN A C 1
ATOM 2701 O O . ASN A 1 353 ? 6.582 21.531 17.312 1 97.06 353 ASN A O 1
ATOM 2705 N N . GLN A 1 354 ? 7.527 21.078 19.203 1 95.94 354 GLN A N 1
ATOM 2706 C CA . GLN A 1 354 ? 8.039 22.438 19.281 1 95.94 354 GLN A CA 1
ATOM 2707 C C . GLN A 1 354 ? 9.016 22.719 18.141 1 95.94 354 GLN A C 1
ATOM 2709 O O . GLN A 1 354 ? 9.898 21.922 17.859 1 95.94 354 GLN A O 1
ATOM 2714 N N . ILE A 1 355 ? 8.758 23.812 17.453 1 93.31 355 ILE A N 1
ATOM 2715 C CA . ILE A 1 355 ? 9.602 24.219 16.344 1 93.31 355 ILE A CA 1
ATOM 2716 C C . ILE A 1 355 ? 10.836 24.953 16.875 1 93.31 355 ILE A C 1
ATOM 2718 O O . ILE A 1 355 ? 10.719 25.906 17.641 1 93.31 355 ILE A O 1
ATOM 2722 N N . LYS A 1 356 ? 12.016 24.484 16.578 1 82.62 356 LYS A N 1
ATOM 2723 C CA . LYS A 1 356 ? 13.25 25.188 16.906 1 82.62 356 LYS A CA 1
ATOM 2724 C C . LYS A 1 356 ? 13.516 26.312 15.898 1 82.62 356 LYS A C 1
ATOM 2726 O O . LYS A 1 356 ? 13.805 26.047 14.727 1 82.62 356 LYS A O 1
ATOM 2731 N N . LYS A 1 357 ? 13.305 27.406 16.344 1 78.75 357 LYS A N 1
ATOM 2732 C CA . LYS A 1 357 ? 13.414 28.594 15.5 1 78.75 357 LYS A CA 1
ATOM 2733 C C . LYS A 1 357 ? 14.875 28.969 15.258 1 78.75 357 LYS A C 1
ATOM 2735 O O . LYS A 1 357 ? 15.742 28.656 16.078 1 78.75 357 LYS A O 1
ATOM 2740 N N . MET B 1 1 ? 4.254 -42.531 -1.47 1 75.12 1 MET B N 1
ATOM 2741 C CA . MET B 1 1 ? 5.492 -43.312 -1.566 1 75.12 1 MET B CA 1
ATOM 2742 C C . MET B 1 1 ? 6.707 -42.375 -1.596 1 75.12 1 MET B C 1
ATOM 2744 O O . MET B 1 1 ? 6.715 -41.375 -2.318 1 75.12 1 MET B O 1
ATOM 2748 N N . PRO B 1 2 ? 7.617 -42.688 -0.781 1 90.25 2 PRO B N 1
ATOM 2749 C CA . PRO B 1 2 ? 8.844 -41.875 -0.775 1 90.25 2 PRO B CA 1
ATOM 2750 C C . PRO B 1 2 ? 9.562 -41.906 -2.119 1 90.25 2 PRO B C 1
ATOM 2752 O O . PRO B 1 2 ? 9.227 -42.688 -2.996 1 90.25 2 PRO B O 1
ATOM 2755 N N . LEU B 1 3 ? 10.438 -41 -2.232 1 93.56 3 LEU B N 1
ATOM 2756 C CA . LEU B 1 3 ? 11.234 -40.938 -3.451 1 93.56 3 LEU B CA 1
ATOM 2757 C C . LEU B 1 3 ? 12 -42.25 -3.66 1 93.56 3 LEU B C 1
ATOM 2759 O O . LEU B 1 3 ? 12.469 -42.875 -2.695 1 93.56 3 LEU B O 1
ATOM 2763 N N . ASN B 1 4 ? 12.062 -42.656 -4.863 1 89.5 4 ASN B N 1
ATOM 2764 C CA . ASN B 1 4 ? 12.828 -43.844 -5.207 1 89.5 4 ASN B CA 1
ATOM 2765 C C . ASN B 1 4 ? 13.789 -43.594 -6.363 1 89.5 4 ASN B C 1
ATOM 2767 O O . ASN B 1 4 ? 13.703 -42.562 -7.027 1 89.5 4 ASN B O 1
ATOM 2771 N N . PRO B 1 5 ? 14.688 -44.469 -6.594 1 89.38 5 PRO B N 1
ATOM 2772 C CA . PRO B 1 5 ? 15.742 -44.219 -7.582 1 89.38 5 PRO B CA 1
ATOM 2773 C C . PRO B 1 5 ? 15.203 -44.125 -9.008 1 89.38 5 PRO B C 1
ATOM 2775 O O . PRO B 1 5 ? 15.891 -43.625 -9.898 1 89.38 5 PRO B O 1
ATOM 2778 N N . ASP B 1 6 ? 14.008 -44.562 -9.258 1 92.25 6 ASP B N 1
ATOM 2779 C CA . ASP B 1 6 ? 13.422 -44.5 -10.594 1 92.25 6 ASP B CA 1
ATOM 2780 C C . ASP B 1 6 ? 12.719 -43.188 -10.828 1 92.25 6 ASP B C 1
ATOM 2782 O O . ASP B 1 6 ? 12.297 -42.875 -11.953 1 92.25 6 ASP B O 1
ATOM 2786 N N . ASP B 1 7 ? 12.633 -42.406 -9.773 1 96.12 7 ASP B N 1
ATOM 2787 C CA . ASP B 1 7 ? 11.906 -41.125 -9.891 1 96.12 7 ASP B CA 1
ATOM 2788 C C . ASP B 1 7 ? 12.688 -40.125 -10.75 1 96.12 7 ASP B C 1
ATOM 2790 O O . ASP B 1 7 ? 13.914 -40.031 -10.625 1 96.12 7 ASP B O 1
ATOM 2794 N N . LYS B 1 8 ? 12 -39.5 -11.656 1 98.06 8 LYS B N 1
ATOM 2795 C CA . LYS B 1 8 ? 12.477 -38.375 -12.477 1 98.06 8 LYS B CA 1
ATOM 2796 C C . LYS B 1 8 ? 11.531 -37.188 -12.406 1 98.06 8 LYS B C 1
ATOM 2798 O O . LYS B 1 8 ? 10.32 -37.344 -12.586 1 98.06 8 LYS B O 1
ATOM 2803 N N . LEU B 1 9 ? 12.117 -36.031 -12.047 1 98.44 9 LEU B N 1
ATOM 2804 C CA . LEU B 1 9 ? 11.336 -34.812 -11.969 1 98.44 9 LEU B CA 1
ATOM 2805 C C . LEU B 1 9 ? 11.539 -33.969 -13.227 1 98.44 9 LEU B C 1
ATOM 2807 O O . LEU B 1 9 ? 12.672 -33.625 -13.586 1 98.44 9 LEU B O 1
ATOM 2811 N N . LEU B 1 10 ? 10.477 -33.656 -13.875 1 98.56 10 LEU B N 1
ATOM 2812 C CA . LEU B 1 10 ? 10.492 -32.656 -14.953 1 98.56 10 LEU B CA 1
ATOM 2813 C C . LEU B 1 10 ? 9.867 -31.344 -14.508 1 98.56 10 LEU B C 1
ATOM 2815 O O . LEU B 1 10 ? 8.719 -31.328 -14.055 1 98.56 10 LEU B O 1
ATOM 2819 N N . VAL B 1 11 ? 10.617 -30.297 -14.547 1 98.62 11 VAL B N 1
ATOM 2820 C CA . VAL B 1 11 ? 10.133 -28.938 -14.312 1 98.62 11 VAL B CA 1
ATOM 2821 C C . VAL B 1 11 ? 10.078 -28.172 -15.641 1 98.62 11 VAL B C 1
ATOM 2823 O O . VAL B 1 11 ? 11.102 -28 -16.312 1 98.62 11 VAL B O 1
ATOM 2826 N N . HIS B 1 12 ? 8.922 -27.781 -16.062 1 97.94 12 HIS B N 1
ATOM 2827 C CA . HIS B 1 12 ? 8.688 -27.031 -17.297 1 97.94 12 HIS B CA 1
ATOM 2828 C C . HIS B 1 12 ? 8.016 -25.703 -17 1 97.94 12 HIS B C 1
ATOM 2830 O O . HIS B 1 12 ? 6.789 -25.594 -17.047 1 97.94 12 HIS B O 1
ATOM 2836 N N . LEU B 1 13 ? 8.852 -24.656 -16.672 1 96.56 13 LEU B N 1
ATOM 2837 C CA . LEU B 1 13 ? 8.43 -23.328 -16.25 1 96.56 13 LEU B CA 1
ATOM 2838 C C . LEU B 1 13 ? 9.055 -22.25 -17.141 1 96.56 13 LEU B C 1
ATOM 2840 O O . LEU B 1 13 ? 10.023 -22.5 -17.844 1 96.56 13 LEU B O 1
ATOM 2844 N N . PRO B 1 14 ? 8.508 -21.016 -17.109 1 92.75 14 PRO B N 1
ATOM 2845 C CA . PRO B 1 14 ? 9.016 -19.938 -17.984 1 92.75 14 PRO B CA 1
ATOM 2846 C C . PRO B 1 14 ? 10.25 -19.25 -17.422 1 92.75 14 PRO B C 1
ATOM 2848 O O . PRO B 1 14 ? 10.336 -18.031 -17.438 1 92.75 14 PRO B O 1
ATOM 2851 N N . GLY B 1 15 ? 11.203 -20 -16.953 1 94.38 15 GLY B N 1
ATOM 2852 C CA . GLY B 1 15 ? 12.461 -19.484 -16.438 1 94.38 15 GLY B CA 1
ATOM 2853 C C . GLY B 1 15 ? 13.43 -20.562 -16.016 1 94.38 15 GLY B C 1
ATOM 2854 O O . GLY B 1 15 ? 13.016 -21.703 -15.75 1 94.38 15 GLY B O 1
ATOM 2855 N N . PRO B 1 16 ? 14.68 -20.188 -16 1 96.81 16 PRO B N 1
ATOM 2856 C CA . PRO B 1 16 ? 15.68 -21.188 -15.586 1 96.81 16 PRO B CA 1
ATOM 2857 C C . PRO B 1 16 ? 15.609 -21.5 -14.094 1 96.81 16 PRO B C 1
ATOM 2859 O O . PRO B 1 16 ? 15 -20.75 -13.328 1 96.81 16 PRO B O 1
ATOM 2862 N N . ALA B 1 17 ? 16.156 -22.578 -13.766 1 97.88 17 ALA B N 1
ATOM 2863 C CA . ALA B 1 17 ? 16.297 -22.891 -12.344 1 97.88 17 ALA B CA 1
ATOM 2864 C C . ALA B 1 17 ? 17.047 -21.797 -11.617 1 97.88 17 ALA B C 1
ATOM 2866 O O . ALA B 1 17 ? 18.031 -21.25 -12.141 1 97.88 17 ALA B O 1
ATOM 2867 N N . PRO B 1 18 ? 16.562 -21.469 -10.422 1 97.75 18 PRO B N 1
ATOM 2868 C CA . PRO B 1 18 ? 17.328 -20.5 -9.641 1 97.75 18 PRO B CA 1
ATOM 2869 C C . PRO B 1 18 ? 18.766 -20.969 -9.391 1 97.75 18 PRO B C 1
ATOM 2871 O O . PRO B 1 18 ? 19.031 -22.172 -9.32 1 97.75 18 PRO B O 1
ATOM 2874 N N . ALA B 1 19 ? 19.641 -19.984 -9.281 1 97.19 19 ALA B N 1
ATOM 2875 C CA . ALA B 1 19 ? 21.047 -20.281 -9.031 1 97.19 19 ALA B CA 1
ATOM 2876 C C . ALA B 1 19 ? 21.219 -21.203 -7.828 1 97.19 19 ALA B C 1
ATOM 2878 O O . ALA B 1 19 ? 20.656 -20.938 -6.754 1 97.19 19 ALA B O 1
ATOM 2879 N N . GLY B 1 20 ? 21.828 -22.25 -8.055 1 97.88 20 GLY B N 1
ATOM 2880 C CA . GLY B 1 20 ? 22.156 -23.156 -6.973 1 97.88 20 GLY B CA 1
ATOM 2881 C C . GLY B 1 20 ? 21.078 -24.188 -6.695 1 97.88 20 GLY B C 1
ATOM 2882 O O . GLY B 1 20 ? 21.297 -25.125 -5.93 1 97.88 20 GLY B O 1
ATOM 2883 N N . TRP B 1 21 ? 19.938 -24.047 -7.254 1 98.19 21 TRP B N 1
ATOM 2884 C CA . TRP B 1 21 ? 18.812 -24.922 -6.93 1 98.19 21 TRP B CA 1
ATOM 2885 C C . TRP B 1 21 ? 19.078 -26.344 -7.379 1 98.19 21 TRP B C 1
ATOM 2887 O O . TRP B 1 21 ? 18.859 -27.297 -6.621 1 98.19 21 TRP B O 1
ATOM 2897 N N . LEU B 1 22 ? 19.609 -26.547 -8.633 1 98.25 22 LEU B N 1
ATOM 2898 C CA . LEU B 1 22 ? 19.859 -27.891 -9.172 1 98.25 22 LEU B CA 1
ATOM 2899 C C . LEU B 1 22 ? 20.938 -28.609 -8.375 1 98.25 22 LEU B C 1
ATOM 2901 O O . LEU B 1 22 ? 20.828 -29.812 -8.117 1 98.25 22 LEU B O 1
ATOM 2905 N N . GLU B 1 23 ? 21.922 -27.828 -7.984 1 98.12 23 GLU B N 1
ATOM 2906 C CA . GLU B 1 23 ? 22.984 -28.406 -7.164 1 98.12 23 GLU B CA 1
ATOM 2907 C C . GLU B 1 23 ? 22.453 -28.844 -5.805 1 98.12 23 GLU B C 1
ATOM 2909 O O . GLU B 1 23 ? 22.797 -29.922 -5.312 1 98.12 23 GLU B O 1
ATOM 2914 N N . ALA B 1 24 ? 21.641 -28 -5.258 1 98.06 24 ALA B N 1
ATOM 2915 C CA . ALA B 1 24 ? 21.062 -28.328 -3.959 1 98.06 24 ALA B CA 1
ATOM 2916 C C . ALA B 1 24 ? 20.188 -29.578 -4.047 1 98.06 24 ALA B C 1
ATOM 2918 O O . ALA B 1 24 ? 20.234 -30.438 -3.162 1 98.06 24 ALA B O 1
ATOM 2919 N N . ALA B 1 25 ? 19.391 -29.703 -5.098 1 97.69 25 ALA B N 1
ATOM 2920 C CA . ALA B 1 25 ? 18.516 -30.875 -5.297 1 97.69 25 ALA B CA 1
ATOM 2921 C C . ALA B 1 25 ? 19.344 -32.156 -5.449 1 97.69 25 ALA B C 1
ATOM 2923 O O . ALA B 1 25 ? 19.031 -33.188 -4.855 1 97.69 25 ALA B O 1
ATOM 2924 N N . ALA B 1 26 ? 20.422 -32.062 -6.215 1 96.94 26 ALA B N 1
ATOM 2925 C CA . ALA B 1 26 ? 21.281 -33.219 -6.449 1 96.94 26 ALA B CA 1
ATOM 2926 C C . ALA B 1 26 ? 21.938 -33.688 -5.152 1 96.94 26 ALA B C 1
ATOM 2928 O O . ALA B 1 26 ? 22.109 -34.875 -4.93 1 96.94 26 ALA B O 1
ATOM 2929 N N . ARG B 1 27 ? 22.297 -32.688 -4.359 1 97.25 27 ARG B N 1
ATOM 2930 C CA . ARG B 1 27 ? 22.938 -33 -3.084 1 97.25 27 ARG B CA 1
ATOM 2931 C C . ARG B 1 27 ? 21.938 -33.625 -2.117 1 97.25 27 ARG B C 1
ATOM 2933 O O . ARG B 1 27 ? 22.266 -34.594 -1.427 1 97.25 27 ARG B O 1
ATOM 2940 N N . ARG B 1 28 ? 20.781 -33.156 -2.086 1 96.38 28 ARG B N 1
ATOM 2941 C CA . ARG B 1 28 ? 19.781 -33.562 -1.111 1 96.38 28 ARG B CA 1
ATOM 2942 C C . ARG B 1 28 ? 19.141 -34.875 -1.526 1 96.38 28 ARG B C 1
ATOM 2944 O O . ARG B 1 28 ? 18.797 -35.719 -0.677 1 96.38 28 ARG B O 1
ATOM 2951 N N . PHE B 1 29 ? 19.016 -35 -2.906 1 96.62 29 PHE B N 1
ATOM 2952 C CA . PHE B 1 29 ? 18.375 -36.188 -3.449 1 96.62 29 PHE B CA 1
ATOM 2953 C C . PHE B 1 29 ? 19.234 -36.812 -4.527 1 96.62 29 PHE B C 1
ATOM 2955 O O . PHE B 1 29 ? 18.875 -36.812 -5.707 1 96.62 29 PHE B O 1
ATOM 2962 N N . PRO B 1 30 ? 20.25 -37.531 -4.195 1 93.12 30 PRO B N 1
ATOM 2963 C CA . PRO B 1 30 ? 21.219 -38.062 -5.176 1 93.12 30 PRO B CA 1
ATOM 2964 C C . PRO B 1 30 ? 20.578 -39.062 -6.145 1 93.12 30 PRO B C 1
ATOM 2966 O O . PRO B 1 30 ? 21.062 -39.219 -7.27 1 93.12 30 PRO B O 1
ATOM 2969 N N . GLY B 1 31 ? 19.562 -39.688 -5.859 1 93.06 31 GLY B N 1
ATOM 2970 C CA . GLY B 1 31 ? 18.938 -40.656 -6.73 1 93.06 31 GLY B CA 1
ATOM 2971 C C . GLY B 1 31 ? 17.891 -40.062 -7.656 1 93.06 31 GLY B C 1
ATOM 2972 O O . GLY B 1 31 ? 17.391 -40.75 -8.555 1 93.06 31 GLY B O 1
ATOM 2973 N N . LEU B 1 32 ? 17.609 -38.812 -7.465 1 96.62 32 LEU B N 1
ATOM 2974 C CA . LEU B 1 32 ? 16.562 -38.156 -8.242 1 96.62 32 LEU B CA 1
ATOM 2975 C C . LEU B 1 32 ? 17.156 -37.469 -9.469 1 96.62 32 LEU B C 1
ATOM 2977 O O . LEU B 1 32 ? 18.062 -36.625 -9.344 1 96.62 32 LEU B O 1
ATOM 2981 N N . GLU B 1 33 ? 16.719 -37.812 -10.625 1 97.31 33 GLU B N 1
ATOM 2982 C CA . GLU B 1 33 ? 17.031 -37.062 -11.836 1 97.31 33 GLU B CA 1
ATOM 2983 C C . GLU B 1 33 ? 16.094 -35.875 -12.023 1 97.31 33 GLU B C 1
ATOM 2985 O O . GLU B 1 33 ? 14.875 -36.031 -12.031 1 97.31 33 GLU B O 1
ATOM 2990 N N . VAL B 1 34 ? 16.703 -34.719 -12.109 1 98.06 34 VAL B N 1
ATOM 2991 C CA . VAL B 1 34 ? 15.914 -33.531 -12.328 1 98.06 34 VAL B CA 1
ATOM 2992 C C . VAL B 1 34 ? 16.156 -32.969 -13.734 1 98.06 34 VAL B C 1
ATOM 2994 O O . VAL B 1 34 ? 17.297 -32.719 -14.117 1 98.06 34 VAL B O 1
ATOM 2997 N N . ARG B 1 35 ? 15.109 -32.844 -14.5 1 98.31 35 ARG B N 1
ATOM 2998 C CA . ARG B 1 35 ? 15.109 -32.25 -15.82 1 98.31 35 ARG B CA 1
ATOM 2999 C C . ARG B 1 35 ? 14.398 -30.891 -15.797 1 98.31 35 ARG B C 1
ATOM 3001 O O . ARG B 1 35 ? 13.172 -30.828 -15.648 1 98.31 35 ARG B O 1
ATOM 3008 N N . TRP B 1 36 ? 15.156 -29.812 -15.883 1 98.31 36 TRP B N 1
ATOM 3009 C CA . TRP B 1 36 ? 14.578 -28.469 -15.922 1 98.31 36 TRP B CA 1
ATOM 3010 C C . TRP B 1 36 ? 14.547 -27.922 -17.344 1 98.31 36 TRP B C 1
ATOM 3012 O O . TRP B 1 36 ? 15.602 -27.703 -17.953 1 98.31 36 TRP B O 1
ATOM 3022 N N . GLU B 1 37 ? 13.375 -27.734 -17.875 1 97.88 37 GLU B N 1
ATOM 3023 C CA . GLU B 1 37 ? 13.164 -27.234 -19.219 1 97.88 37 GLU B CA 1
ATOM 3024 C C . GLU B 1 37 ? 12.422 -25.891 -19.203 1 97.88 37 GLU B C 1
ATOM 3026 O O . GLU B 1 37 ? 11.352 -25.781 -18.609 1 97.88 37 GLU B O 1
ATOM 3031 N N . VAL B 1 38 ? 13.008 -24.922 -19.859 1 96.94 38 VAL B N 1
ATOM 3032 C CA . VAL B 1 38 ? 12.391 -23.594 -19.875 1 96.94 38 VAL B CA 1
ATOM 3033 C C . VAL B 1 38 ? 11.273 -23.562 -20.922 1 96.94 38 VAL B C 1
ATOM 3035 O O . VAL B 1 38 ? 11.5 -23.875 -22.094 1 96.94 38 VAL B O 1
ATOM 3038 N N . ALA B 1 39 ? 10.133 -23.266 -20.422 1 95.38 39 ALA B N 1
ATOM 3039 C CA . ALA B 1 39 ? 8.969 -23.172 -21.297 1 95.38 39 ALA B CA 1
ATOM 3040 C C . ALA B 1 39 ? 8.969 -21.859 -22.078 1 95.38 39 ALA B C 1
ATOM 3042 O O . ALA B 1 39 ? 9.07 -20.781 -21.484 1 95.38 39 ALA B O 1
ATOM 3043 N N . GLY B 1 40 ? 8.844 -21.891 -23.359 1 91.19 40 GLY B N 1
ATOM 3044 C CA . GLY B 1 40 ? 8.641 -20.703 -24.172 1 91.19 40 GLY B CA 1
ATOM 3045 C C . GLY B 1 40 ? 7.188 -20.281 -24.266 1 91.19 40 GLY B C 1
ATOM 3046 O O . GLY B 1 40 ? 6.312 -20.922 -23.672 1 91.19 40 GLY B O 1
ATOM 3047 N N . VAL B 1 41 ? 7.004 -19.156 -24.844 1 86.62 41 VAL B N 1
ATOM 3048 C CA . VAL B 1 41 ? 5.645 -18.688 -25.078 1 86.62 41 VAL B CA 1
ATOM 3049 C C . VAL B 1 41 ? 5.117 -19.234 -26.391 1 86.62 41 VAL B C 1
ATOM 3051 O O . VAL B 1 41 ? 5.801 -19.172 -27.422 1 86.62 41 VAL B O 1
ATOM 3054 N N . ASP B 1 42 ? 3.98 -19.797 -26.344 1 86.44 42 ASP B N 1
ATOM 3055 C CA . ASP B 1 42 ? 3.248 -20.188 -27.531 1 86.44 42 ASP B CA 1
ATOM 3056 C C . ASP B 1 42 ? 2.352 -19.047 -28.016 1 86.44 42 ASP B C 1
ATOM 3058 O O . ASP B 1 42 ? 1.243 -18.859 -27.516 1 86.44 42 ASP B O 1
ATOM 3062 N N . ALA B 1 43 ? 2.768 -18.328 -28.953 1 81 43 ALA B N 1
ATOM 3063 C CA . ALA B 1 43 ? 2.059 -17.141 -29.422 1 81 43 ALA B CA 1
ATOM 3064 C C . ALA B 1 43 ? 0.675 -17.516 -29.953 1 81 43 ALA B C 1
ATOM 3066 O O . ALA B 1 43 ? -0.287 -16.766 -29.766 1 81 43 ALA B O 1
ATOM 3067 N N . ALA B 1 44 ? 0.625 -18.672 -30.672 1 77.5 44 ALA B N 1
ATOM 3068 C CA . ALA B 1 44 ? -0.64 -19.109 -31.266 1 77.5 44 ALA B CA 1
ATOM 3069 C C . ALA B 1 44 ? -1.671 -19.422 -30.172 1 77.5 44 ALA B C 1
ATOM 3071 O O . ALA B 1 44 ? -2.85 -19.078 -30.328 1 77.5 44 ALA B O 1
ATOM 3072 N N . ALA B 1 45 ? -1.196 -19.922 -29.109 1 77.31 45 ALA B N 1
ATOM 3073 C CA . ALA B 1 45 ? -2.092 -20.297 -28.031 1 77.31 45 ALA B CA 1
ATOM 3074 C C . ALA B 1 45 ? -2.197 -19.203 -26.984 1 77.31 45 ALA B C 1
ATOM 3076 O O . ALA B 1 45 ? -3.016 -19.281 -26.062 1 77.31 45 ALA B O 1
ATOM 3077 N N . SER B 1 46 ? -1.374 -18.078 -27.094 1 78.56 46 SER B N 1
ATOM 3078 C CA . SER B 1 46 ? -1.304 -17.016 -26.094 1 78.56 46 SER B CA 1
ATOM 3079 C C . SER B 1 46 ? -1.104 -17.594 -24.688 1 78.56 46 SER B C 1
ATOM 3081 O O . SER B 1 46 ? -1.823 -17.219 -23.766 1 78.56 46 SER B O 1
ATOM 3083 N N . ASP B 1 47 ? -0.252 -18.625 -24.688 1 86.75 47 ASP B N 1
ATOM 3084 C CA . ASP B 1 47 ? 0.045 -19.344 -23.469 1 86.75 47 ASP B CA 1
ATOM 3085 C C . ASP B 1 47 ? 1.479 -19.875 -23.469 1 86.75 47 ASP B C 1
ATOM 3087 O O . ASP B 1 47 ? 2.221 -19.656 -24.422 1 86.75 47 ASP B O 1
ATOM 3091 N N . LEU B 1 48 ? 1.848 -20.531 -22.375 1 90.88 48 LEU B N 1
ATOM 3092 C CA . LEU B 1 48 ? 3.131 -21.219 -22.344 1 90.88 48 LEU B CA 1
ATOM 3093 C C . LEU B 1 48 ? 3.066 -22.5 -23.172 1 90.88 48 LEU B C 1
ATOM 3095 O O . LEU B 1 48 ? 2.004 -23.125 -23.281 1 90.88 48 LEU B O 1
ATOM 3099 N N . GLU B 1 49 ? 4.242 -22.906 -23.656 1 93.62 49 GLU B N 1
ATOM 3100 C CA . GLU B 1 49 ? 4.348 -24.188 -24.344 1 93.62 49 GLU B CA 1
ATOM 3101 C C . GLU B 1 49 ? 4.035 -25.344 -23.406 1 93.62 49 GLU B C 1
ATOM 3103 O O . GLU B 1 49 ? 4.449 -25.344 -22.25 1 93.62 49 GLU B O 1
ATOM 3108 N N . ARG B 1 50 ? 3.287 -26.359 -23.953 1 95.06 50 ARG B N 1
ATOM 3109 C CA . ARG B 1 50 ? 3.021 -27.578 -23.188 1 95.06 50 ARG B CA 1
ATOM 3110 C C . ARG B 1 50 ? 4.25 -28.484 -23.156 1 95.06 50 ARG B C 1
ATOM 3112 O O . ARG B 1 50 ? 5.082 -28.453 -24.062 1 95.06 50 ARG B O 1
ATOM 3119 N N . ALA B 1 51 ? 4.25 -29.234 -22.188 1 95.44 51 ALA B N 1
ATOM 3120 C CA . ALA B 1 51 ? 5.352 -30.172 -22.062 1 95.44 51 ALA B CA 1
ATOM 3121 C C . ALA B 1 51 ? 5.355 -31.156 -23.234 1 95.44 51 ALA B C 1
ATOM 3123 O O . ALA B 1 51 ? 6.375 -31.797 -23.516 1 95.44 51 ALA B O 1
ATOM 3124 N N . ASP B 1 52 ? 4.27 -31.359 -23.938 1 95.5 52 ASP B N 1
ATOM 3125 C CA . ASP B 1 52 ? 4.145 -32.25 -25.094 1 95.5 52 ASP B CA 1
ATOM 3126 C C . ASP B 1 52 ? 5.117 -31.844 -26.203 1 95.5 52 ASP B C 1
ATOM 3128 O O . ASP B 1 52 ? 5.48 -32.656 -27.047 1 95.5 52 ASP B O 1
ATOM 3132 N N . ALA B 1 53 ? 5.426 -30.578 -26.203 1 94.69 53 ALA B N 1
ATOM 3133 C CA . ALA B 1 53 ? 6.297 -30.047 -27.25 1 94.69 53 ALA B CA 1
ATOM 3134 C C . ALA B 1 53 ? 7.75 -30.438 -27 1 94.69 53 ALA B C 1
ATOM 3136 O O . ALA B 1 53 ? 8.594 -30.328 -27.906 1 94.69 53 ALA B O 1
ATOM 3137 N N . LEU B 1 54 ? 8.078 -30.938 -25.844 1 96.19 54 LEU B N 1
ATOM 3138 C CA . LEU B 1 54 ? 9.438 -31.344 -25.5 1 96.19 54 LEU B CA 1
ATOM 3139 C C . LEU B 1 54 ? 9.805 -32.656 -26.188 1 96.19 54 LEU B C 1
ATOM 3141 O O . LEU B 1 54 ? 8.922 -33.438 -26.531 1 96.19 54 LEU B O 1
ATOM 3145 N N . PRO B 1 55 ? 11.109 -32.906 -26.438 1 95.69 55 PRO B N 1
ATOM 3146 C CA . PRO B 1 55 ? 11.531 -34.219 -26.969 1 95.69 55 PRO B CA 1
ATOM 3147 C C . PRO B 1 55 ? 11.047 -35.375 -26.109 1 95.69 55 PRO B C 1
ATOM 3149 O O . PRO B 1 55 ? 11.047 -35.281 -24.875 1 95.69 55 PRO B O 1
ATOM 3152 N N . PRO B 1 56 ? 10.617 -36.406 -26.75 1 93.69 56 PRO B N 1
ATOM 3153 C CA . PRO B 1 56 ? 10.094 -37.562 -26.031 1 93.69 56 PRO B CA 1
ATOM 3154 C C . PRO B 1 56 ? 11.055 -38.062 -24.953 1 93.69 56 PRO B C 1
ATOM 3156 O O . PRO B 1 56 ? 10.617 -38.562 -23.906 1 93.69 56 PRO B O 1
ATOM 3159 N N . GLU B 1 57 ? 12.297 -37.938 -25.25 1 95 57 GLU B N 1
ATOM 3160 C CA . GLU B 1 57 ? 13.297 -38.406 -24.297 1 95 57 GLU B CA 1
ATOM 3161 C C . GLU B 1 57 ? 13.227 -37.625 -22.984 1 95 57 GLU B C 1
ATOM 3163 O O . GLU B 1 57 ? 13.531 -38.156 -21.922 1 95 57 GLU B O 1
ATOM 3168 N N . THR B 1 58 ? 12.805 -36.375 -23.109 1 96.06 58 THR B N 1
ATOM 3169 C CA . THR B 1 58 ? 12.695 -35.531 -21.938 1 96.06 58 THR B CA 1
ATOM 3170 C C . THR B 1 58 ? 11.531 -36 -21.047 1 96.06 58 THR B C 1
ATOM 3172 O O . THR B 1 58 ? 11.609 -35.875 -19.828 1 96.06 58 THR B O 1
ATOM 3175 N N . LEU B 1 59 ? 10.539 -36.562 -21.641 1 95.75 59 LEU B N 1
ATOM 3176 C CA . LEU B 1 59 ? 9.336 -36.969 -20.922 1 95.75 59 LEU B CA 1
ATOM 3177 C C . LEU B 1 59 ? 9.461 -38.406 -20.422 1 95.75 59 LEU B C 1
ATOM 3179 O O . LEU B 1 59 ? 8.711 -38.844 -19.547 1 95.75 59 LEU B O 1
ATOM 3183 N N . ALA B 1 60 ? 10.398 -39.094 -21.047 1 94.88 60 ALA B N 1
ATOM 3184 C CA . ALA B 1 60 ? 10.523 -40.531 -20.781 1 94.88 60 ALA B CA 1
ATOM 3185 C C . ALA B 1 60 ? 10.82 -40.812 -19.297 1 94.88 60 ALA B C 1
ATOM 3187 O O . ALA B 1 60 ? 11.805 -40.281 -18.766 1 94.88 60 ALA B O 1
ATOM 3188 N N . GLY B 1 61 ? 9.914 -41.562 -18.688 1 95.94 61 GLY B N 1
ATOM 3189 C CA . GLY B 1 61 ? 10.156 -42.062 -17.328 1 95.94 61 GLY B CA 1
ATOM 3190 C C . GLY B 1 61 ? 9.82 -41.031 -16.266 1 95.94 61 GLY B C 1
ATOM 3191 O O . GLY B 1 61 ? 10.008 -41.312 -15.07 1 95.94 61 GLY B O 1
ATOM 3192 N N . VAL B 1 62 ? 9.336 -39.875 -16.625 1 97.81 62 VAL B N 1
ATOM 3193 C CA . VAL B 1 62 ? 9.016 -38.844 -15.656 1 97.81 62 VAL B CA 1
ATOM 3194 C C . VAL B 1 62 ? 7.918 -39.312 -14.711 1 97.81 62 VAL B C 1
ATOM 3196 O O . VAL B 1 62 ? 6.895 -39.844 -15.156 1 97.81 62 VAL B O 1
ATOM 3199 N N . THR B 1 63 ? 8.18 -39.219 -13.391 1 98 63 THR B N 1
ATOM 3200 C CA . THR B 1 63 ? 7.199 -39.625 -12.398 1 98 63 THR B CA 1
ATOM 3201 C C . THR B 1 63 ? 6.715 -38.438 -11.586 1 98 63 THR B C 1
ATOM 3203 O O . THR B 1 63 ? 5.684 -38.5 -10.914 1 98 63 THR B O 1
ATOM 3206 N N . LEU B 1 64 ? 7.477 -37.344 -11.523 1 98.38 64 LEU B N 1
ATOM 3207 C CA . LEU B 1 64 ? 7.145 -36.062 -10.891 1 98.38 64 LEU B CA 1
ATOM 3208 C C . LEU B 1 64 ? 7.148 -34.938 -11.914 1 98.38 64 LEU B C 1
ATOM 3210 O O . LEU B 1 64 ? 8.086 -34.812 -12.703 1 98.38 64 LEU B O 1
ATOM 3214 N N . LEU B 1 65 ? 6.098 -34.156 -11.883 1 98.25 65 LEU B N 1
ATOM 3215 C CA . LEU B 1 65 ? 5.906 -33.188 -12.953 1 98.25 65 LEU B CA 1
ATOM 3216 C C . LEU B 1 65 ? 5.516 -31.812 -12.391 1 98.25 65 LEU B C 1
ATOM 3218 O O . LEU B 1 65 ? 4.609 -31.719 -11.562 1 98.25 65 LEU B O 1
ATOM 3222 N N . CYS B 1 66 ? 6.234 -30.781 -12.727 1 98.19 66 CYS B N 1
ATOM 3223 C CA . CYS B 1 66 ? 5.824 -29.406 -12.469 1 98.19 66 CYS B CA 1
ATOM 3224 C C . CYS B 1 66 ? 5.57 -28.656 -13.773 1 98.19 66 CYS B C 1
ATOM 3226 O O . CYS B 1 66 ? 6.477 -28.5 -14.594 1 98.19 66 CYS B O 1
ATOM 3228 N N . VAL B 1 67 ? 4.363 -28.156 -13.945 1 96.69 67 VAL B N 1
ATOM 3229 C CA . VAL B 1 67 ? 3.994 -27.578 -15.234 1 96.69 67 VAL B CA 1
ATOM 3230 C C . VAL B 1 67 ? 2.904 -26.531 -15.023 1 96.69 67 VAL B C 1
ATOM 3232 O O . VAL B 1 67 ? 2.289 -26.469 -13.961 1 96.69 67 VAL B O 1
ATOM 3235 N N . TYR B 1 68 ? 2.693 -25.766 -16.062 1 94.69 68 TYR B N 1
ATOM 3236 C CA . TYR B 1 68 ? 1.554 -24.859 -16.078 1 94.69 68 TYR B CA 1
ATOM 3237 C C . TYR B 1 68 ? 0.433 -25.391 -16.953 1 94.69 68 TYR B C 1
ATOM 3239 O O . TYR B 1 68 ? -0.543 -25.953 -16.453 1 94.69 68 TYR B O 1
ATOM 3247 N N . PRO B 1 69 ? 0.689 -25.406 -18.312 1 94.62 69 PRO B N 1
ATOM 3248 C CA . PRO B 1 69 ? -0.371 -26.062 -19.078 1 94.62 69 PRO B CA 1
ATOM 3249 C C . PRO B 1 69 ? -0.369 -27.578 -18.906 1 94.62 69 PRO B C 1
ATOM 3251 O O . PRO B 1 69 ? 0.697 -28.203 -18.891 1 94.62 69 PRO B O 1
ATOM 3254 N N . PRO B 1 70 ? -1.528 -28.172 -18.734 1 96 70 PRO B N 1
ATOM 3255 C CA . PRO B 1 70 ? -1.574 -29.625 -18.641 1 96 70 PRO B CA 1
ATOM 3256 C C . PRO B 1 70 ? -1.072 -30.328 -19.906 1 96 70 PRO B C 1
ATOM 3258 O O . PRO B 1 70 ? -1.557 -30.047 -21 1 96 70 PRO B O 1
ATOM 3261 N N . PRO B 1 71 ? -0.15 -31.172 -19.75 1 96.38 71 PRO B N 1
ATOM 3262 C CA . PRO B 1 71 ? 0.22 -32 -20.891 1 96.38 71 PRO B CA 1
ATOM 3263 C C . PRO B 1 71 ? -0.809 -33.094 -21.188 1 96.38 71 PRO B C 1
ATOM 3265 O O . PRO B 1 71 ? -1.789 -33.25 -20.453 1 96.38 71 PRO B O 1
ATOM 3268 N N . SER B 1 72 ? -0.587 -33.781 -22.328 1 95.25 72 SER B N 1
ATOM 3269 C CA . SER B 1 72 ? -1.461 -34.906 -22.641 1 95.25 72 SER B CA 1
ATOM 3270 C C . SER B 1 72 ? -1.281 -36.031 -21.641 1 95.25 72 SER B C 1
ATOM 3272 O O . SER B 1 72 ? -0.22 -36.188 -21.031 1 95.25 72 SER B O 1
ATOM 3274 N N . PRO B 1 73 ? -2.336 -36.844 -21.453 1 94.5 73 PRO B N 1
ATOM 3275 C CA . PRO B 1 73 ? -2.203 -38 -20.562 1 94.5 73 PRO B CA 1
ATOM 3276 C C . PRO B 1 73 ? -1.051 -38.938 -20.969 1 94.5 73 PRO B C 1
ATOM 3278 O O . PRO B 1 73 ? -0.409 -39.531 -20.094 1 94.5 73 PRO B O 1
ATOM 3281 N N . ARG B 1 74 ? -0.814 -39 -22.234 1 91.56 74 ARG B N 1
ATOM 3282 C CA . ARG B 1 74 ? 0.261 -39.875 -22.734 1 91.56 74 ARG B CA 1
ATOM 3283 C C . ARG B 1 74 ? 1.615 -39.406 -22.203 1 91.56 74 ARG B C 1
ATOM 3285 O O . ARG B 1 74 ? 2.482 -40.219 -21.906 1 91.56 74 ARG B O 1
ATOM 3292 N N . ALA B 1 75 ? 1.756 -38.094 -22.094 1 93.38 75 ALA B N 1
ATOM 3293 C CA . ALA B 1 75 ? 3.002 -37.5 -21.609 1 93.38 75 ALA B CA 1
ATOM 3294 C C . ALA B 1 75 ? 3.158 -37.719 -20.109 1 93.38 75 ALA B C 1
ATOM 3296 O O . ALA B 1 75 ? 4.219 -37.438 -19.531 1 93.38 75 ALA B O 1
ATOM 3297 N N . MET B 1 76 ? 2.158 -38.312 -19.469 1 95.38 76 MET B N 1
ATOM 3298 C CA . MET B 1 76 ? 2.127 -38.438 -18.016 1 95.38 76 MET B CA 1
ATOM 3299 C C . MET B 1 76 ? 1.965 -39.906 -17.609 1 95.38 76 MET B C 1
ATOM 3301 O O . MET B 1 76 ? 1.334 -40.219 -16.594 1 95.38 76 MET B O 1
ATOM 3305 N N . GLU B 1 77 ? 2.391 -40.812 -18.484 1 93.19 77 GLU B N 1
ATOM 3306 C CA . GLU B 1 77 ? 2.137 -42.219 -18.344 1 93.19 77 GLU B CA 1
ATOM 3307 C C . GLU B 1 77 ? 2.564 -42.75 -16.969 1 93.19 77 GLU B C 1
ATOM 3309 O O . GLU B 1 77 ? 1.868 -43.562 -16.359 1 93.19 77 GLU B O 1
ATOM 3314 N N . ARG B 1 78 ? 3.639 -42.281 -16.406 1 95.69 78 ARG B N 1
ATOM 3315 C CA . ARG B 1 78 ? 4.18 -42.812 -15.156 1 95.69 78 ARG B CA 1
ATOM 3316 C C . ARG B 1 78 ? 4.098 -41.781 -14.047 1 95.69 78 ARG B C 1
ATOM 3318 O O . ARG B 1 78 ? 4.645 -41.969 -12.961 1 95.69 78 ARG B O 1
ATOM 3325 N N . VAL B 1 79 ? 3.486 -40.594 -14.328 1 97.25 79 VAL B N 1
ATOM 3326 C CA . VAL B 1 79 ? 3.48 -39.469 -13.391 1 97.25 79 VAL B CA 1
ATOM 3327 C C . VAL B 1 79 ? 2.619 -39.812 -12.18 1 97.25 79 VAL B C 1
ATOM 3329 O O . VAL B 1 79 ? 1.48 -40.281 -12.328 1 97.25 79 VAL B O 1
ATOM 3332 N N . ARG B 1 80 ? 3.186 -39.594 -11 1 97.06 80 ARG B N 1
ATOM 3333 C CA . ARG B 1 80 ? 2.443 -39.906 -9.781 1 97.06 80 ARG B CA 1
ATOM 3334 C C . ARG B 1 80 ? 2.238 -38.625 -8.945 1 97.06 80 ARG B C 1
ATOM 3336 O O . ARG B 1 80 ? 1.433 -38.625 -8.016 1 97.06 80 ARG B O 1
ATOM 3343 N N . VAL B 1 81 ? 3.006 -37.594 -9.156 1 97.81 81 VAL B N 1
ATOM 3344 C CA . VAL B 1 81 ? 2.842 -36.312 -8.492 1 97.81 81 VAL B CA 1
ATOM 3345 C C . VAL B 1 81 ? 2.906 -35.188 -9.523 1 97.81 81 VAL B C 1
ATOM 3347 O O . VAL B 1 81 ? 3.803 -35.156 -10.367 1 97.81 81 VAL B O 1
ATOM 3350 N N . VAL B 1 82 ? 1.973 -34.281 -9.484 1 98.06 82 VAL B N 1
ATOM 3351 C CA . VAL B 1 82 ? 1.958 -33.094 -10.336 1 98.06 82 VAL B CA 1
ATOM 3352 C C . VAL B 1 82 ? 1.938 -31.828 -9.469 1 98.06 82 VAL B C 1
ATOM 3354 O O . VAL B 1 82 ? 1.019 -31.641 -8.672 1 98.06 82 VAL B O 1
ATOM 3357 N N . GLN B 1 83 ? 2.936 -31.047 -9.539 1 98 83 GLN B N 1
ATOM 3358 C CA . GLN B 1 83 ? 2.977 -29.703 -8.977 1 98 83 GLN B CA 1
ATOM 3359 C C . GLN B 1 83 ? 2.543 -28.656 -10.008 1 98 83 GLN B C 1
ATOM 3361 O O . GLN B 1 83 ? 3.258 -28.406 -10.977 1 98 83 GLN B O 1
ATOM 3366 N N . LEU B 1 84 ? 1.429 -28.078 -9.766 1 97.19 84 LEU B N 1
ATOM 3367 C CA . LEU B 1 84 ? 0.979 -27.016 -10.664 1 97.19 84 LEU B CA 1
ATOM 3368 C C . LEU B 1 84 ? 1.817 -25.766 -10.484 1 97.19 84 LEU B C 1
ATOM 3370 O O . LEU B 1 84 ? 2.23 -25.438 -9.367 1 97.19 84 LEU B O 1
ATOM 3374 N N . ALA B 1 85 ? 2.004 -25.031 -11.586 1 95.44 85 ALA B N 1
ATOM 3375 C CA . ALA B 1 85 ? 2.635 -23.719 -11.508 1 95.44 85 ALA B CA 1
ATOM 3376 C C . ALA B 1 85 ? 1.611 -22.641 -11.164 1 95.44 85 ALA B C 1
ATOM 3378 O O . ALA B 1 85 ? 1.976 -21.5 -10.891 1 95.44 85 ALA B O 1
ATOM 3379 N N . SER B 1 86 ? 0.373 -22.984 -11.086 1 92.25 86 SER B N 1
ATOM 3380 C CA . SER B 1 86 ? -0.708 -22.062 -10.75 1 92.25 86 SER B CA 1
ATOM 3381 C C . SER B 1 86 ? -1.321 -22.391 -9.398 1 92.25 86 SER B C 1
ATOM 3383 O O . SER B 1 86 ? -1.246 -23.531 -8.938 1 92.25 86 SER B O 1
ATOM 3385 N N . ALA B 1 87 ? -1.913 -21.406 -8.852 1 90.38 87 ALA B N 1
ATOM 3386 C CA . ALA B 1 87 ? -2.648 -21.625 -7.609 1 90.38 87 ALA B CA 1
ATOM 3387 C C . ALA B 1 87 ? -3.973 -22.328 -7.875 1 90.38 87 ALA B C 1
ATOM 3389 O O . ALA B 1 87 ? -4.406 -23.172 -7.078 1 90.38 87 ALA B O 1
ATOM 3390 N N . GLY B 1 88 ? -4.605 -22 -8.953 1 87.06 88 GLY B N 1
ATOM 3391 C CA . GLY B 1 88 ? -5.859 -22.625 -9.328 1 87.06 88 GLY B CA 1
ATOM 3392 C C . GLY B 1 88 ? -5.668 -23.859 -10.211 1 87.06 88 GLY B C 1
ATOM 3393 O O . GLY B 1 88 ? -4.684 -23.938 -10.953 1 87.06 88 GLY B O 1
ATOM 3394 N N . SER B 1 89 ? -6.578 -24.844 -10.141 1 90 89 SER B N 1
ATOM 3395 C CA . SER B 1 89 ? -6.48 -26.078 -10.906 1 90 89 SER B CA 1
ATOM 3396 C C . SER B 1 89 ? -7.527 -26.125 -12.016 1 90 89 SER B C 1
ATOM 3398 O O . SER B 1 89 ? -7.84 -27.203 -12.531 1 90 89 SER B O 1
ATOM 3400 N N . ASP B 1 90 ? -8.062 -24.953 -12.336 1 84.88 90 ASP B N 1
ATOM 3401 C CA . ASP B 1 90 ? -9.172 -24.891 -13.281 1 84.88 90 ASP B CA 1
ATOM 3402 C C . ASP B 1 90 ? -8.797 -25.531 -14.617 1 84.88 90 ASP B C 1
ATOM 3404 O O . ASP B 1 90 ? -9.633 -26.172 -15.258 1 84.88 90 ASP B O 1
ATOM 3408 N N . ARG B 1 91 ? -7.598 -25.453 -15.047 1 88.75 91 ARG B N 1
ATOM 3409 C CA . ARG B 1 91 ? -7.156 -25.938 -16.344 1 88.75 91 ARG B CA 1
ATOM 3410 C C . ARG B 1 91 ? -7.105 -27.469 -16.359 1 88.75 91 ARG B C 1
ATOM 3412 O O . ARG B 1 91 ? -7.02 -28.078 -17.422 1 88.75 91 ARG B O 1
ATOM 3419 N N . TRP B 1 92 ? -7.117 -28.062 -15.266 1 93.31 92 TRP B N 1
ATOM 3420 C CA . TRP B 1 92 ? -6.953 -29.5 -15.156 1 93.31 92 TRP B CA 1
ATOM 3421 C C . TRP B 1 92 ? -8.305 -30.203 -15.039 1 93.31 92 TRP B C 1
ATOM 3423 O O . TRP B 1 92 ? -8.391 -31.422 -15.133 1 93.31 92 TRP B O 1
ATOM 3433 N N . LEU B 1 93 ? -9.289 -29.328 -14.852 1 87.75 93 LEU B N 1
ATOM 3434 C CA . LEU B 1 93 ? -10.617 -29.922 -14.75 1 87.75 93 LEU B CA 1
ATOM 3435 C C . LEU B 1 93 ? -10.977 -30.672 -16.031 1 87.75 93 LEU B C 1
ATOM 3437 O O . LEU B 1 93 ? -10.844 -30.125 -17.125 1 87.75 93 LEU B O 1
ATOM 3441 N N . GLY B 1 94 ? -11.328 -31.922 -16 1 89.62 94 GLY B N 1
ATOM 3442 C CA . GLY B 1 94 ? -11.688 -32.75 -17.141 1 89.62 94 GLY B CA 1
ATOM 3443 C C . GLY B 1 94 ? -10.516 -33.531 -17.703 1 89.62 94 GLY B C 1
ATOM 3444 O O . GLY B 1 94 ? -10.688 -34.406 -18.562 1 89.62 94 GLY B O 1
ATOM 3445 N N . HIS B 1 95 ? -9.328 -33.188 -17.234 1 95 95 HIS B N 1
ATOM 3446 C CA . HIS B 1 95 ? -8.148 -33.938 -17.656 1 95 95 HIS B CA 1
ATOM 3447 C C . HIS B 1 95 ? -8.18 -35.344 -17.109 1 95 95 HIS B C 1
ATOM 3449 O O . HIS B 1 95 ? -8.453 -35.562 -15.914 1 95 95 HIS B O 1
ATOM 3455 N N . ASP B 1 96 ? -7.863 -36.281 -17.859 1 93.38 96 ASP B N 1
ATOM 3456 C CA . ASP B 1 96 ? -7.988 -37.688 -17.516 1 93.38 96 ASP B CA 1
ATOM 3457 C C . ASP B 1 96 ? -7.172 -38.031 -16.266 1 93.38 96 ASP B C 1
ATOM 3459 O O . ASP B 1 96 ? -7.625 -38.781 -15.398 1 93.38 96 ASP B O 1
ATOM 3463 N N . LYS B 1 97 ? -6.055 -37.438 -16.188 1 94.94 97 LYS B N 1
ATOM 3464 C CA . LYS B 1 97 ? -5.148 -37.781 -15.094 1 94.94 97 LYS B CA 1
ATOM 3465 C C . LYS B 1 97 ? -5.562 -37.062 -13.805 1 94.94 97 LYS B C 1
ATOM 3467 O O . LYS B 1 97 ? -5.117 -37.438 -12.719 1 94.94 97 LYS B O 1
ATOM 3472 N N . PHE B 1 98 ? -6.301 -36.031 -13.914 1 94.94 98 PHE B N 1
ATOM 3473 C CA . PHE B 1 98 ? -6.664 -35.25 -12.742 1 94.94 98 PHE B CA 1
ATOM 3474 C C . PHE B 1 98 ? -7.535 -36.062 -11.789 1 94.94 98 PHE B C 1
ATOM 3476 O O . PHE B 1 98 ? -7.41 -35.938 -10.57 1 94.94 98 PHE B O 1
ATOM 3483 N N . GLY B 1 99 ? -8.305 -36.969 -12.32 1 91.19 99 GLY B N 1
ATOM 3484 C CA . GLY B 1 99 ? -9.18 -37.781 -11.508 1 91.19 99 GLY B CA 1
ATOM 3485 C C . GLY B 1 99 ? -8.539 -39.094 -11.07 1 91.19 99 GLY B C 1
ATOM 3486 O O . GLY B 1 99 ? -9.117 -39.844 -10.289 1 91.19 99 GLY B O 1
ATOM 3487 N N . ASP B 1 100 ? -7.395 -39.344 -11.617 1 93.5 100 ASP B N 1
ATOM 3488 C CA . ASP B 1 100 ? -6.668 -40.562 -11.273 1 93.5 100 ASP B CA 1
ATOM 3489 C C . ASP B 1 100 ? -6.199 -40.531 -9.82 1 93.5 100 ASP B C 1
ATOM 3491 O O . ASP B 1 100 ? -5.391 -39.688 -9.438 1 93.5 100 ASP B O 1
ATOM 3495 N N . GLU B 1 101 ? -6.605 -41.438 -8.977 1 91.62 101 GLU B N 1
ATOM 3496 C CA . GLU B 1 101 ? -6.297 -41.469 -7.551 1 91.62 101 GLU B CA 1
ATOM 3497 C C . GLU B 1 101 ? -4.824 -41.781 -7.312 1 91.62 101 GLU B C 1
ATOM 3499 O O . GLU B 1 101 ? -4.297 -41.531 -6.227 1 91.62 101 GLU B 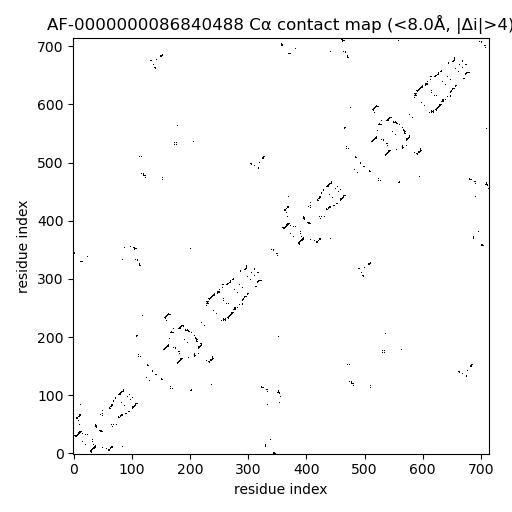O 1
ATOM 3504 N N . GLY B 1 102 ? -4.266 -42.344 -8.289 1 93.25 102 GLY B N 1
ATOM 3505 C CA . GLY B 1 102 ? -2.857 -42.688 -8.164 1 93.25 102 GLY B CA 1
ATOM 3506 C C . GLY B 1 102 ? -1.939 -41.5 -8.414 1 93.25 102 GLY B C 1
ATOM 3507 O O . GLY B 1 102 ? -0.725 -41.594 -8.227 1 93.25 102 GLY B O 1
ATOM 3508 N N . VAL B 1 103 ? -2.51 -40.406 -8.805 1 96.25 103 VAL B N 1
ATOM 3509 C CA . VAL B 1 103 ? -1.719 -39.219 -9.094 1 96.25 103 VAL B CA 1
ATOM 3510 C C . VAL B 1 103 ? -2.084 -38.094 -8.109 1 96.25 103 VAL B C 1
ATOM 3512 O O . VAL B 1 103 ? -3.246 -37.688 -8.023 1 96.25 103 VAL B O 1
ATOM 3515 N N . VAL B 1 104 ? -1.133 -37.594 -7.328 1 96.56 104 VAL B N 1
ATOM 3516 C CA . VAL B 1 104 ? -1.332 -36.531 -6.375 1 96.56 104 VAL B CA 1
ATOM 3517 C C . VAL B 1 104 ? -1.103 -35.188 -7.062 1 96.56 104 VAL B C 1
ATOM 3519 O O . VAL B 1 104 ? -0.115 -35 -7.781 1 96.56 104 VAL B O 1
ATOM 3522 N N . PHE B 1 105 ? -2.02 -34.281 -6.918 1 97.25 105 PHE B N 1
ATOM 3523 C CA . PHE B 1 105 ? -1.885 -32.906 -7.461 1 97.25 105 PHE B CA 1
ATOM 3524 C C . PHE B 1 105 ? -1.679 -31.906 -6.344 1 97.25 105 PHE B C 1
ATOM 3526 O O . PHE B 1 105 ? -2.396 -31.922 -5.34 1 97.25 105 PHE B O 1
ATOM 3533 N N . CYS B 1 106 ? -0.697 -31.047 -6.484 1 97.56 106 CYS B N 1
ATOM 3534 C CA . CYS B 1 106 ? -0.437 -29.938 -5.594 1 97.56 106 CYS B CA 1
ATOM 3535 C C . CYS B 1 106 ? -0.477 -28.609 -6.352 1 97.56 106 CYS B C 1
ATOM 3537 O O . CYS B 1 106 ? 0.038 -28.516 -7.465 1 97.56 106 CYS B O 1
ATOM 3539 N N . SER B 1 107 ? -1.111 -27.609 -5.809 1 96.31 107 SER B N 1
ATOM 3540 C CA . SER B 1 107 ? -1.119 -26.281 -6.422 1 96.31 107 SER B CA 1
ATOM 3541 C C . SER B 1 107 ? 0.123 -25.484 -6.035 1 96.31 107 SER B C 1
ATOM 3543 O O . SER B 1 107 ? 0.93 -25.938 -5.223 1 96.31 107 SER B O 1
ATOM 3545 N N . SER B 1 108 ? 0.254 -24.344 -6.652 1 97 108 SER B N 1
ATOM 3546 C CA . SER B 1 108 ? 1.34 -23.453 -6.262 1 97 108 SER B CA 1
ATOM 3547 C C . SER B 1 108 ? 0.847 -22.359 -5.316 1 97 108 SER B C 1
ATOM 3549 O O . SER B 1 108 ? 1.466 -21.297 -5.207 1 97 108 SER B O 1
ATOM 3551 N N . SER B 1 109 ? -0.294 -22.609 -4.637 1 95 109 SER B N 1
ATOM 3552 C CA . SER B 1 109 ? -0.824 -21.641 -3.68 1 95 109 SER B CA 1
ATOM 3553 C C . SER B 1 109 ? 0.252 -21.188 -2.697 1 95 109 SER B C 1
ATOM 3555 O O . SER B 1 109 ? 1.019 -22.016 -2.189 1 95 109 SER B O 1
ATOM 3557 N N . GLY B 1 110 ? 0.313 -19.953 -2.492 1 97.06 110 GLY B N 1
ATOM 3558 C CA . GLY B 1 110 ? 1.304 -19.375 -1.594 1 97.06 110 GLY B CA 1
ATOM 3559 C C . GLY B 1 110 ? 2.451 -18.703 -2.322 1 97.06 110 GLY B C 1
ATOM 3560 O O . GLY B 1 110 ? 3.102 -17.812 -1.775 1 97.06 110 GLY B O 1
ATOM 3561 N N . CYS B 1 111 ? 2.721 -19.156 -3.543 1 97.62 111 CYS B N 1
ATOM 3562 C CA . CYS B 1 111 ? 3.846 -18.625 -4.301 1 97.62 111 CYS B CA 1
ATOM 3563 C C . CYS B 1 111 ? 3.516 -17.25 -4.875 1 97.62 111 CYS B C 1
ATOM 3565 O O . CYS B 1 111 ? 4.418 -16.469 -5.195 1 97.62 111 CYS B O 1
ATOM 3567 N N . GLN B 1 112 ? 2.229 -16.953 -5.016 1 96.94 112 GLN B N 1
ATOM 3568 C CA . GLN B 1 112 ? 1.815 -15.727 -5.68 1 96.94 112 GLN B CA 1
ATOM 3569 C C . GLN B 1 112 ? 1.209 -14.742 -4.684 1 96.94 112 GLN B C 1
ATOM 3571 O O . GLN B 1 112 ? 0.769 -13.656 -5.066 1 96.94 112 GLN B O 1
ATOM 3576 N N . SER B 1 113 ? 1.203 -15.055 -3.412 1 98.06 113 SER B N 1
ATOM 3577 C CA . SER B 1 113 ? 0.458 -14.281 -2.422 1 98.06 113 SER B CA 1
ATOM 3578 C C . SER B 1 113 ? 1.058 -12.891 -2.24 1 98.06 113 SER B C 1
ATOM 3580 O O . SER B 1 113 ? 0.327 -11.914 -2.088 1 98.06 113 SER B O 1
ATOM 3582 N N . VAL B 1 114 ? 2.377 -12.789 -2.367 1 98.31 114 VAL B N 1
ATOM 3583 C CA . VAL B 1 114 ? 3.076 -11.539 -2.084 1 98.31 114 VAL B CA 1
ATOM 3584 C C . VAL B 1 114 ? 2.664 -10.477 -3.098 1 98.31 114 VAL B C 1
ATOM 3586 O O . VAL B 1 114 ? 2.115 -9.438 -2.725 1 98.31 114 VAL B O 1
ATOM 3589 N N . GLN B 1 115 ? 2.832 -10.789 -4.367 1 97.75 115 GLN B N 1
ATOM 3590 C CA . GLN B 1 115 ? 2.561 -9.789 -5.395 1 97.75 115 GLN B CA 1
ATOM 3591 C C . GLN B 1 115 ? 1.061 -9.555 -5.551 1 97.75 115 GLN B C 1
ATOM 3593 O O . GLN B 1 115 ? 0.629 -8.445 -5.863 1 97.75 115 GLN B O 1
ATOM 3598 N N . ILE B 1 116 ? 0.255 -10.547 -5.363 1 98.5 116 ILE B N 1
ATOM 3599 C CA . ILE B 1 116 ? -1.185 -10.359 -5.5 1 98.5 116 ILE B CA 1
ATOM 3600 C C . ILE B 1 116 ? -1.694 -9.445 -4.391 1 98.5 116 ILE B C 1
ATOM 3602 O O . ILE B 1 116 ? -2.52 -8.562 -4.637 1 98.5 116 ILE B O 1
ATOM 3606 N N . ALA B 1 117 ? -1.223 -9.617 -3.154 1 98.88 117 ALA B N 1
ATOM 3607 C CA . ALA B 1 117 ? -1.627 -8.758 -2.049 1 98.88 117 ALA B CA 1
ATOM 3608 C C . ALA B 1 117 ? -1.183 -7.316 -2.287 1 98.88 117 ALA B C 1
ATOM 3610 O O . ALA B 1 117 ? -1.898 -6.375 -1.939 1 98.88 117 ALA B O 1
ATOM 3611 N N . GLU B 1 118 ? -0.007 -7.16 -2.867 1 98.88 118 GLU B N 1
ATOM 3612 C CA . GLU B 1 118 ? 0.452 -5.82 -3.225 1 98.88 118 GLU B CA 1
ATOM 3613 C C . GLU B 1 118 ? -0.478 -5.176 -4.246 1 98.88 118 GLU B C 1
ATOM 3615 O O . GLU B 1 118 ? -0.774 -3.982 -4.16 1 98.88 118 GLU B O 1
ATOM 3620 N N . TRP B 1 119 ? -0.904 -5.992 -5.207 1 98.81 119 TRP B N 1
ATOM 3621 C CA . TRP B 1 119 ? -1.85 -5.5 -6.203 1 98.81 119 TRP B CA 1
ATOM 3622 C C . TRP B 1 119 ? -3.141 -5.027 -5.539 1 98.81 119 TRP B C 1
ATOM 3624 O O . TRP B 1 119 ? -3.635 -3.938 -5.836 1 98.81 119 TRP B O 1
ATOM 3634 N N . VAL B 1 120 ? -3.633 -5.766 -4.57 1 98.94 120 VAL B N 1
ATOM 3635 C CA . VAL B 1 120 ? -4.871 -5.449 -3.869 1 98.94 120 VAL B CA 1
ATOM 3636 C C . VAL B 1 120 ? -4.703 -4.148 -3.086 1 98.94 120 VAL B C 1
ATOM 3638 O O . VAL B 1 120 ? -5.516 -3.229 -3.213 1 98.94 120 VAL B O 1
ATOM 3641 N N . MET B 1 121 ? -3.619 -4.051 -2.332 1 98.88 121 MET B N 1
ATOM 3642 C CA . MET B 1 121 ? -3.393 -2.867 -1.508 1 98.88 121 MET B CA 1
ATOM 3643 C C . MET B 1 121 ? -3.1 -1.646 -2.375 1 98.88 121 MET B C 1
ATOM 3645 O O . MET B 1 121 ? -3.512 -0.533 -2.047 1 98.88 121 MET B O 1
ATOM 3649 N N . GLY B 1 122 ? -2.332 -1.9 -3.459 1 98.81 122 GLY B N 1
ATOM 3650 C CA . GLY B 1 122 ? -2.102 -0.817 -4.402 1 98.81 122 GLY B CA 1
ATOM 3651 C C . GLY B 1 122 ? -3.381 -0.25 -4.988 1 98.81 122 GLY B C 1
ATOM 3652 O O . GLY B 1 122 ? -3.545 0.969 -5.066 1 98.81 122 GLY B O 1
ATOM 3653 N N . ALA B 1 123 ? -4.301 -1.132 -5.355 1 98.88 123 ALA B N 1
ATOM 3654 C CA . ALA B 1 123 ? -5.586 -0.7 -5.906 1 98.88 123 ALA B CA 1
ATOM 3655 C C . ALA B 1 123 ? -6.41 0.043 -4.855 1 98.88 123 ALA B C 1
ATOM 3657 O O . ALA B 1 123 ? -7.02 1.073 -5.152 1 98.88 123 ALA B O 1
ATOM 3658 N N . TRP B 1 124 ? -6.414 -0.447 -3.658 1 98.81 124 TRP B N 1
ATOM 3659 C CA . TRP B 1 124 ? -7.121 0.177 -2.545 1 98.81 124 TRP B CA 1
ATOM 3660 C C . TRP B 1 124 ? -6.609 1.591 -2.297 1 98.81 124 TRP B C 1
ATOM 3662 O O . TRP B 1 124 ? -7.387 2.547 -2.281 1 98.81 124 TRP B O 1
ATOM 3672 N N . LEU B 1 125 ? -5.324 1.746 -2.193 1 98.75 125 LEU B N 1
ATOM 3673 C CA . LEU B 1 125 ? -4.711 3.033 -1.884 1 98.75 125 LEU B CA 1
ATOM 3674 C C . LEU B 1 125 ? -4.879 4.008 -3.043 1 98.75 125 LEU B C 1
ATOM 3676 O O . LEU B 1 125 ? -5.129 5.195 -2.83 1 98.75 125 LEU B O 1
ATOM 3680 N N . ALA B 1 126 ? -4.719 3.475 -4.273 1 98.31 126 ALA B N 1
ATOM 3681 C CA . ALA B 1 126 ? -4.914 4.328 -5.445 1 98.31 126 ALA B CA 1
ATOM 3682 C C . ALA B 1 126 ? -6.34 4.871 -5.496 1 98.31 126 ALA B C 1
ATOM 3684 O O . ALA B 1 126 ? -6.551 6.043 -5.812 1 98.31 126 ALA B O 1
ATOM 3685 N N . HIS B 1 127 ? -7.273 4.016 -5.148 1 97.19 127 HIS B N 1
ATOM 3686 C CA . HIS B 1 127 ? -8.68 4.418 -5.137 1 97.19 127 HIS B CA 1
ATOM 3687 C C . HIS B 1 127 ? -8.945 5.445 -4.043 1 97.19 127 HIS B C 1
ATOM 3689 O O . HIS B 1 127 ? -9.539 6.496 -4.305 1 97.19 127 HIS B O 1
ATOM 3695 N N . ARG B 1 128 ? -8.484 5.188 -2.836 1 96.5 128 ARG B N 1
ATOM 3696 C CA . ARG B 1 128 ? -8.781 6.016 -1.673 1 96.5 128 ARG B CA 1
ATOM 3697 C C . ARG B 1 128 ? -8.117 7.383 -1.784 1 96.5 128 ARG B C 1
ATOM 3699 O O . ARG B 1 128 ? -8.641 8.375 -1.277 1 96.5 128 ARG B O 1
ATOM 3706 N N . HIS B 1 129 ? -6.984 7.418 -2.473 1 97.12 129 HIS B N 1
ATOM 3707 C CA . HIS B 1 129 ? -6.238 8.672 -2.568 1 97.12 129 HIS B CA 1
ATOM 3708 C C . HIS B 1 129 ? -6.406 9.312 -3.943 1 97.12 129 HIS B C 1
ATOM 3710 O O . HIS B 1 129 ? -5.641 10.203 -4.316 1 97.12 129 HIS B O 1
ATOM 3716 N N . HIS B 1 130 ? -7.301 8.82 -4.777 1 95.81 130 HIS B N 1
ATOM 3717 C CA . HIS B 1 130 ? -7.781 9.43 -6.016 1 95.81 130 HIS B CA 1
ATOM 3718 C C . HIS B 1 130 ? -6.664 9.539 -7.047 1 95.81 130 HIS B C 1
ATOM 3720 O O . HIS B 1 130 ? -6.535 10.562 -7.719 1 95.81 130 HIS B O 1
ATOM 3726 N N . PHE B 1 131 ? -5.832 8.508 -7.191 1 96.88 131 PHE B N 1
ATOM 3727 C CA . PHE B 1 131 ? -4.688 8.547 -8.094 1 96.88 131 PHE B CA 1
ATOM 3728 C C . PHE B 1 131 ? -5.148 8.734 -9.539 1 96.88 131 PHE B C 1
ATOM 3730 O O . PHE B 1 131 ? -4.488 9.422 -10.32 1 96.88 131 PHE B O 1
ATOM 3737 N N . ARG B 1 132 ? -6.262 8.148 -9.922 1 94.69 132 ARG B N 1
ATOM 3738 C CA . ARG B 1 132 ? -6.746 8.281 -11.289 1 94.69 132 ARG B CA 1
ATOM 3739 C C . ARG B 1 132 ? -7.125 9.719 -11.609 1 94.69 132 ARG B C 1
ATOM 3741 O O . ARG B 1 132 ? -6.898 10.203 -12.719 1 94.69 132 ARG B O 1
ATOM 3748 N N . LEU B 1 133 ? -7.762 10.352 -10.633 1 93.75 133 LEU B N 1
ATOM 3749 C CA . LEU B 1 133 ? -8.094 11.766 -10.789 1 93.75 133 LEU B CA 1
ATOM 3750 C C . LEU B 1 133 ? -6.84 12.594 -11.062 1 93.75 133 LEU B C 1
ATOM 3752 O O . LEU B 1 133 ? -6.82 13.414 -11.977 1 93.75 133 LEU B O 1
ATOM 3756 N N . TYR B 1 134 ? -5.836 12.344 -10.344 1 95.38 134 TYR B N 1
ATOM 3757 C CA . TYR B 1 134 ? -4.637 13.164 -10.445 1 95.38 134 TYR B CA 1
ATOM 3758 C C . TYR B 1 134 ? -3.805 12.766 -11.656 1 95.38 134 TYR B C 1
ATOM 3760 O O . TYR B 1 134 ? -3.098 13.594 -12.234 1 95.38 134 TYR B O 1
ATOM 3768 N N . ASP B 1 135 ? -3.883 11.461 -12.047 1 95.5 135 ASP B N 1
ATOM 3769 C CA . ASP B 1 135 ? -3.312 11.07 -13.336 1 95.5 135 ASP B CA 1
ATOM 3770 C C . ASP B 1 135 ? -3.934 11.875 -14.477 1 95.5 135 ASP B C 1
ATOM 3772 O O . ASP B 1 135 ? -3.229 12.32 -15.383 1 95.5 135 ASP B O 1
ATOM 3776 N N . GLU B 1 136 ? -5.238 12.039 -14.398 1 93.88 136 GLU B N 1
ATOM 3777 C CA . GLU B 1 136 ? -5.938 12.836 -15.406 1 93.88 136 GLU B CA 1
ATOM 3778 C C . GLU B 1 136 ? -5.512 14.297 -15.352 1 93.88 136 GLU B C 1
ATOM 3780 O O . GLU B 1 136 ? -5.297 14.922 -16.391 1 93.88 136 GLU B O 1
ATOM 3785 N N . GLN B 1 137 ? -5.395 14.844 -14.195 1 95 137 GLN B N 1
ATOM 3786 C CA . GLN B 1 137 ? -4.934 16.219 -14.047 1 95 137 GLN B CA 1
ATOM 3787 C C . GLN B 1 137 ? -3.535 16.406 -14.633 1 95 137 GLN B C 1
ATOM 3789 O O . GLN B 1 137 ? -3.25 17.406 -15.273 1 95 137 GLN B O 1
ATOM 3794 N N . GLN B 1 138 ? -2.67 15.406 -14.359 1 96.31 138 GLN B N 1
ATOM 3795 C CA . GLN B 1 138 ? -1.312 15.461 -14.891 1 96.31 138 GLN B CA 1
ATOM 3796 C C . GLN B 1 138 ? -1.319 15.492 -16.422 1 96.31 138 GLN B C 1
ATOM 3798 O O . GLN B 1 138 ? -0.577 16.25 -17.031 1 96.31 138 GLN B O 1
ATOM 3803 N N . ARG B 1 139 ? -2.17 14.68 -17.031 1 94.94 139 ARG B N 1
ATOM 3804 C CA . ARG B 1 139 ? -2.271 14.633 -18.484 1 94.94 139 ARG B CA 1
ATOM 3805 C C . ARG B 1 139 ? -2.707 15.984 -19.047 1 94.94 139 ARG B C 1
ATOM 3807 O O . ARG B 1 139 ? -2.287 16.375 -20.125 1 94.94 139 ARG B O 1
ATOM 3814 N N . ARG B 1 140 ? -3.473 16.688 -18.234 1 96.31 140 ARG B N 1
ATOM 3815 C CA . ARG B 1 140 ? -3.971 18 -18.656 1 96.31 140 ARG B CA 1
ATOM 3816 C C . ARG B 1 140 ? -3.043 19.109 -18.172 1 96.31 140 ARG B C 1
ATOM 3818 O O . ARG B 1 140 ? -3.297 20.281 -18.422 1 96.31 140 ARG B O 1
ATOM 3825 N N . ALA B 1 141 ? -2.004 18.766 -17.438 1 97.5 141 ALA B N 1
ATOM 3826 C CA . ALA B 1 141 ? -1.051 19.719 -16.875 1 97.5 141 ALA B CA 1
ATOM 3827 C C . ALA B 1 141 ? -1.76 20.766 -16.031 1 97.5 141 ALA B C 1
ATOM 3829 O O . ALA B 1 141 ? -1.545 21.969 -16.203 1 97.5 141 ALA B O 1
ATOM 3830 N N . THR B 1 142 ? -2.615 20.266 -15.211 1 94.88 142 THR B N 1
ATOM 3831 C CA . THR B 1 142 ? -3.377 21.141 -14.328 1 94.88 142 THR B CA 1
ATOM 3832 C C . THR B 1 142 ? -3.033 20.859 -12.867 1 94.88 142 THR B C 1
ATOM 3834 O O . THR B 1 142 ? -3.012 19.703 -12.438 1 94.88 142 THR B O 1
ATOM 3837 N N . TRP B 1 143 ? -2.73 21.938 -12.164 1 94.31 143 TRP B N 1
ATOM 3838 C CA . TRP B 1 143 ? -2.463 21.859 -10.734 1 94.31 143 TRP B CA 1
ATOM 3839 C C . TRP B 1 143 ? -3.691 22.281 -9.93 1 94.31 143 TRP B C 1
ATOM 3841 O O . TRP B 1 143 ? -3.908 23.469 -9.688 1 94.31 143 TRP B O 1
ATOM 3851 N N . ASN B 1 144 ? -4.523 21.281 -9.539 1 90.69 144 ASN B N 1
ATOM 3852 C CA . ASN B 1 144 ? -5.742 21.531 -8.781 1 90.69 144 ASN B CA 1
ATOM 3853 C C . ASN B 1 144 ? -5.824 20.625 -7.547 1 90.69 144 ASN B C 1
ATOM 3855 O O . ASN B 1 144 ? -6.035 19.422 -7.664 1 90.69 144 ASN B O 1
ATOM 3859 N N . ALA B 1 145 ? -5.672 21.203 -6.367 1 87 145 ALA B N 1
ATOM 3860 C CA . ALA B 1 145 ? -5.648 20.469 -5.105 1 87 145 ALA B CA 1
ATOM 3861 C C . ALA B 1 145 ? -7.055 20.328 -4.527 1 87 145 ALA B C 1
ATOM 3863 O O . ALA B 1 145 ? -7.25 19.656 -3.508 1 87 145 ALA B O 1
ATOM 3864 N N . ARG B 1 146 ? -7.863 21.094 -4.945 1 70.62 146 ARG B N 1
ATOM 3865 C CA . ARG B 1 146 ? -9.188 21.172 -4.34 1 70.62 146 ARG B CA 1
ATOM 3866 C C . ARG B 1 146 ? -10.094 20.062 -4.871 1 70.62 146 ARG B C 1
ATOM 3868 O O . ARG B 1 146 ? -10.461 20.062 -6.051 1 70.62 146 ARG B O 1
ATOM 3875 N N . VAL B 1 147 ? -9.867 18.922 -4.301 1 60.88 147 VAL B N 1
ATOM 3876 C CA . VAL B 1 147 ? -10.859 17.922 -4.656 1 60.88 147 VAL B CA 1
ATOM 3877 C C . VAL B 1 147 ? -12.031 17.984 -3.672 1 60.88 147 VAL B C 1
ATOM 3879 O O . VAL B 1 147 ? -11.977 17.375 -2.596 1 60.88 147 VAL B O 1
ATOM 3882 N N . LEU B 1 148 ? -12.648 19.281 -3.43 1 55.09 148 LEU B N 1
ATOM 3883 C CA . LEU B 1 148 ? -13.641 19.578 -2.398 1 55.09 148 LEU B CA 1
ATOM 3884 C C . LEU B 1 148 ? -14.664 18.453 -2.309 1 55.09 148 LEU B C 1
ATOM 3886 O O . LEU B 1 148 ? -15.164 18.141 -1.222 1 55.09 148 LEU B O 1
ATOM 3890 N N . ASP B 1 149 ? -14.898 17.609 -3.264 1 63.38 149 ASP B N 1
ATOM 3891 C CA . ASP B 1 149 ? -16.094 16.781 -3.225 1 63.38 149 ASP B CA 1
ATOM 3892 C C . ASP B 1 149 ? -15.734 15.328 -2.902 1 63.38 149 ASP B C 1
ATOM 3894 O O . ASP B 1 149 ? -16.625 14.492 -2.693 1 63.38 149 ASP B O 1
ATOM 3898 N N . LYS B 1 150 ? -14.414 15.086 -2.635 1 75.75 150 LYS B N 1
AT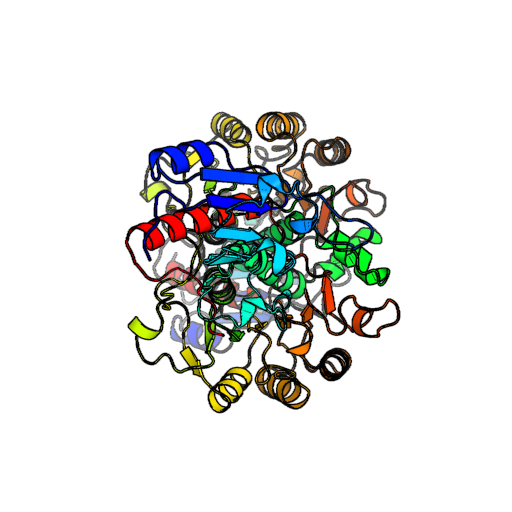OM 3899 C CA . LYS B 1 150 ? -14.156 13.688 -2.303 1 75.75 150 LYS B CA 1
ATOM 3900 C C . LYS B 1 150 ? -13.047 13.555 -1.266 1 75.75 150 LYS B C 1
ATOM 3902 O O . LYS B 1 150 ? -11.891 13.336 -1.615 1 75.75 150 LYS B O 1
ATOM 3907 N N . PRO B 1 151 ? -13.531 13.672 -0.042 1 84.38 151 PRO B N 1
ATOM 3908 C CA . PRO B 1 151 ? -12.492 13.602 0.994 1 84.38 151 PRO B CA 1
ATOM 3909 C C . PRO B 1 151 ? -11.758 12.266 0.997 1 84.38 151 PRO B C 1
ATOM 3911 O O . PRO B 1 151 ? -12.328 11.234 0.646 1 84.38 151 PRO B O 1
ATOM 3914 N N . VAL B 1 152 ? -10.453 12.32 1.255 1 92.69 152 VAL B N 1
ATOM 3915 C CA . VAL B 1 152 ? -9.656 11.109 1.453 1 92.69 152 VAL B CA 1
ATOM 3916 C C . VAL B 1 152 ? -9.93 10.539 2.842 1 92.69 152 VAL B C 1
ATOM 3918 O O . VAL B 1 152 ? -9.828 11.242 3.846 1 92.69 152 VAL B O 1
ATOM 3921 N N . ALA B 1 153 ? -10.422 9.312 2.904 1 92.75 153 ALA B N 1
ATOM 3922 C CA . ALA B 1 153 ? -10.508 8.523 4.133 1 92.75 153 ALA B CA 1
ATOM 3923 C C . ALA B 1 153 ? -9.367 7.504 4.207 1 92.75 153 ALA B C 1
ATOM 3925 O O . ALA B 1 153 ? -9.398 6.48 3.521 1 92.75 153 ALA B O 1
ATOM 3926 N N . ASP B 1 154 ? -8.359 7.852 5.023 1 96.69 154 ASP B N 1
ATOM 3927 C CA . ASP B 1 154 ? -7.215 6.949 5.082 1 96.69 154 ASP B CA 1
ATOM 3928 C C . ASP B 1 154 ? -7.582 5.648 5.797 1 96.69 154 ASP B C 1
ATOM 3930 O O . ASP B 1 154 ? -8.695 5.504 6.309 1 96.69 154 ASP B O 1
ATOM 3934 N N . SER B 1 155 ? -6.785 4.66 5.867 1 98.38 155 SER B N 1
ATOM 3935 C CA . SER B 1 155 ? -7.098 3.264 6.164 1 98.38 155 SER B CA 1
ATOM 3936 C C . SER B 1 155 ? -7.223 3.031 7.664 1 98.38 155 SER B C 1
ATOM 3938 O O . SER B 1 155 ? -7.828 2.047 8.094 1 98.38 155 SER B O 1
ATOM 3940 N N . LEU B 1 156 ? -6.574 3.861 8.477 1 98.06 156 LEU B N 1
ATOM 3941 C CA . LEU B 1 156 ? -6.52 3.615 9.914 1 98.06 156 LEU B CA 1
ATOM 3942 C C . LEU B 1 156 ? -7.922 3.527 10.508 1 98.06 156 LEU B C 1
ATOM 3944 O O . LEU B 1 156 ? -8.727 4.453 10.352 1 98.06 156 LEU B O 1
ATOM 3948 N N . GLY B 1 157 ? -8.203 2.389 11.07 1 97.19 157 GLY B N 1
ATOM 3949 C CA . GLY B 1 157 ? -9.484 2.186 11.727 1 97.19 157 GLY B CA 1
ATOM 3950 C C . GLY B 1 157 ? -10.562 1.658 10.789 1 97.19 157 GLY B C 1
ATOM 3951 O O . GLY B 1 157 ? -11.656 1.307 11.234 1 97.19 157 GLY B O 1
ATOM 3952 N N . ARG B 1 158 ? -10.289 1.56 9.5 1 98.06 158 ARG B N 1
ATOM 3953 C CA . ARG B 1 158 ? -11.281 1.098 8.531 1 98.06 158 ARG B CA 1
ATOM 3954 C C . ARG B 1 158 ? -11.422 -0.419 8.578 1 98.06 158 ARG B C 1
ATOM 3956 O O . ARG B 1 158 ? -10.578 -1.112 9.141 1 98.06 158 ARG B O 1
ATOM 3963 N N . ARG B 1 159 ? -12.492 -0.913 7.996 1 98.75 159 ARG B N 1
ATOM 3964 C CA . ARG B 1 159 ? -12.836 -2.328 8.086 1 98.75 159 ARG B CA 1
ATOM 3965 C C . ARG B 1 159 ? -12.617 -3.033 6.754 1 98.75 159 ARG B C 1
ATOM 3967 O O . ARG B 1 159 ? -13.086 -2.568 5.715 1 98.75 159 ARG B O 1
ATOM 3974 N N . VAL B 1 160 ? -11.875 -4.113 6.781 1 98.94 160 VAL B N 1
ATOM 3975 C CA . VAL B 1 160 ? -11.672 -4.93 5.59 1 98.94 160 VAL B CA 1
ATOM 3976 C C . VAL B 1 160 ? -12.219 -6.336 5.828 1 98.94 160 VAL B C 1
ATOM 3978 O O . VAL B 1 160 ? -11.945 -6.941 6.871 1 98.94 160 VAL B O 1
ATOM 3981 N N . GLY B 1 161 ? -13.094 -6.793 4.953 1 98.94 161 GLY B N 1
ATOM 3982 C CA . GLY B 1 161 ? -13.531 -8.18 4.902 1 98.94 161 GLY B CA 1
ATOM 3983 C C . GLY B 1 161 ? -12.82 -8.984 3.832 1 98.94 161 GLY B C 1
ATOM 3984 O O . GLY B 1 161 ? -12.711 -8.547 2.686 1 98.94 161 GLY B O 1
ATOM 3985 N N . ILE B 1 162 ? -12.336 -10.148 4.188 1 98.94 162 ILE B N 1
ATOM 3986 C CA . ILE B 1 162 ? -11.609 -11.008 3.258 1 98.94 162 ILE B CA 1
ATOM 3987 C C . ILE B 1 162 ? -12.367 -12.328 3.072 1 98.94 162 ILE B C 1
ATOM 3989 O O . ILE B 1 162 ? -12.492 -13.109 4.012 1 98.94 162 ILE B O 1
ATOM 3993 N N . LEU B 1 163 ? -12.914 -12.492 1.836 1 98.56 163 LEU B N 1
ATOM 3994 C CA . LEU B 1 163 ? -13.547 -13.75 1.458 1 98.56 163 LEU B CA 1
ATOM 3995 C C . LEU B 1 163 ? -12.508 -14.75 0.958 1 98.56 163 LEU B C 1
ATOM 3997 O O . LEU B 1 163 ? -12 -14.617 -0.157 1 98.56 163 LEU B O 1
ATOM 4001 N N . GLY B 1 164 ? -12.32 -15.812 1.713 1 97.06 164 GLY B N 1
ATOM 4002 C CA . GLY B 1 164 ? -11.203 -16.719 1.458 1 97.06 164 GLY B CA 1
ATOM 4003 C C . GLY B 1 164 ? -9.938 -16.328 2.199 1 97.06 164 GLY B C 1
ATOM 4004 O O . GLY B 1 164 ? -9.297 -15.328 1.863 1 97.06 164 GLY B O 1
ATOM 4005 N N . TYR B 1 165 ? -9.594 -17.156 3.152 1 97.38 165 TYR B N 1
ATOM 4006 C CA . TYR B 1 165 ? -8.445 -16.828 3.996 1 97.38 165 TYR B CA 1
ATOM 4007 C C . TYR B 1 165 ? -7.316 -17.828 3.807 1 97.38 165 TYR B C 1
ATOM 4009 O O . TYR B 1 165 ? -6.797 -18.375 4.781 1 97.38 165 TYR B O 1
ATOM 4017 N N . GLY B 1 166 ? -7.051 -18.141 2.512 1 96 166 GLY B N 1
ATOM 4018 C CA . GLY B 1 166 ? -5.844 -18.859 2.135 1 96 166 GLY B CA 1
ATOM 4019 C C . GLY B 1 166 ? -4.609 -17.984 2.1 1 96 166 GLY B C 1
ATOM 4020 O O . GLY B 1 166 ? -4.539 -16.969 2.811 1 96 166 GLY B O 1
ATOM 4021 N N . SER B 1 167 ? -3.641 -18.344 1.322 1 96.88 167 SER B N 1
ATOM 4022 C CA . SER B 1 167 ? -2.359 -17.641 1.295 1 96.88 167 SER B CA 1
ATOM 4023 C C . SER B 1 167 ? -2.527 -16.188 0.851 1 96.88 167 SER B C 1
ATOM 4025 O O . SER B 1 167 ? -1.948 -15.281 1.449 1 96.88 167 SER B O 1
ATOM 4027 N N . ILE B 1 168 ? -3.32 -15.977 -0.188 1 97.69 168 ILE B N 1
ATOM 4028 C CA . ILE B 1 168 ? -3.537 -14.625 -0.687 1 97.69 168 ILE B CA 1
ATOM 4029 C C . ILE B 1 168 ? -4.273 -13.797 0.365 1 97.69 168 ILE B C 1
ATOM 4031 O O . ILE B 1 168 ? -3.865 -12.68 0.682 1 97.69 168 ILE B O 1
ATOM 4035 N N . GLY B 1 169 ? -5.363 -14.352 0.938 1 98.44 169 GLY B N 1
ATOM 4036 C CA . GLY B 1 169 ? -6.117 -13.656 1.972 1 98.44 169 GLY B CA 1
ATOM 4037 C C . GLY B 1 169 ? -5.281 -13.297 3.182 1 98.44 169 GLY B C 1
ATOM 4038 O O . GLY B 1 169 ? -5.395 -12.188 3.711 1 98.44 169 GLY B O 1
ATOM 4039 N N . ARG B 1 170 ? -4.43 -14.234 3.598 1 98.56 170 ARG B N 1
ATOM 4040 C CA . ARG B 1 170 ? -3.578 -14.031 4.766 1 98.56 170 ARG B CA 1
ATOM 4041 C C . ARG B 1 170 ? -2.576 -12.906 4.52 1 98.56 170 ARG B C 1
ATOM 4043 O O . ARG B 1 170 ? -2.295 -12.117 5.422 1 98.56 170 ARG B O 1
ATOM 4050 N N . GLN B 1 171 ? -1.997 -12.898 3.328 1 98.69 171 GLN B N 1
ATOM 4051 C CA . GLN B 1 171 ? -1.054 -11.828 3.023 1 98.69 171 GLN B CA 1
ATOM 4052 C C . GLN B 1 171 ? -1.764 -10.484 2.922 1 98.69 171 GLN B C 1
ATOM 4054 O O . GLN B 1 171 ? -1.237 -9.461 3.369 1 98.69 171 GLN B O 1
ATOM 4059 N N . CYS B 1 172 ? -2.998 -10.414 2.361 1 98.88 172 CYS B N 1
ATOM 4060 C CA . CYS B 1 172 ? -3.801 -9.195 2.361 1 98.88 172 CYS B CA 1
ATOM 4061 C C . CYS B 1 172 ? -4.094 -8.734 3.785 1 98.88 172 CYS B C 1
ATOM 4063 O O . CYS B 1 172 ? -4.027 -7.539 4.082 1 98.88 172 CYS B O 1
ATOM 4065 N N . ALA B 1 173 ? -4.414 -9.68 4.637 1 98.88 173 ALA B N 1
ATOM 4066 C CA . ALA B 1 173 ? -4.688 -9.367 6.035 1 98.88 173 ALA B CA 1
ATOM 4067 C C . ALA B 1 173 ? -3.482 -8.711 6.699 1 98.88 173 ALA B C 1
ATOM 4069 O O . ALA B 1 173 ? -3.625 -7.727 7.426 1 98.88 173 ALA B O 1
ATOM 4070 N N . ARG B 1 174 ? -2.328 -9.258 6.461 1 98.56 174 ARG B N 1
ATOM 4071 C CA . ARG B 1 174 ? -1.097 -8.719 7.035 1 98.56 174 ARG B CA 1
ATOM 4072 C C . ARG B 1 174 ? -0.893 -7.262 6.633 1 98.56 174 ARG B C 1
ATOM 4074 O O . ARG B 1 174 ? -0.623 -6.414 7.484 1 98.56 174 ARG B O 1
ATOM 4081 N N . LEU B 1 175 ? -1.031 -6.98 5.363 1 98.81 175 LEU B N 1
ATOM 4082 C CA . LEU B 1 175 ? -0.801 -5.629 4.867 1 98.81 175 LEU B CA 1
ATOM 4083 C C . LEU B 1 175 ? -1.893 -4.68 5.348 1 98.81 175 LEU B C 1
ATOM 4085 O O . LEU B 1 175 ? -1.606 -3.545 5.734 1 98.81 175 LEU B O 1
ATOM 4089 N N . ALA B 1 176 ? -3.139 -5.152 5.363 1 98.88 176 ALA B N 1
ATOM 4090 C CA . ALA B 1 176 ? -4.238 -4.34 5.883 1 98.88 176 ALA B CA 1
ATOM 4091 C C . ALA B 1 176 ? -4.027 -4.004 7.355 1 98.88 176 ALA B C 1
ATOM 4093 O O . ALA B 1 176 ? -4.27 -2.875 7.781 1 98.88 176 ALA B O 1
ATOM 4094 N N . HIS B 1 177 ? -3.576 -4.977 8.039 1 98.62 177 HIS B N 1
ATOM 4095 C CA . HIS B 1 177 ? -3.297 -4.777 9.461 1 98.62 177 HIS B CA 1
ATOM 4096 C C . HIS B 1 177 ? -2.197 -3.738 9.664 1 98.62 177 HIS B C 1
ATOM 4098 O O . HIS B 1 177 ? -2.279 -2.912 10.578 1 98.62 177 HIS B O 1
ATOM 4104 N N . ALA B 1 178 ? -1.211 -3.773 8.875 1 98.06 178 ALA B N 1
ATOM 4105 C CA . ALA B 1 178 ? -0.126 -2.799 8.961 1 98.06 178 ALA B CA 1
ATOM 4106 C C . ALA B 1 178 ? -0.633 -1.388 8.672 1 98.06 178 ALA B C 1
ATOM 4108 O O . ALA B 1 178 ? -0.131 -0.414 9.234 1 98.06 178 ALA B O 1
ATOM 4109 N N . LEU B 1 179 ? -1.623 -1.282 7.84 1 98.5 179 LEU B N 1
ATOM 4110 C CA . LEU B 1 179 ? -2.244 0.001 7.527 1 98.5 179 LEU B CA 1
ATOM 4111 C C . LEU B 1 179 ? -3.135 0.465 8.68 1 98.5 179 LEU B C 1
ATOM 4113 O O . LEU B 1 179 ? -3.639 1.59 8.664 1 98.5 179 LEU B O 1
ATOM 4117 N N . GLY B 1 180 ? -3.369 -0.404 9.648 1 98.12 180 GLY B N 1
ATOM 4118 C CA . GLY B 1 180 ? -4.184 -0.071 10.805 1 98.12 180 GLY B CA 1
ATOM 4119 C C . GLY B 1 180 ? -5.645 -0.429 10.633 1 98.12 180 GLY B C 1
ATOM 4120 O O . GLY B 1 180 ? -6.5 0.053 11.375 1 98.12 180 GLY B O 1
ATOM 4121 N N . MET B 1 181 ? -5.965 -1.233 9.664 1 98.62 181 MET B N 1
ATOM 4122 C CA . MET B 1 181 ? -7.352 -1.626 9.43 1 98.62 181 MET B CA 1
ATOM 4123 C C . MET B 1 181 ? -7.773 -2.73 10.391 1 98.62 181 MET B C 1
ATOM 4125 O O . MET B 1 181 ? -6.93 -3.441 10.938 1 98.62 181 MET B O 1
ATOM 4129 N N . ARG B 1 182 ? -9.047 -2.814 10.656 1 98.56 182 ARG B N 1
ATOM 4130 C CA . ARG B 1 182 ? -9.641 -3.957 11.344 1 98.56 182 ARG B CA 1
ATOM 4131 C C . ARG B 1 182 ? -10 -5.062 10.352 1 98.56 182 ARG B C 1
ATOM 4133 O O . ARG B 1 182 ? -10.828 -4.863 9.461 1 98.56 182 ARG B O 1
ATOM 4140 N N . VAL B 1 183 ? -9.445 -6.277 10.492 1 98.94 183 VAL B N 1
ATOM 4141 C CA . VAL B 1 183 ? -9.531 -7.348 9.508 1 98.94 183 VAL B CA 1
ATOM 4142 C C . VAL B 1 183 ? -10.586 -8.367 9.938 1 98.94 183 VAL B C 1
ATOM 4144 O O . VAL B 1 183 ? -10.602 -8.797 11.094 1 98.94 183 VAL B O 1
ATOM 4147 N N . TYR B 1 184 ? -11.422 -8.758 9.031 1 98.94 184 TYR B N 1
ATOM 4148 C CA . TYR B 1 184 ? -12.406 -9.82 9.219 1 98.94 184 TYR B CA 1
ATOM 4149 C C . TYR B 1 184 ? -12.25 -10.898 8.156 1 98.94 184 TYR B C 1
ATOM 4151 O O . TYR B 1 184 ? -12.094 -10.602 6.973 1 98.94 184 TYR B O 1
ATOM 4159 N N . ALA B 1 185 ? -12.25 -12.141 8.562 1 98.75 185 ALA B N 1
ATOM 4160 C CA . ALA B 1 185 ? -12.039 -13.258 7.648 1 98.75 185 ALA B CA 1
ATOM 4161 C C . ALA B 1 185 ? -13.305 -14.094 7.496 1 98.75 185 ALA B C 1
ATOM 4163 O O . ALA B 1 185 ? -14.039 -14.297 8.461 1 98.75 185 ALA B O 1
ATOM 4164 N N . HIS B 1 186 ? -13.586 -14.539 6.336 1 98.69 186 HIS B N 1
ATOM 4165 C CA . HIS B 1 186 ? -14.633 -15.5 6.043 1 98.69 186 HIS B CA 1
ATOM 4166 C C . HIS B 1 186 ? -14.07 -16.75 5.371 1 98.69 186 HIS B C 1
ATOM 4168 O O . HIS B 1 186 ? -13.297 -16.656 4.414 1 98.69 186 HIS B O 1
ATOM 4174 N N . THR B 1 187 ? -14.352 -17.891 5.879 1 96.75 187 THR B N 1
ATOM 4175 C CA . THR B 1 187 ? -13.938 -19.172 5.32 1 96.75 187 THR B CA 1
ATOM 4176 C C . THR B 1 187 ? -15.148 -20.078 5.102 1 96.75 187 THR B C 1
ATOM 4178 O O . THR B 1 187 ? -16.219 -19.844 5.664 1 96.75 187 THR B O 1
ATOM 4181 N N . ARG B 1 188 ? -14.953 -21.062 4.242 1 92.75 188 ARG B N 1
ATOM 4182 C CA . ARG B 1 188 ? -16.031 -22.016 3.967 1 92.75 188 ARG B CA 1
ATOM 4183 C C . ARG B 1 188 ? -16.406 -22.781 5.227 1 92.75 188 ARG B C 1
ATOM 4185 O O . ARG B 1 188 ? -17.594 -22.906 5.543 1 92.75 188 ARG B O 1
ATOM 4192 N N . THR B 1 189 ? -15.383 -23.266 5.938 1 93.38 189 THR B N 1
ATOM 4193 C CA . THR B 1 189 ? -15.586 -24.047 7.148 1 93.38 189 THR B CA 1
ATOM 4194 C C . THR B 1 189 ? -15.242 -23.234 8.391 1 93.38 189 THR B C 1
ATOM 4196 O O . THR B 1 189 ? -14.375 -22.359 8.344 1 93.38 189 THR B O 1
ATOM 4199 N N . GLU B 1 190 ? -15.828 -23.562 9.438 1 96.62 190 GLU B N 1
ATOM 4200 C CA . GLU B 1 190 ? -15.625 -22.859 10.703 1 96.62 190 GLU B CA 1
ATOM 4201 C C . GLU B 1 190 ? -14.211 -23.062 11.227 1 96.62 190 GLU B C 1
ATOM 4203 O O . GLU B 1 190 ? -13.641 -24.156 11.094 1 96.62 190 GLU B O 1
ATOM 4208 N N . ARG B 1 191 ? -13.641 -22.031 11.727 1 96.94 191 ARG B N 1
ATOM 4209 C CA . ARG B 1 191 ? -12.359 -22.047 12.43 1 96.94 191 ARG B CA 1
ATOM 4210 C C . ARG B 1 191 ? -12.516 -21.609 13.875 1 96.94 191 ARG B C 1
ATOM 4212 O O . ARG B 1 191 ? -12.125 -20.484 14.234 1 96.94 191 ARG B O 1
ATOM 4219 N N . PRO B 1 192 ? -12.906 -22.469 14.711 1 96.12 192 PRO B N 1
ATOM 4220 C CA . PRO B 1 192 ? -13.375 -22.062 16.031 1 96.12 192 PRO B CA 1
ATOM 4221 C C . PRO B 1 192 ? -12.227 -21.844 17.016 1 96.12 192 PRO B C 1
ATOM 4223 O O . PRO B 1 192 ? -12.422 -21.234 18.078 1 96.12 192 PRO B O 1
ATOM 4226 N N . ASP B 1 193 ? -11.055 -22.406 16.688 1 96.81 193 ASP B N 1
ATOM 4227 C CA . ASP B 1 193 ? -9.961 -22.328 17.656 1 96.81 193 ASP B CA 1
ATOM 4228 C C . ASP B 1 193 ? -8.633 -22.047 16.969 1 96.81 193 ASP B C 1
ATOM 4230 O O . ASP B 1 193 ? -8.555 -22.031 15.742 1 96.81 193 ASP B O 1
ATOM 4234 N N . ALA B 1 194 ? -7.586 -21.797 17.75 1 95.56 194 ALA B N 1
ATOM 4235 C CA . ALA B 1 194 ? -6.281 -21.375 17.25 1 95.56 194 ALA B CA 1
ATOM 4236 C C . ALA B 1 194 ? -5.695 -22.422 16.312 1 95.56 194 ALA B C 1
ATOM 4238 O O . ALA B 1 194 ? -5.219 -22.094 15.219 1 95.56 194 ALA B O 1
ATOM 4239 N N . PRO B 1 195 ? -5.797 -23.719 16.609 1 96.12 195 PRO B N 1
ATOM 4240 C CA . PRO B 1 195 ? -5.242 -24.719 15.695 1 96.12 195 PRO B CA 1
ATOM 4241 C C . PRO B 1 195 ? -5.926 -24.734 14.328 1 96.12 195 PRO B C 1
ATOM 4243 O O . PRO B 1 195 ? -5.258 -24.844 13.297 1 96.12 195 PRO B O 1
ATOM 4246 N N . SER B 1 196 ? -7.219 -24.562 14.344 1 96.5 196 SER B N 1
ATOM 4247 C CA . SER B 1 196 ? -7.949 -24.578 13.086 1 96.5 196 SER B CA 1
ATOM 4248 C C . SER B 1 196 ? -7.684 -23.312 12.273 1 96.5 196 SER B C 1
ATOM 4250 O O . SER B 1 196 ? -7.949 -23.281 11.07 1 96.5 196 SER B O 1
ATOM 4252 N N . ARG B 1 197 ? -7.176 -22.281 12.867 1 97.5 197 ARG B N 1
ATOM 4253 C CA . ARG B 1 197 ? -6.949 -21 12.211 1 97.5 197 ARG B CA 1
ATOM 4254 C C . ARG B 1 197 ? -5.547 -20.922 11.617 1 97.5 197 ARG B C 1
ATOM 4256 O O . ARG B 1 197 ? -5.254 -20.047 10.812 1 97.5 197 ARG B O 1
ATOM 4263 N N . ARG B 1 198 ? -4.758 -21.859 11.984 1 96.75 198 ARG B N 1
ATOM 4264 C CA . ARG B 1 198 ? -3.391 -21.875 11.469 1 96.75 198 ARG B CA 1
ATOM 4265 C C . ARG B 1 198 ? -3.369 -22.203 9.984 1 96.75 198 ARG B C 1
ATOM 4267 O O . ARG B 1 198 ? -4.242 -22.922 9.484 1 96.75 198 ARG B O 1
ATOM 4274 N N . HIS B 1 199 ? -2.42 -21.641 9.297 1 94.19 199 HIS B N 1
ATOM 4275 C CA . HIS B 1 199 ? -2.221 -21.922 7.883 1 94.19 199 HIS B CA 1
ATOM 4276 C C . HIS B 1 199 ? -1.479 -23.234 7.684 1 94.19 199 HIS B C 1
ATOM 4278 O O . HIS B 1 199 ? -0.368 -23.25 7.148 1 94.19 199 HIS B O 1
ATOM 4284 N N . ALA B 1 200 ? -2.049 -24.312 7.914 1 90.56 200 ALA B N 1
ATOM 4285 C CA . ALA B 1 200 ? -1.373 -25.609 7.891 1 90.56 200 ALA B CA 1
ATOM 4286 C C . ALA B 1 200 ? -1.548 -26.297 6.543 1 90.56 200 ALA B C 1
ATOM 4288 O O . ALA B 1 200 ? -2.602 -26.188 5.91 1 90.56 200 ALA B O 1
ATOM 4289 N N . GLY B 1 201 ? -0.484 -27.031 6.125 1 93.31 201 GLY B N 1
ATOM 4290 C CA . GLY B 1 201 ? -0.556 -27.828 4.918 1 93.31 201 GLY B CA 1
ATOM 4291 C C . GLY B 1 201 ? -0.455 -27.016 3.645 1 93.31 201 GLY B C 1
ATOM 4292 O O . GLY B 1 201 ? -0.699 -27.531 2.551 1 93.31 201 GLY B O 1
ATOM 4293 N N . CYS B 1 202 ? -0.16 -25.719 3.816 1 94.12 202 CYS B N 1
ATOM 4294 C CA . CYS B 1 202 ? -0.042 -24.812 2.68 1 94.12 202 CYS B CA 1
ATOM 4295 C C . CYS B 1 202 ? 1.322 -24.141 2.664 1 94.12 202 CYS B C 1
ATOM 4297 O O . CYS B 1 202 ? 1.929 -23.922 3.717 1 94.12 202 CYS B O 1
ATOM 4299 N N . TYR B 1 203 ? 1.755 -23.906 1.52 1 95.44 203 TYR B N 1
ATOM 4300 C CA . TYR B 1 203 ? 3.027 -23.203 1.368 1 95.44 203 TYR B CA 1
ATOM 4301 C C . TYR B 1 203 ? 2.865 -21.719 1.623 1 95.44 203 TYR B C 1
ATOM 4303 O O . TYR B 1 203 ? 1.844 -21.125 1.263 1 95.44 203 TYR B O 1
ATOM 4311 N N . SER B 1 204 ? 3.775 -21.125 2.287 1 94.19 204 SER B N 1
ATOM 4312 C CA . SER B 1 204 ? 3.865 -19.688 2.463 1 94.19 204 SER B CA 1
ATOM 4313 C C . SER B 1 204 ? 5.289 -19.188 2.242 1 94.19 204 SER B C 1
ATOM 4315 O O . SER B 1 204 ? 6.25 -19.828 2.666 1 94.19 204 SER B O 1
ATOM 4317 N N . VAL B 1 205 ? 5.426 -18.156 1.475 1 95.88 205 VAL B N 1
ATOM 4318 C CA . VAL B 1 205 ? 6.719 -17.484 1.413 1 95.88 205 VAL B CA 1
ATOM 4319 C C . VAL B 1 205 ? 7.145 -17.047 2.814 1 95.88 205 VAL B C 1
ATOM 4321 O O . VAL B 1 205 ? 6.355 -16.438 3.549 1 95.88 205 VAL B O 1
ATOM 4324 N N . PRO B 1 206 ? 8.352 -17.359 3.225 1 92.56 206 PRO B N 1
ATOM 4325 C CA . PRO B 1 206 ? 8.781 -17.016 4.582 1 92.56 206 PRO B CA 1
ATOM 4326 C C . PRO B 1 206 ? 8.602 -15.539 4.91 1 92.56 206 PRO B C 1
ATOM 4328 O O . PRO B 1 206 ? 8.883 -14.68 4.07 1 92.56 206 PRO B O 1
ATOM 4331 N N . GLY B 1 207 ? 8.125 -15.289 6.094 1 93.88 207 GLY B N 1
ATOM 4332 C CA . GLY B 1 207 ? 7.996 -13.93 6.582 1 93.88 207 GLY B CA 1
ATOM 4333 C C . GLY B 1 207 ? 6.738 -13.234 6.09 1 93.88 207 GLY B C 1
ATOM 4334 O O . GLY B 1 207 ? 6.574 -12.023 6.289 1 93.88 207 GLY B O 1
ATOM 4335 N N . THR B 1 208 ? 5.852 -13.938 5.461 1 97.12 208 THR B N 1
ATOM 4336 C CA . THR B 1 208 ? 4.641 -13.336 4.914 1 97.12 208 THR B CA 1
ATOM 4337 C C . THR B 1 208 ? 3.396 -14.039 5.461 1 97.12 208 THR B C 1
ATOM 4339 O O . THR B 1 208 ? 3.504 -15.039 6.172 1 97.12 208 THR B O 1
ATOM 4342 N N . GLY B 1 209 ? 2.314 -13.438 5.281 1 97.44 209 GLY B N 1
ATOM 4343 C CA . GLY B 1 209 ? 1.036 -14.047 5.613 1 97.44 209 GLY B CA 1
ATOM 4344 C C . GLY B 1 209 ? 0.653 -13.875 7.07 1 97.44 209 GLY B C 1
ATOM 4345 O O . GLY B 1 209 ? 0.931 -12.836 7.672 1 97.44 209 GLY B O 1
ATOM 4346 N N . ASP B 1 210 ? -0.1 -14.781 7.555 1 98.19 210 ASP B N 1
ATOM 4347 C CA . ASP B 1 210 ? -0.632 -14.906 8.906 1 98.19 210 ASP B CA 1
ATOM 4348 C C . ASP B 1 210 ? -0.629 -16.359 9.367 1 98.19 210 ASP B C 1
ATOM 4350 O O . ASP B 1 210 ? -1.688 -16.984 9.492 1 98.19 210 ASP B O 1
ATOM 4354 N N . PRO B 1 211 ? 0.574 -16.828 9.602 1 97.12 211 PRO B N 1
ATOM 4355 C CA . PRO B 1 211 ? 0.72 -18.266 9.852 1 97.12 211 PRO B CA 1
ATOM 4356 C C . PRO B 1 211 ? -0.161 -18.75 10.992 1 97.12 211 PRO B C 1
ATOM 4358 O O . PRO B 1 211 ? -0.688 -19.875 10.938 1 97.12 211 PRO B O 1
ATOM 4361 N N . ASP B 1 212 ? -0.434 -17.938 12 1 97.44 212 ASP B N 1
ATOM 4362 C CA . ASP B 1 212 ? -1.149 -18.391 13.195 1 97.44 212 ASP B CA 1
ATOM 4363 C C . ASP B 1 212 ? -2.637 -18.062 13.102 1 97.44 212 ASP B C 1
ATOM 4365 O O . ASP B 1 212 ? -3.43 -18.484 13.938 1 97.44 212 ASP B O 1
ATOM 4369 N N . GLY B 1 213 ? -3.004 -17.297 12.133 1 98.06 213 GLY B N 1
ATOM 4370 C CA . GLY B 1 213 ? -4.391 -16.875 12.008 1 98.06 213 GLY B CA 1
ATOM 4371 C C . GLY B 1 213 ? -4.824 -15.914 13.094 1 98.06 213 GLY B C 1
ATOM 4372 O O . GLY B 1 213 ? -5.977 -15.945 13.531 1 98.06 213 GLY B O 1
ATOM 4373 N N . ALA B 1 214 ? -3.93 -15.016 13.531 1 98.19 214 ALA B N 1
ATOM 4374 C CA . ALA B 1 214 ? -4.172 -14.18 14.703 1 98.19 214 ALA B CA 1
ATOM 4375 C C . ALA B 1 214 ? -4.637 -12.781 14.297 1 98.19 214 ALA B C 1
ATOM 4377 O O . ALA B 1 214 ? -5.117 -12.016 15.133 1 98.19 214 ALA B O 1
ATOM 4378 N N . ILE B 1 215 ? -4.586 -12.43 13.008 1 98.5 215 ILE B N 1
ATOM 4379 C CA . ILE B 1 215 ? -4.766 -11.055 12.562 1 98.5 215 ILE B CA 1
ATOM 4380 C C . ILE B 1 215 ? -6.254 -10.703 12.562 1 98.5 215 ILE B C 1
ATOM 4382 O O . ILE B 1 215 ? -6.648 -9.625 13.008 1 98.5 215 ILE B O 1
ATOM 4386 N N . PRO B 1 216 ? -7.137 -11.594 12.141 1 98.81 216 PRO B N 1
ATOM 4387 C CA . PRO B 1 216 ? -8.555 -11.227 12.07 1 98.81 216 PRO B CA 1
ATOM 4388 C C . PRO B 1 216 ? -9.156 -10.953 13.445 1 98.81 216 PRO B C 1
ATOM 4390 O O . PRO B 1 216 ? -8.938 -11.727 14.383 1 98.81 216 PRO B O 1
ATOM 4393 N N . ALA B 1 217 ? -9.828 -9.852 13.516 1 98.5 217 ALA B N 1
ATOM 4394 C CA . ALA B 1 217 ? -10.562 -9.523 14.734 1 98.5 217 ALA B CA 1
ATOM 4395 C C . ALA B 1 217 ? -11.719 -10.484 14.961 1 98.5 217 ALA B C 1
ATOM 4397 O O . ALA B 1 217 ? -12.094 -10.758 16.109 1 98.5 217 ALA B O 1
ATOM 4398 N N . ARG B 1 218 ? -12.297 -11 13.93 1 98.25 218 ARG B N 1
ATOM 4399 C CA . ARG B 1 218 ? -13.391 -11.969 13.969 1 98.25 218 ARG B CA 1
ATOM 4400 C C . ARG B 1 218 ? -13.359 -12.875 12.742 1 98.25 218 ARG B C 1
ATOM 4402 O O . ARG B 1 218 ? -12.992 -12.438 11.648 1 98.25 218 ARG B O 1
ATOM 4409 N N . TRP B 1 219 ? -13.734 -14.148 12.922 1 98.56 219 TRP B N 1
ATOM 4410 C CA . TRP B 1 219 ? -13.844 -15.148 11.875 1 98.56 219 TRP B CA 1
ATOM 4411 C C . TRP B 1 219 ? -15.305 -15.5 11.602 1 98.56 219 TRP B C 1
ATOM 4413 O O . TRP B 1 219 ? -16.078 -15.719 12.531 1 98.56 219 TRP B O 1
ATOM 4423 N N . PHE B 1 220 ? -15.656 -15.477 10.344 1 98.56 220 PHE B N 1
ATOM 4424 C CA . PHE B 1 220 ? -16.984 -15.859 9.898 1 98.56 220 PHE B CA 1
ATOM 4425 C C . PHE B 1 220 ? -16.938 -17.125 9.039 1 98.56 220 PHE B C 1
ATOM 4427 O O . PHE B 1 220 ? -15.875 -17.469 8.508 1 98.56 220 PHE B O 1
ATOM 4434 N N . HIS B 1 221 ? -18.078 -17.797 8.945 1 97.75 221 HIS B N 1
ATOM 4435 C CA . HIS B 1 221 ? -18.125 -18.984 8.109 1 97.75 221 HIS B CA 1
ATOM 4436 C C . HIS B 1 221 ? -19.531 -19.219 7.562 1 97.75 221 HIS B C 1
ATOM 4438 O O . HIS B 1 221 ? -20.516 -18.766 8.141 1 97.75 221 HIS B O 1
ATOM 4444 N N . GLY B 1 222 ? -19.562 -19.859 6.379 1 95.44 222 GLY B N 1
ATOM 4445 C CA . GLY B 1 222 ? -20.828 -20.281 5.805 1 95.44 222 GLY B CA 1
ATOM 4446 C C . GLY B 1 222 ? -21.688 -19.109 5.34 1 95.44 222 GLY B C 1
ATOM 4447 O O . GLY B 1 222 ? -21.234 -17.969 5.34 1 95.44 222 GLY B O 1
ATOM 4448 N N . ASP B 1 223 ? -22.891 -19.406 4.961 1 94.88 223 ASP B N 1
ATOM 4449 C CA . ASP B 1 223 ? -23.797 -18.422 4.379 1 94.88 223 ASP B CA 1
ATOM 4450 C C . ASP B 1 223 ? -24.188 -17.375 5.414 1 94.88 223 ASP B C 1
ATOM 4452 O O . ASP B 1 223 ? -24.188 -16.172 5.121 1 94.88 223 ASP B O 1
ATOM 4456 N N . ALA B 1 224 ? -24.516 -17.844 6.539 1 96.44 224 ALA B N 1
ATOM 4457 C CA . ALA B 1 224 ? -24.891 -16.922 7.605 1 96.44 224 ALA B CA 1
ATOM 4458 C C . ALA B 1 224 ? -23.75 -15.977 7.953 1 96.44 224 ALA B C 1
ATOM 4460 O O . ALA B 1 224 ? -23.953 -14.773 8.148 1 96.44 224 ALA B O 1
ATOM 4461 N N . GLY B 1 225 ? -22.562 -16.578 8.078 1 97.88 225 GLY B N 1
ATOM 4462 C CA . GLY B 1 225 ? -21.375 -15.773 8.352 1 97.88 225 GLY B CA 1
ATOM 4463 C C . GLY B 1 225 ? -21.078 -14.758 7.273 1 97.88 225 GLY B C 1
ATOM 4464 O O . GLY B 1 225 ? -20.656 -13.641 7.566 1 97.88 225 GLY B O 1
ATOM 4465 N N . PHE B 1 226 ? -21.406 -15.172 6.105 1 98.19 226 PHE B N 1
ATOM 4466 C CA . PHE B 1 226 ? -21.188 -14.258 4.992 1 98.19 226 PHE B CA 1
ATOM 4467 C C . PHE B 1 226 ? -22.109 -13.047 5.09 1 98.19 226 PHE B C 1
ATOM 4469 O O . PHE B 1 226 ? -21.656 -11.906 4.938 1 98.19 226 PHE B O 1
ATOM 4476 N N . ARG B 1 227 ? -23.297 -13.273 5.344 1 97.81 227 ARG B N 1
ATOM 4477 C CA . ARG B 1 227 ? -24.266 -12.195 5.516 1 97.81 227 ARG B CA 1
ATOM 4478 C C . ARG B 1 227 ? -23.859 -11.273 6.66 1 97.81 227 ARG B C 1
ATOM 4480 O O . ARG B 1 227 ? -23.984 -10.047 6.547 1 97.81 227 ARG B O 1
ATOM 4487 N N . GLN B 1 228 ? -23.375 -11.812 7.719 1 98.56 228 GLN B N 1
ATOM 4488 C CA . GLN B 1 228 ? -22.938 -11.031 8.875 1 98.56 228 GLN B CA 1
ATOM 4489 C C . GLN B 1 228 ? -21.734 -10.172 8.523 1 98.56 228 GLN B C 1
ATOM 4491 O O . GLN B 1 228 ? -21.641 -9.016 8.945 1 98.56 228 GLN B O 1
ATOM 4496 N N . LEU B 1 229 ? -20.844 -10.773 7.805 1 98.69 229 LEU B N 1
ATOM 4497 C CA . LEU B 1 229 ? -19.656 -10.039 7.391 1 98.69 229 LEU B CA 1
ATOM 4498 C C . LEU B 1 229 ? -20.031 -8.812 6.566 1 98.69 229 LEU B C 1
ATOM 4500 O O . LEU B 1 229 ? -19.531 -7.719 6.809 1 98.69 229 LEU B O 1
ATOM 4504 N N . LEU B 1 230 ? -20.938 -8.984 5.605 1 98.56 230 LEU B N 1
ATOM 4505 C CA . LEU B 1 230 ? -21.328 -7.902 4.715 1 98.56 230 LEU B CA 1
ATOM 4506 C C . LEU B 1 230 ? -22.062 -6.809 5.484 1 98.56 230 LEU B C 1
ATOM 4508 O O . LEU B 1 230 ? -22.109 -5.66 5.035 1 98.56 230 LEU B O 1
ATOM 4512 N N . ALA B 1 231 ? -22.594 -7.133 6.637 1 98.38 231 ALA 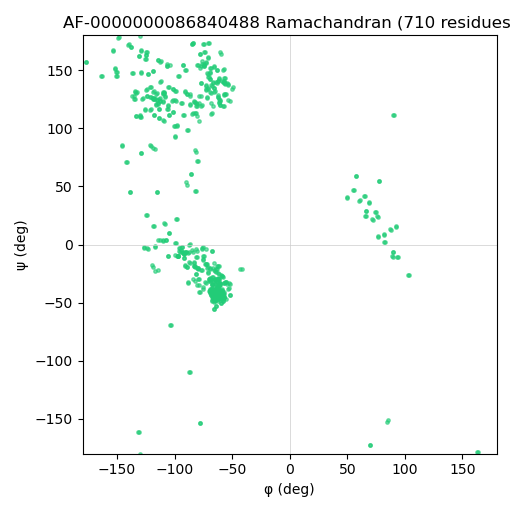B N 1
ATOM 4513 C CA . ALA B 1 231 ? -23.406 -6.203 7.414 1 98.38 231 ALA B CA 1
ATOM 4514 C C . ALA B 1 231 ? -22.531 -5.348 8.328 1 98.38 231 ALA B C 1
ATOM 4516 O O . ALA B 1 231 ? -23.031 -4.445 9.008 1 98.38 231 ALA B O 1
ATOM 4517 N N . LEU B 1 232 ? -21.234 -5.5 8.344 1 98.31 232 LEU B N 1
ATOM 4518 C CA . LEU B 1 232 ? -20.328 -4.844 9.289 1 98.31 232 LEU B CA 1
ATOM 4519 C C . LEU B 1 232 ? -20.031 -3.414 8.852 1 98.31 232 LEU B C 1
ATOM 4521 O O . LEU B 1 232 ? -19.422 -2.646 9.609 1 98.31 232 LEU B O 1
ATOM 4525 N N . GLY B 1 233 ? -20.422 -3.059 7.617 1 98.25 233 GLY B N 1
ATOM 4526 C CA . GLY B 1 233 ? -20.031 -1.751 7.113 1 98.25 233 GLY B CA 1
ATOM 4527 C C . GLY B 1 233 ? -18.594 -1.694 6.652 1 98.25 233 GLY B C 1
ATOM 4528 O O . GLY B 1 233 ? -17.828 -0.815 7.074 1 98.25 233 GLY B O 1
ATOM 4529 N N . LEU B 1 234 ? -18.25 -2.609 5.754 1 98.75 234 LEU B N 1
ATOM 4530 C CA . LEU B 1 234 ? -16.891 -2.768 5.273 1 98.75 234 LEU B CA 1
ATOM 4531 C C . LEU B 1 234 ? -16.469 -1.578 4.414 1 98.75 234 LEU B C 1
ATOM 4533 O O . LEU B 1 234 ? -17.281 -1.036 3.662 1 98.75 234 LEU B O 1
ATOM 4537 N N . ASP B 1 235 ? -15.227 -1.189 4.559 1 98.81 235 ASP B N 1
ATOM 4538 C CA . ASP B 1 235 ? -14.625 -0.223 3.645 1 98.81 235 ASP B CA 1
ATOM 4539 C C . ASP B 1 235 ? -13.992 -0.922 2.443 1 98.81 235 ASP B C 1
ATOM 4541 O O . ASP B 1 235 ? -13.969 -0.373 1.341 1 98.81 235 ASP B O 1
ATOM 4545 N N . LEU B 1 236 ? -13.477 -2.104 2.596 1 98.94 236 LEU B N 1
ATOM 4546 C CA . LEU B 1 236 ? -12.828 -2.918 1.575 1 98.94 236 LEU B CA 1
ATOM 4547 C C . LEU B 1 236 ? -13.281 -4.371 1.669 1 98.94 236 LEU B C 1
ATOM 4549 O O . LEU B 1 236 ? -13.328 -4.941 2.762 1 98.94 236 LEU B O 1
ATOM 4553 N N . LEU B 1 237 ? -13.719 -4.914 0.583 1 98.94 237 LEU B N 1
ATOM 4554 C CA . LEU B 1 237 ? -14.008 -6.34 0.457 1 98.94 237 LEU B CA 1
ATOM 4555 C C . LEU B 1 237 ? -13.039 -7.004 -0.523 1 98.94 237 LEU B C 1
ATOM 4557 O O . LEU B 1 237 ? -12.992 -6.629 -1.696 1 98.94 237 LEU B O 1
ATOM 4561 N N . VAL B 1 238 ? -12.242 -7.926 -0.043 1 98.94 238 VAL B N 1
ATOM 4562 C CA . VAL B 1 238 ? -11.305 -8.68 -0.874 1 98.94 238 VAL B CA 1
ATOM 4563 C C . VAL B 1 238 ? -11.867 -10.07 -1.156 1 98.94 238 VAL B C 1
ATOM 4565 O O . VAL B 1 238 ? -12.211 -10.805 -0.229 1 98.94 238 VAL B O 1
ATOM 4568 N N . ILE B 1 239 ? -11.977 -10.383 -2.41 1 98.88 239 ILE B N 1
ATOM 4569 C CA . ILE B 1 239 ? -12.469 -11.688 -2.838 1 98.88 239 ILE B CA 1
ATOM 4570 C C . ILE B 1 239 ? -11.305 -12.547 -3.328 1 98.88 239 ILE B C 1
ATOM 4572 O O . ILE B 1 239 ? -10.695 -12.25 -4.363 1 98.88 239 ILE B O 1
ATOM 4576 N N . ALA B 1 240 ? -10.984 -13.57 -2.615 1 97.69 240 ALA B N 1
ATOM 4577 C CA . ALA B 1 240 ? -9.844 -14.445 -2.904 1 97.69 240 ALA B CA 1
ATOM 4578 C C . ALA B 1 240 ? -10.211 -15.906 -2.686 1 97.69 240 ALA B C 1
ATOM 4580 O O . ALA B 1 240 ? -9.43 -16.672 -2.109 1 97.69 240 ALA B O 1
ATOM 4581 N N . LEU B 1 241 ? -11.375 -16.297 -3.174 1 93.44 241 LEU B N 1
ATOM 4582 C CA . LEU B 1 241 ? -11.867 -17.656 -3.016 1 93.44 241 LEU B CA 1
ATOM 4583 C C . LEU B 1 241 ? -11.727 -18.438 -4.316 1 93.44 241 LEU B C 1
ATOM 4585 O O . LEU B 1 241 ? -11.695 -17.859 -5.398 1 93.44 241 LEU B O 1
ATOM 4589 N N . PRO B 1 242 ? -11.633 -19.797 -4.195 1 89.31 242 PRO B N 1
ATOM 4590 C CA . PRO B 1 242 ? -11.664 -20.594 -5.422 1 89.31 242 PRO B CA 1
ATOM 4591 C C . PRO B 1 242 ? -13.031 -20.578 -6.105 1 89.31 242 PRO B C 1
ATOM 4593 O O . PRO B 1 242 ? -14.047 -20.344 -5.453 1 89.31 242 PRO B O 1
ATOM 4596 N N . LEU B 1 243 ? -13.016 -20.734 -7.359 1 91.25 243 LEU B N 1
ATOM 4597 C CA . LEU B 1 243 ? -14.266 -20.891 -8.094 1 91.25 243 LEU B CA 1
ATOM 4598 C C . LEU B 1 243 ? -14.766 -22.328 -8.023 1 91.25 243 LEU B C 1
ATOM 4600 O O . LEU B 1 243 ? -14.078 -23.25 -8.477 1 91.25 243 LEU B O 1
ATOM 4604 N N . THR B 1 244 ? -15.797 -22.531 -7.414 1 88.19 244 THR B N 1
ATOM 4605 C CA . THR B 1 244 ? -16.516 -23.797 -7.32 1 88.19 244 THR B CA 1
ATOM 4606 C C . THR B 1 244 ? -18 -23.594 -7.645 1 88.19 244 THR B C 1
ATOM 4608 O O . THR B 1 244 ? -18.438 -22.469 -7.93 1 88.19 244 THR B O 1
ATOM 4611 N N . ALA B 1 245 ? -18.734 -24.672 -7.586 1 90.56 245 ALA B N 1
ATOM 4612 C CA . ALA B 1 245 ? -20.188 -24.562 -7.789 1 90.56 245 ALA B CA 1
ATOM 4613 C C . ALA B 1 245 ? -20.812 -23.672 -6.727 1 90.56 245 ALA B C 1
ATOM 4615 O O . ALA B 1 245 ? -21.75 -22.922 -7.016 1 90.56 245 ALA B O 1
ATOM 4616 N N . SER B 1 246 ? -20.281 -23.734 -5.594 1 91.94 246 SER B N 1
ATOM 4617 C CA . SER B 1 246 ? -20.875 -23.016 -4.469 1 91.94 246 SER B CA 1
ATOM 4618 C C . SER B 1 246 ? -20.453 -21.547 -4.461 1 91.94 246 SER B C 1
ATOM 4620 O O . SER B 1 246 ? -21.109 -20.719 -3.828 1 91.94 246 SER B O 1
ATOM 4622 N N . THR B 1 247 ? -19.375 -21.172 -5.152 1 94.5 247 THR B N 1
ATOM 4623 C CA . THR B 1 247 ? -18.891 -19.797 -5.078 1 94.5 247 THR B CA 1
ATOM 4624 C C . THR B 1 247 ? -19.219 -19.047 -6.363 1 94.5 247 THR B C 1
ATOM 4626 O O . THR B 1 247 ? -19.047 -17.828 -6.434 1 94.5 247 THR B O 1
ATOM 4629 N N . ARG B 1 248 ? -19.688 -19.781 -7.383 1 96 248 ARG B N 1
ATOM 4630 C CA . ARG B 1 248 ? -20.109 -19.109 -8.609 1 96 248 ARG B CA 1
ATOM 4631 C C . ARG B 1 248 ? -21.266 -18.156 -8.344 1 96 248 ARG B C 1
ATOM 4633 O O . ARG B 1 248 ? -22.297 -18.562 -7.785 1 96 248 ARG B O 1
ATOM 4640 N N . GLY B 1 249 ? -21.078 -16.938 -8.656 1 97.56 249 GLY B N 1
ATOM 4641 C CA . GLY B 1 249 ? -22.125 -15.945 -8.469 1 97.56 249 GLY B CA 1
ATOM 4642 C C . GLY B 1 249 ? -22.359 -15.609 -7.012 1 97.56 249 GLY B C 1
ATOM 4643 O O . GLY B 1 249 ? -23.453 -15.156 -6.652 1 97.56 249 GLY B O 1
ATOM 4644 N N . LEU B 1 250 ? -21.406 -15.867 -6.223 1 97.56 250 LEU B N 1
ATOM 4645 C CA . LEU B 1 250 ? -21.531 -15.672 -4.781 1 97.56 250 LEU B CA 1
ATOM 4646 C C . LEU B 1 250 ? -21.859 -14.211 -4.465 1 97.56 250 LEU B C 1
ATOM 4648 O O . LEU B 1 250 ? -22.672 -13.938 -3.584 1 97.56 250 LEU B O 1
ATOM 4652 N N . VAL B 1 251 ? -21.156 -13.25 -5.078 1 98.69 251 VAL B N 1
ATOM 4653 C CA . VAL B 1 251 ? -21.406 -11.828 -4.898 1 98.69 251 VAL B CA 1
ATOM 4654 C C . VAL B 1 251 ? -22.266 -11.305 -6.051 1 98.69 251 VAL B C 1
ATOM 4656 O O . VAL B 1 251 ? -21.766 -11.125 -7.168 1 98.69 251 VAL B O 1
ATOM 4659 N N . ALA B 1 252 ? -23.438 -11.141 -5.793 1 98.56 252 ALA B N 1
ATOM 4660 C CA . ALA B 1 252 ? -24.422 -10.734 -6.793 1 98.56 252 ALA B CA 1
ATOM 4661 C C . ALA B 1 252 ? -25.266 -9.57 -6.285 1 98.56 252 ALA B C 1
ATOM 4663 O O . ALA B 1 252 ? -24.844 -8.82 -5.41 1 98.56 252 ALA B O 1
ATOM 4664 N N . ARG B 1 253 ? -26.406 -9.328 -6.863 1 98.56 253 ARG B N 1
ATOM 4665 C CA . ARG B 1 253 ? -27.234 -8.164 -6.594 1 98.56 253 ARG B CA 1
ATOM 4666 C C . ARG B 1 253 ? -27.594 -8.07 -5.109 1 98.56 253 ARG B C 1
ATOM 4668 O O . ARG B 1 253 ? -27.453 -7.008 -4.5 1 98.56 253 ARG B O 1
ATOM 4675 N N . PRO B 1 254 ? -28 -9.195 -4.465 1 98.38 254 PRO B N 1
ATOM 4676 C CA . PRO B 1 254 ? -28.359 -9.086 -3.049 1 98.38 254 PRO B CA 1
ATOM 4677 C C . PRO B 1 254 ? -27.172 -8.672 -2.178 1 98.38 254 PRO B C 1
ATOM 4679 O O . PRO B 1 254 ? -27.344 -7.883 -1.241 1 98.38 254 PRO B O 1
ATOM 4682 N N . GLN B 1 255 ? -26.047 -9.172 -2.479 1 98.69 255 GLN B N 1
ATOM 4683 C CA . GLN B 1 255 ? -24.859 -8.875 -1.688 1 98.69 255 GLN B CA 1
ATOM 4684 C C . GLN B 1 255 ? -24.438 -7.418 -1.866 1 98.69 255 GLN B C 1
ATOM 4686 O O . GLN B 1 255 ? -24.016 -6.762 -0.906 1 98.69 255 GLN B O 1
ATOM 4691 N N . PHE B 1 256 ? -24.516 -6.863 -3.059 1 98.75 256 PHE B N 1
ATOM 4692 C CA . PHE B 1 256 ? -24.203 -5.461 -3.289 1 98.75 256 PHE B CA 1
ATOM 4693 C C . PHE B 1 256 ? -25.172 -4.551 -2.551 1 98.75 256 PHE B C 1
ATOM 4695 O O . PHE B 1 256 ? -24.781 -3.514 -2.016 1 98.75 256 PHE B O 1
ATOM 4702 N N . ARG B 1 257 ? -26.422 -4.953 -2.557 1 98.5 257 ARG B N 1
ATOM 4703 C CA . ARG B 1 257 ? -27.422 -4.184 -1.812 1 98.5 257 ARG B CA 1
ATOM 4704 C C . ARG B 1 257 ? -27.125 -4.207 -0.317 1 98.5 257 ARG B C 1
ATOM 4706 O O . ARG B 1 257 ? -27.234 -3.186 0.362 1 98.5 257 ARG B O 1
ATOM 4713 N N . GLN B 1 258 ? -26.75 -5.379 0.13 1 98.44 258 GLN B N 1
ATOM 4714 C CA . GLN B 1 258 ? -26.406 -5.504 1.54 1 98.44 258 GLN B CA 1
ATOM 4715 C C . GLN B 1 258 ? -25.203 -4.625 1.89 1 98.44 258 GLN B C 1
ATOM 4717 O O . GLN B 1 258 ? -25.188 -3.982 2.941 1 98.44 258 GLN B O 1
ATOM 4722 N N . LEU B 1 259 ? -24.188 -4.613 1.08 1 98.56 259 LEU B N 1
ATOM 4723 C CA . LEU B 1 259 ? -23.016 -3.76 1.286 1 98.56 259 LEU B CA 1
ATOM 4724 C C . LEU B 1 259 ? -23.422 -2.293 1.362 1 98.56 259 LEU B C 1
ATOM 4726 O O . LEU B 1 259 ? -22.969 -1.562 2.242 1 98.56 259 LEU B O 1
ATOM 4730 N N . HIS B 1 260 ? -24.281 -1.915 0.408 1 98.5 260 HIS B N 1
ATOM 4731 C CA . HIS B 1 260 ? -24.75 -0.535 0.378 1 98.5 260 HIS B CA 1
ATOM 4732 C C . HIS B 1 260 ? -25.484 -0.176 1.667 1 98.5 260 HIS B C 1
ATOM 4734 O O . HIS B 1 260 ? -25.219 0.873 2.262 1 98.5 260 HIS B O 1
ATOM 4740 N N . ASP B 1 261 ? -26.359 -1.062 2.066 1 98.38 261 ASP B N 1
ATOM 4741 C CA . ASP B 1 261 ? -27.156 -0.81 3.264 1 98.38 261 ASP B CA 1
ATOM 4742 C C . ASP B 1 261 ? -26.266 -0.656 4.492 1 98.38 261 ASP B C 1
ATOM 4744 O O . ASP B 1 261 ? -26.547 0.147 5.383 1 98.38 261 ASP B O 1
ATOM 4748 N N . ALA B 1 262 ? -25.188 -1.415 4.508 1 98.19 262 ALA B N 1
ATOM 4749 C CA . ALA B 1 262 ? -24.312 -1.449 5.684 1 98.19 262 ALA B CA 1
ATOM 4750 C C . ALA B 1 262 ? -23.344 -0.283 5.676 1 98.19 262 ALA B C 1
ATOM 4752 O O . ALA B 1 262 ? -22.922 0.192 6.734 1 98.19 262 ALA B O 1
ATOM 4753 N N . SER B 1 263 ? -22.906 0.22 4.531 1 96.62 263 SER B N 1
ATOM 4754 C CA . SER B 1 263 ? -21.781 1.152 4.473 1 96.62 263 SER B CA 1
ATOM 4755 C C . SER B 1 263 ? -22.156 2.424 3.717 1 96.62 263 SER B C 1
ATOM 4757 O O . SER B 1 263 ? -21.359 3.348 3.604 1 96.62 263 SER B O 1
ATOM 4759 N N . ALA B 1 264 ? -23.344 2.535 3.193 1 96.81 264 ALA B N 1
ATOM 4760 C CA . ALA B 1 264 ? -23.828 3.684 2.434 1 96.81 264 ALA B CA 1
ATOM 4761 C C . ALA B 1 264 ? -22.969 3.926 1.195 1 96.81 264 ALA B C 1
ATOM 4763 O O . ALA B 1 264 ? -22.609 5.066 0.901 1 96.81 264 ALA B O 1
ATOM 4764 N N . GLY B 1 265 ? -22.531 2.857 0.554 1 97.25 265 GLY B N 1
ATOM 4765 C CA . GLY B 1 265 ? -21.859 2.932 -0.738 1 97.25 265 GLY B CA 1
ATOM 4766 C C . GLY B 1 265 ? -20.359 3.139 -0.627 1 97.25 265 GLY B C 1
ATOM 4767 O O . GLY B 1 265 ? -19.688 3.365 -1.633 1 97.25 265 GLY B O 1
ATOM 4768 N N . ARG B 1 266 ? -19.859 2.975 0.527 1 96.62 266 ARG B N 1
ATOM 4769 C CA . ARG B 1 266 ? -18.453 3.305 0.748 1 96.62 266 ARG B CA 1
ATOM 4770 C C . ARG B 1 266 ? -17.547 2.123 0.404 1 96.62 266 ARG B C 1
ATOM 4772 O O . ARG B 1 266 ? -16.328 2.281 0.257 1 96.62 266 ARG B O 1
ATOM 4779 N N . THR B 1 267 ? -18.047 0.93 0.273 1 98.69 267 THR B N 1
ATOM 4780 C CA . THR B 1 267 ? -17.219 -0.273 0.158 1 98.69 267 THR B CA 1
ATOM 4781 C C . THR B 1 267 ? -16.531 -0.328 -1.2 1 98.69 267 THR B C 1
ATOM 4783 O O . THR B 1 267 ? -17.156 -0.112 -2.236 1 98.69 267 THR B O 1
ATOM 4786 N N . PHE B 1 268 ? -15.234 -0.487 -1.195 1 98.88 268 PHE B N 1
ATOM 4787 C CA . PHE B 1 268 ? -14.43 -0.827 -2.365 1 98.88 268 PHE B CA 1
ATOM 4788 C C . PHE B 1 268 ? -14.281 -2.338 -2.496 1 98.88 268 PHE B C 1
ATOM 4790 O O . PHE B 1 268 ? -13.984 -3.023 -1.515 1 98.88 268 PHE B O 1
ATOM 4797 N N . VAL B 1 269 ? -14.508 -2.92 -3.688 1 98.94 269 VAL B N 1
ATOM 4798 C CA . VAL B 1 269 ? -14.5 -4.367 -3.869 1 98.94 269 VAL B CA 1
ATOM 4799 C C . VAL B 1 269 ? -13.32 -4.77 -4.754 1 98.94 269 VAL B C 1
ATOM 4801 O O . VAL B 1 269 ? -13.156 -4.242 -5.855 1 98.94 269 VAL B O 1
ATOM 4804 N N . CYS B 1 270 ? -12.508 -5.656 -4.285 1 98.94 270 CYS B N 1
ATOM 4805 C CA . CYS B 1 270 ? -11.375 -6.18 -5.043 1 98.94 270 CYS B CA 1
ATOM 4806 C C . CYS B 1 270 ? -11.555 -7.668 -5.328 1 98.94 270 CYS B C 1
ATOM 4808 O O . CYS B 1 270 ? -11.727 -8.469 -4.41 1 98.94 270 CYS B O 1
ATOM 4810 N N . ASN B 1 271 ? -11.492 -8.047 -6.598 1 98.88 271 ASN B N 1
ATOM 4811 C CA . ASN B 1 271 ? -11.602 -9.453 -6.977 1 98.88 271 ASN B CA 1
ATOM 4812 C C . ASN B 1 271 ? -10.297 -9.977 -7.57 1 98.88 271 ASN B C 1
ATOM 4814 O O . ASN B 1 271 ? -9.922 -9.594 -8.68 1 98.88 271 ASN B O 1
ATOM 4818 N N . VAL B 1 272 ? -9.609 -10.805 -6.852 1 98.31 272 VAL B N 1
ATOM 4819 C CA . VAL B 1 272 ? -8.391 -11.461 -7.32 1 98.31 272 VAL B CA 1
ATOM 4820 C C . VAL B 1 272 ? -8.586 -12.977 -7.34 1 98.31 272 VAL B C 1
ATOM 4822 O O . VAL B 1 272 ? -7.613 -13.734 -7.324 1 98.31 272 VAL B O 1
ATOM 4825 N N . ALA B 1 273 ? -9.836 -13.383 -7.27 1 96.69 273 ALA B N 1
ATOM 4826 C CA . ALA B 1 273 ? -10.195 -14.797 -7.367 1 96.69 273 ALA B CA 1
ATOM 4827 C C . ALA B 1 273 ? -10.383 -15.219 -8.82 1 96.69 273 ALA B C 1
ATOM 4829 O O . ALA B 1 273 ? -9.414 -15.273 -9.586 1 96.69 273 ALA B O 1
ATOM 4830 N N . ARG B 1 274 ? -11.641 -15.477 -9.203 1 96.19 274 ARG B N 1
ATOM 4831 C CA . ARG B 1 274 ? -12.102 -15.734 -10.562 1 96.19 274 ARG B CA 1
ATOM 4832 C C . ARG B 1 274 ? -13.297 -14.859 -10.914 1 96.19 274 ARG B C 1
ATOM 4834 O O . ARG B 1 274 ? -14.086 -14.5 -10.039 1 96.19 274 ARG B O 1
ATOM 4841 N N . GLY B 1 275 ? -13.383 -14.508 -12.148 1 97.31 275 GLY B N 1
ATOM 4842 C CA . GLY B 1 275 ? -14.438 -13.602 -12.602 1 97.31 275 GLY B CA 1
ATOM 4843 C C . GLY B 1 275 ? -15.82 -14.047 -12.188 1 97.31 275 GLY B C 1
ATOM 4844 O O . GLY B 1 275 ? -16.562 -13.281 -11.57 1 97.31 275 GLY B O 1
ATOM 4845 N N . PRO B 1 276 ? -16.109 -15.336 -12.328 1 97.19 276 PRO B N 1
ATOM 4846 C CA . PRO B 1 276 ? -17.484 -15.797 -12.141 1 97.19 276 PRO B CA 1
ATOM 4847 C C . PRO B 1 276 ? -17.891 -15.859 -10.664 1 97.19 276 PRO B C 1
ATOM 4849 O O . PRO B 1 276 ? -19.047 -16.156 -10.352 1 97.19 276 PRO B O 1
ATOM 4852 N N . VAL B 1 277 ? -17 -15.586 -9.789 1 97.75 277 VAL B N 1
ATOM 4853 C CA . VAL B 1 277 ? -17.375 -15.492 -8.391 1 97.75 277 VAL B CA 1
ATOM 4854 C C . VAL B 1 277 ? -18.297 -14.289 -8.18 1 97.75 277 VAL B C 1
ATOM 4856 O O . VAL B 1 277 ? -19.141 -14.297 -7.289 1 97.75 277 VAL B O 1
ATOM 4859 N N . VAL B 1 278 ? -18.141 -13.297 -9.008 1 98.69 278 VAL B N 1
ATOM 4860 C CA . VAL B 1 278 ? -18.953 -12.086 -8.977 1 98.69 278 VAL B CA 1
ATOM 4861 C C . VAL B 1 278 ? -19.875 -12.047 -10.188 1 98.69 278 VAL B C 1
ATOM 4863 O O . VAL B 1 278 ? -19.453 -12.328 -11.312 1 98.69 278 VAL B O 1
ATOM 4866 N N . ASP B 1 279 ? -21.109 -11.805 -9.969 1 98.69 279 ASP B N 1
ATOM 4867 C CA . ASP B 1 279 ? -22.016 -11.547 -11.078 1 98.69 279 ASP B CA 1
ATOM 4868 C C . ASP B 1 279 ? -21.688 -10.219 -11.758 1 98.69 279 ASP B C 1
ATOM 4870 O O . ASP B 1 279 ? -21.938 -9.148 -11.195 1 98.69 279 ASP B O 1
ATOM 4874 N N . THR B 1 280 ? -21.219 -10.305 -12.961 1 98.38 280 THR B N 1
ATOM 4875 C CA . THR B 1 280 ? -20.672 -9.133 -13.641 1 98.38 280 THR B CA 1
ATOM 4876 C C . THR B 1 280 ? -21.75 -8.094 -13.898 1 98.38 280 THR B C 1
ATOM 4878 O O . THR B 1 280 ? -21.516 -6.895 -13.727 1 98.38 280 THR B O 1
ATOM 4881 N N . ASP B 1 281 ? -22.906 -8.539 -14.328 1 98.12 281 ASP B N 1
ATOM 4882 C CA . ASP B 1 281 ? -24 -7.605 -14.57 1 98.12 281 ASP B CA 1
ATOM 4883 C C . ASP B 1 281 ? -24.391 -6.875 -13.289 1 98.12 281 ASP B C 1
ATOM 4885 O O . ASP B 1 281 ? -24.625 -5.664 -13.297 1 98.12 281 ASP B O 1
ATOM 4889 N N . ALA B 1 282 ? -24.5 -7.613 -12.234 1 98.69 282 ALA B N 1
ATOM 4890 C CA . ALA B 1 282 ? -24.812 -7.023 -10.93 1 98.69 282 ALA B CA 1
ATOM 4891 C C . ALA B 1 282 ? -23.734 -6.023 -10.516 1 98.69 282 ALA B C 1
ATOM 4893 O O . ALA B 1 282 ? -24.031 -4.98 -9.93 1 98.69 282 ALA B O 1
ATOM 4894 N N . LEU B 1 283 ? -22.5 -6.348 -10.773 1 98.81 283 LEU B N 1
ATOM 4895 C CA . LEU B 1 283 ? -21.391 -5.461 -10.453 1 98.81 283 LEU B CA 1
ATOM 4896 C C . LEU B 1 283 ? -21.484 -4.152 -11.227 1 98.81 283 LEU B C 1
ATOM 4898 O O . LEU B 1 283 ? -21.344 -3.072 -10.648 1 98.81 283 LEU B O 1
ATOM 4902 N N . VAL B 1 284 ? -21.734 -4.258 -12.516 1 98.62 284 VAL B N 1
ATOM 4903 C CA . VAL B 1 284 ? -21.875 -3.066 -13.352 1 98.62 284 VAL B CA 1
ATOM 4904 C C . VAL B 1 284 ? -23 -2.189 -12.805 1 98.62 284 VAL B C 1
ATOM 4906 O O . VAL B 1 284 ? -22.828 -0.979 -12.648 1 98.62 284 VAL B O 1
ATOM 4909 N N . GLU B 1 285 ? -24.094 -2.811 -12.484 1 98.56 285 GLU B N 1
ATOM 4910 C CA . GLU B 1 285 ? -25.234 -2.086 -11.93 1 98.56 285 GLU B CA 1
ATOM 4911 C C . GLU B 1 285 ? -24.859 -1.407 -10.609 1 98.56 285 GLU B C 1
ATOM 4913 O O . GLU B 1 285 ? -25.203 -0.247 -10.383 1 98.56 285 GLU B O 1
ATOM 4918 N N . ALA B 1 286 ? -24.188 -2.125 -9.734 1 98.81 286 ALA B N 1
ATOM 4919 C CA . ALA B 1 286 ? -23.797 -1.6 -8.43 1 98.81 286 ALA B CA 1
ATOM 4920 C C . ALA B 1 286 ? -22.891 -0.378 -8.586 1 98.81 286 ALA B C 1
ATOM 4922 O O . ALA B 1 286 ? -23.016 0.598 -7.844 1 98.81 286 ALA B O 1
ATOM 4923 N N . LEU B 1 287 ? -21.984 -0.426 -9.523 1 98.62 287 LEU B N 1
ATOM 4924 C CA . LEU B 1 287 ? -21.078 0.682 -9.789 1 98.62 287 LEU B CA 1
ATOM 4925 C C . LEU B 1 287 ? -21.828 1.879 -10.359 1 98.62 287 LEU B C 1
ATOM 4927 O O . LEU B 1 287 ? -21.625 3.012 -9.922 1 98.62 287 LEU B O 1
ATOM 4931 N N . GLU B 1 288 ? -22.703 1.643 -11.25 1 98.38 288 GLU B N 1
ATOM 4932 C CA . GLU B 1 288 ? -23.469 2.701 -11.898 1 98.38 288 GLU B CA 1
ATOM 4933 C C . GLU B 1 288 ? -24.422 3.387 -10.922 1 98.38 288 GLU B C 1
ATOM 4935 O O . GLU B 1 288 ? -24.641 4.594 -11.008 1 98.38 288 GLU B O 1
ATOM 4940 N N . GLN B 1 289 ? -24.922 2.619 -10.016 1 98.19 289 GLN B N 1
ATOM 4941 C CA . GLN B 1 289 ? -25.906 3.148 -9.07 1 98.19 289 GLN B CA 1
ATOM 4942 C C . GLN B 1 289 ? -25.219 3.67 -7.809 1 98.19 289 GLN B C 1
ATOM 4944 O O . GLN B 1 289 ? -25.891 4.191 -6.91 1 98.19 289 GLN B O 1
ATOM 4949 N N . GLY B 1 290 ? -23.969 3.453 -7.703 1 98 290 GLY B N 1
ATOM 4950 C CA . GLY B 1 290 ? -23.234 3.928 -6.539 1 98 290 GLY B CA 1
ATOM 4951 C C . GLY B 1 290 ? -23.5 3.1 -5.293 1 98 290 GLY B C 1
ATOM 4952 O O . GLY B 1 290 ? -23.484 3.627 -4.18 1 98 290 GLY B O 1
ATOM 4953 N N . LEU B 1 291 ? -23.828 1.808 -5.48 1 98.56 291 LEU B N 1
ATOM 4954 C CA . LEU B 1 291 ? -24.031 0.93 -4.336 1 98.56 291 LEU B CA 1
ATOM 4955 C C . LEU B 1 291 ? -22.703 0.619 -3.641 1 98.56 291 LEU B C 1
ATOM 4957 O O . LEU B 1 291 ? -22.688 0.249 -2.465 1 98.56 291 LEU B O 1
ATOM 4961 N N . ILE B 1 292 ? -21.609 0.705 -4.336 1 98.62 292 ILE B N 1
ATOM 4962 C CA . ILE B 1 292 ? -20.25 0.584 -3.838 1 98.62 292 ILE B CA 1
ATOM 4963 C C . ILE B 1 292 ? -19.406 1.747 -4.355 1 98.62 292 ILE B C 1
ATOM 4965 O O . ILE B 1 292 ? -19.812 2.449 -5.285 1 98.62 292 ILE B O 1
ATOM 4969 N N . SER B 1 293 ? -18.266 1.993 -3.723 1 97.88 293 SER B N 1
ATOM 4970 C CA . SER B 1 293 ? -17.469 3.17 -4.066 1 97.88 293 SER B CA 1
ATOM 4971 C C . SER B 1 293 ? -16.641 2.932 -5.328 1 97.88 293 SER B C 1
ATOM 4973 O O . SER B 1 293 ? -16.203 3.883 -5.973 1 97.88 293 SER B O 1
ATOM 4975 N N . GLY B 1 294 ? -16.406 1.691 -5.688 1 98.5 294 GLY B N 1
ATOM 4976 C CA . GLY B 1 294 ? -15.594 1.259 -6.816 1 98.5 294 GLY B CA 1
ATOM 4977 C C . GLY B 1 294 ? -15.18 -0.197 -6.73 1 98.5 294 GLY B C 1
ATOM 4978 O O . GLY B 1 294 ? -15.57 -0.906 -5.801 1 98.5 294 GLY B O 1
ATOM 4979 N N . ALA B 1 295 ? -14.422 -0.628 -7.719 1 98.88 295 ALA B N 1
ATOM 4980 C CA . ALA B 1 295 ? -13.938 -2.006 -7.723 1 98.88 295 ALA B CA 1
ATOM 4981 C C . ALA B 1 295 ? -12.602 -2.115 -8.453 1 98.88 295 ALA B C 1
ATOM 4983 O O . ALA B 1 295 ? -12.297 -1.297 -9.32 1 98.88 295 ALA B O 1
ATOM 4984 N N . ALA B 1 296 ? -11.812 -2.99 -8.039 1 98.94 296 ALA B N 1
ATOM 4985 C CA . ALA B 1 296 ? -10.617 -3.422 -8.766 1 98.94 296 ALA B CA 1
ATOM 4986 C C . ALA B 1 296 ? -10.703 -4.902 -9.117 1 98.94 296 ALA B C 1
ATOM 4988 O O . ALA B 1 296 ? -10.93 -5.746 -8.25 1 98.94 296 ALA B O 1
ATOM 4989 N N . LEU B 1 297 ? -10.539 -5.18 -10.406 1 98.88 297 LEU B N 1
ATOM 4990 C CA . LEU B 1 297 ? -10.727 -6.531 -10.922 1 98.88 297 LEU B CA 1
ATOM 4991 C C . LEU B 1 297 ? -9.5 -7.004 -11.68 1 98.88 297 LEU B C 1
ATOM 4993 O O . LEU B 1 297 ? -9.156 -6.441 -12.727 1 98.88 297 LEU B O 1
ATOM 4997 N N . ASP B 1 298 ? -8.867 -8.008 -11.18 1 98.31 298 ASP B N 1
ATOM 4998 C CA . ASP B 1 298 ? -7.801 -8.641 -11.953 1 98.31 298 ASP B CA 1
ATOM 4999 C C . ASP B 1 298 ? -8.344 -9.805 -12.789 1 98.31 298 ASP B C 1
ATOM 5001 O O . ASP B 1 298 ? -7.598 -10.422 -13.555 1 98.31 298 ASP B O 1
ATOM 5005 N N . VAL B 1 299 ? -9.609 -10.148 -12.562 1 97.75 299 VAL B N 1
ATOM 5006 C CA . VAL B 1 299 ? -10.32 -11.211 -13.266 1 97.75 299 VAL B CA 1
ATOM 5007 C C . VAL B 1 299 ? -11.727 -10.734 -13.625 1 97.75 299 VAL B C 1
ATOM 5009 O O . VAL B 1 299 ? -12.32 -9.922 -12.914 1 97.75 299 VAL B O 1
ATOM 5012 N N . THR B 1 300 ? -12.203 -11.18 -14.68 1 98.12 300 THR B N 1
ATOM 5013 C CA . THR B 1 300 ? -13.539 -10.797 -15.133 1 98.12 300 THR B CA 1
ATOM 5014 C C . THR B 1 300 ? -14.297 -12.008 -15.672 1 98.12 300 THR B C 1
ATOM 5016 O O . THR B 1 300 ? -13.734 -13.094 -15.789 1 98.12 300 THR B O 1
ATOM 5019 N N . ASP B 1 301 ? -15.469 -11.82 -15.898 1 97.56 301 ASP B N 1
ATOM 5020 C CA . ASP B 1 301 ? -16.312 -12.766 -16.625 1 97.56 301 ASP B CA 1
ATOM 5021 C C . ASP B 1 301 ? -17.078 -12.078 -17.734 1 97.56 301 ASP B C 1
ATOM 5023 O O . ASP B 1 301 ? -18 -11.289 -17.484 1 97.56 301 ASP B O 1
ATOM 5027 N N . PRO B 1 302 ? -16.844 -12.289 -18.969 1 97.06 302 PRO B N 1
ATOM 5028 C CA . PRO B 1 302 ? -15.883 -13.25 -19.531 1 97.06 302 PRO B CA 1
ATOM 5029 C C . PRO B 1 302 ? -14.43 -12.797 -19.375 1 97.06 302 PRO B C 1
ATOM 5031 O O . PRO B 1 302 ? -14.172 -11.633 -19.062 1 97.06 302 PRO B O 1
ATOM 5034 N N . GLU B 1 303 ? -13.523 -13.727 -19.578 1 94.81 303 GLU B N 1
ATOM 5035 C CA . GLU B 1 303 ? -12.086 -13.5 -19.594 1 94.81 303 GLU B CA 1
ATOM 5036 C C . GLU B 1 303 ? -11.438 -14.188 -20.797 1 94.81 303 GLU B C 1
ATOM 5038 O O . GLU B 1 303 ? -11.43 -15.422 -20.875 1 94.81 303 GLU B O 1
ATOM 5043 N N . PRO B 1 304 ? -10.977 -13.461 -21.719 1 94.75 304 PRO B N 1
ATOM 5044 C CA . PRO B 1 304 ? -10.734 -12.016 -21.734 1 94.75 304 PRO B CA 1
ATOM 5045 C C . PRO B 1 304 ? -12.023 -11.203 -21.812 1 94.75 304 PRO B C 1
ATOM 5047 O O . PRO B 1 304 ? -13.031 -11.688 -22.344 1 94.75 304 PRO B O 1
ATOM 5050 N N . LEU B 1 305 ? -11.898 -9.969 -21.344 1 97.75 305 LEU B N 1
ATOM 5051 C CA . LEU B 1 305 ? -13.039 -9.062 -21.422 1 97.75 305 LEU B CA 1
ATOM 5052 C C . LEU B 1 305 ? -13.164 -8.453 -22.812 1 97.75 305 LEU B C 1
ATOM 5054 O O . LEU B 1 305 ? -12.219 -7.824 -23.297 1 97.75 305 LEU B O 1
ATOM 5058 N N . PRO B 1 306 ? -14.258 -8.68 -23.484 1 97.5 306 PRO B N 1
ATOM 5059 C CA . PRO B 1 306 ? -14.398 -8.156 -24.844 1 97.5 306 PRO B CA 1
ATOM 5060 C C . PRO B 1 306 ? -14.383 -6.633 -24.906 1 97.5 306 PRO B C 1
ATOM 5062 O O . PRO B 1 306 ? -14.875 -5.973 -23.984 1 97.5 306 PRO B O 1
ATOM 5065 N N . PRO B 1 307 ? -13.914 -6.07 -25.969 1 97.06 307 PRO B N 1
ATOM 5066 C CA . PRO B 1 307 ? -13.727 -4.621 -26.094 1 97.06 307 PRO B CA 1
ATOM 5067 C C . PRO B 1 307 ? -15.031 -3.842 -25.906 1 97.06 307 PRO B C 1
ATOM 5069 O O . PRO B 1 307 ? -15.008 -2.686 -25.484 1 97.06 307 PRO B O 1
ATOM 5072 N N . GLN B 1 308 ? -16.172 -4.387 -26.172 1 97.56 308 GLN B N 1
ATOM 5073 C CA . GLN B 1 308 ? -17.438 -3.656 -26.125 1 97.56 308 GLN B CA 1
ATOM 5074 C C . GLN B 1 308 ? -18.125 -3.852 -24.781 1 97.56 308 GLN B C 1
ATOM 5076 O O . GLN B 1 308 ? -19.203 -3.289 -24.531 1 97.56 308 GLN B O 1
ATOM 5081 N N . HIS B 1 309 ? -17.562 -4.609 -24.016 1 97.94 309 HIS B N 1
ATOM 5082 C CA . HIS B 1 309 ? -18.219 -4.926 -22.75 1 97.94 309 HIS B CA 1
ATOM 5083 C C . HIS B 1 309 ? -18.391 -3.676 -21.891 1 97.94 309 HIS B C 1
ATOM 5085 O O . HIS B 1 309 ? -17.469 -2.885 -21.734 1 97.94 309 HIS B O 1
ATOM 5091 N N . PRO B 1 310 ? -19.5 -3.49 -21.188 1 97.44 310 PRO B N 1
ATOM 5092 C CA . PRO B 1 310 ? -19.797 -2.275 -20.422 1 97.44 310 PRO B CA 1
ATOM 5093 C C . PRO B 1 310 ? -18.906 -2.123 -19.203 1 97.44 310 PRO B C 1
ATOM 5095 O O . PRO B 1 310 ? -18.719 -1.012 -18.688 1 97.44 310 PRO B O 1
ATOM 5098 N N . LEU B 1 311 ? -18.312 -3.166 -18.75 1 98.19 311 LEU B N 1
ATOM 5099 C CA . LEU B 1 311 ? -17.469 -3.137 -17.547 1 98.19 311 LEU B CA 1
ATOM 5100 C C . LEU B 1 311 ? -16.281 -2.201 -17.734 1 98.19 311 LEU B C 1
ATOM 5102 O O . LEU B 1 311 ? -15.82 -1.575 -16.781 1 98.19 311 LEU B O 1
ATOM 5106 N N . TRP B 1 312 ? -15.82 -2.051 -18.969 1 97.94 312 TRP B N 1
ATOM 5107 C CA . TRP B 1 312 ? -14.664 -1.203 -19.266 1 97.94 312 TRP B CA 1
ATOM 5108 C C . TRP B 1 312 ? -14.945 0.244 -18.875 1 97.94 312 TRP B C 1
ATOM 5110 O O . TRP B 1 312 ? -14.023 0.982 -18.5 1 97.94 312 TRP B O 1
ATOM 5120 N N . LYS B 1 313 ? -16.219 0.605 -18.859 1 96.69 313 LYS B N 1
ATOM 5121 C CA . LYS B 1 313 ? -16.562 2.016 -18.719 1 96.69 313 LYS B CA 1
ATOM 5122 C C . LYS B 1 313 ? -17.344 2.264 -17.422 1 96.69 313 LYS B C 1
ATOM 5124 O O . LYS B 1 313 ? -17.734 3.395 -17.141 1 96.69 313 LYS B O 1
ATOM 5129 N N . ALA B 1 314 ? -17.594 1.205 -16.672 1 97.81 314 ALA B N 1
ATOM 5130 C CA . ALA B 1 314 ? -18.281 1.393 -15.406 1 97.81 314 ALA B CA 1
ATOM 5131 C C . ALA B 1 314 ? -17.516 2.377 -14.516 1 97.81 314 ALA B C 1
ATOM 5133 O O . ALA B 1 314 ? -16.281 2.414 -14.523 1 97.81 314 ALA B O 1
ATOM 5134 N N . PRO B 1 315 ? -18.234 3.207 -13.758 1 97.19 315 PRO B N 1
ATOM 5135 C CA . PRO B 1 315 ? -17.562 4.215 -12.938 1 97.19 315 PRO B CA 1
ATOM 5136 C C . PRO B 1 315 ? -16.719 3.604 -11.82 1 97.19 315 PRO B C 1
ATOM 5138 O O . PRO B 1 315 ? -17.141 2.635 -11.188 1 97.19 315 PRO B O 1
ATOM 5141 N N . ASN B 1 316 ? -15.516 4.137 -11.68 1 96.75 316 ASN B N 1
ATOM 5142 C CA . ASN B 1 316 ? -14.648 3.852 -10.547 1 96.75 316 ASN B CA 1
ATOM 5143 C C . ASN B 1 316 ? -14.195 2.395 -10.539 1 96.75 316 ASN B C 1
ATOM 5145 O O . ASN B 1 316 ? -14.031 1.798 -9.469 1 96.75 316 ASN B O 1
ATOM 5149 N N . VAL B 1 317 ? -14.094 1.754 -11.703 1 98.5 317 VAL B N 1
ATOM 5150 C CA . VAL B 1 317 ? -13.586 0.389 -11.789 1 98.5 317 VAL B CA 1
ATOM 5151 C C . VAL B 1 317 ? -12.164 0.401 -12.352 1 98.5 317 VAL B C 1
ATOM 5153 O O . VAL B 1 317 ? -11.852 1.189 -13.25 1 98.5 317 VAL B O 1
ATOM 5156 N N . PHE B 1 318 ? -11.281 -0.314 -11.812 1 98.69 318 PHE B N 1
ATOM 5157 C CA . PHE B 1 318 ? -9.922 -0.555 -12.289 1 98.69 318 PHE B CA 1
ATOM 5158 C C . PHE B 1 318 ? -9.75 -2.008 -12.719 1 98.69 318 PHE B C 1
ATOM 5160 O O . PHE B 1 318 ? -10.008 -2.926 -11.938 1 98.69 318 PHE B O 1
ATOM 5167 N N . ILE B 1 319 ? -9.336 -2.268 -13.953 1 98.62 319 ILE B N 1
ATOM 5168 C CA . ILE B 1 319 ? -9.281 -3.617 -14.508 1 98.62 319 ILE B CA 1
ATOM 5169 C C . ILE B 1 319 ? -7.871 -3.92 -15 1 98.62 319 ILE B C 1
ATOM 5171 O O . ILE B 1 319 ? -7.27 -3.115 -15.711 1 98.62 319 ILE B O 1
ATOM 5175 N N . THR B 1 320 ? -7.328 -5.004 -14.57 1 97.5 320 THR B N 1
ATOM 5176 C CA . THR B 1 320 ? -6.105 -5.543 -15.156 1 97.5 320 THR B CA 1
ATOM 5177 C C . THR B 1 320 ? -6.348 -6.93 -15.742 1 97.5 320 THR B C 1
ATOM 5179 O O . THR B 1 320 ? -7.246 -7.648 -15.297 1 97.5 320 THR B O 1
ATOM 5182 N N . PRO B 1 321 ? -5.656 -7.328 -16.766 1 96 321 PRO B N 1
ATOM 5183 C CA . PRO B 1 321 ? -5.918 -8.57 -17.5 1 96 321 PRO B CA 1
ATOM 5184 C C . PRO B 1 321 ? -5.238 -9.781 -16.875 1 96 321 PRO B C 1
ATOM 5186 O O . PRO B 1 321 ? -4.461 -10.469 -17.531 1 96 321 PRO B O 1
ATOM 5189 N N . HIS B 1 322 ? -5.637 -10.047 -15.602 1 94.62 322 HIS B N 1
ATOM 5190 C CA . HIS B 1 322 ? -5.168 -11.227 -14.875 1 94.62 322 HIS B CA 1
ATOM 5191 C C . HIS B 1 322 ? -3.646 -11.25 -14.789 1 94.62 322 HIS B C 1
ATOM 5193 O O . HIS B 1 322 ? -3.016 -12.242 -15.164 1 94.62 322 HIS B O 1
ATOM 5199 N N . VAL B 1 323 ? -3.072 -10.164 -14.164 1 95.31 323 VAL B N 1
ATOM 5200 C CA . VAL B 1 323 ? -1.626 -9.969 -14.164 1 95.31 323 VAL B CA 1
ATOM 5201 C C . VAL B 1 323 ? -1.123 -9.859 -12.727 1 95.31 323 VAL B C 1
ATOM 5203 O O . VAL B 1 323 ? 0.077 -9.695 -12.492 1 95.31 323 VAL B O 1
ATOM 5206 N N . SER B 1 324 ? -2.041 -9.891 -11.734 1 96.5 324 SER B N 1
ATOM 5207 C CA . SER B 1 324 ? -1.646 -9.641 -10.344 1 96.5 324 SER B CA 1
ATOM 5208 C C . SER B 1 324 ? -0.657 -10.695 -9.859 1 96.5 324 SER B C 1
ATOM 5210 O O . SER B 1 324 ? 0.064 -10.469 -8.883 1 96.5 324 SER B O 1
ATOM 5212 N N . TRP B 1 325 ? -0.575 -11.82 -10.516 1 94.38 325 TRP B N 1
ATOM 5213 C CA . TRP B 1 325 ? 0.26 -12.945 -10.102 1 94.38 325 TRP B CA 1
ATOM 5214 C C . TRP B 1 325 ? 1.698 -12.75 -10.57 1 94.38 325 TRP B C 1
ATOM 5216 O O . TRP B 1 325 ? 2.598 -13.477 -10.141 1 94.38 325 TRP B O 1
ATOM 5226 N N . GLN B 1 326 ? 1.938 -11.875 -11.469 1 93.62 326 GLN B N 1
ATOM 5227 C CA . GLN B 1 326 ? 3.236 -11.75 -12.125 1 93.62 326 GLN B CA 1
ATOM 5228 C C . GLN B 1 326 ? 4.277 -11.156 -11.18 1 93.62 326 GLN B C 1
ATOM 5230 O O . GLN B 1 326 ? 4.008 -10.172 -10.492 1 93.62 326 GLN B O 1
ATOM 5235 N N . SER B 1 327 ? 5.383 -11.766 -11.148 1 94.31 327 SER B N 1
ATOM 5236 C CA . SER B 1 327 ? 6.555 -11.328 -10.391 1 94.31 327 SER B CA 1
ATOM 5237 C C . SER B 1 327 ? 7.816 -12.023 -10.883 1 94.31 327 SER B C 1
ATOM 5239 O O . SER B 1 327 ? 7.777 -13.195 -11.258 1 94.31 327 SER B O 1
ATOM 5241 N N . ASP B 1 328 ? 8.891 -11.305 -10.859 1 93.62 328 ASP B N 1
ATOM 5242 C CA . ASP B 1 328 ? 10.172 -11.914 -11.203 1 93.62 328 ASP B CA 1
ATOM 5243 C C . ASP B 1 328 ? 10.594 -12.938 -10.156 1 93.62 328 ASP B C 1
ATOM 5245 O O . ASP B 1 328 ? 11.516 -13.727 -10.383 1 93.62 328 ASP B O 1
ATOM 5249 N N . ALA B 1 329 ? 9.828 -13.023 -9.109 1 95.75 329 ALA B N 1
ATOM 5250 C CA . ALA B 1 329 ? 10.148 -13.953 -8.031 1 95.75 329 ALA B CA 1
ATOM 5251 C C . ALA B 1 329 ? 9.32 -15.234 -8.148 1 95.75 329 ALA B C 1
ATOM 5253 O O . ALA B 1 329 ? 9.492 -16.156 -7.355 1 95.75 329 ALA B O 1
ATOM 5254 N N . LEU B 1 330 ? 8.477 -15.352 -9.172 1 95.12 330 LEU B N 1
ATOM 5255 C CA . LEU B 1 330 ? 7.535 -16.453 -9.25 1 95.12 330 LEU B CA 1
ATOM 5256 C C . LEU B 1 330 ? 8.266 -17.781 -9.383 1 95.12 330 LEU B C 1
ATOM 5258 O O . LEU B 1 330 ? 8.047 -18.703 -8.586 1 95.12 330 LEU B O 1
ATOM 5262 N N . VAL B 1 331 ? 9.195 -17.938 -10.375 1 96.38 331 VAL B N 1
ATOM 5263 C CA . VAL B 1 331 ? 9.875 -19.203 -10.641 1 96.38 331 VAL B CA 1
ATOM 5264 C C . VAL B 1 331 ? 10.719 -19.594 -9.438 1 96.38 331 VAL B C 1
ATOM 5266 O O . VAL B 1 331 ? 10.641 -20.734 -8.961 1 96.38 331 VAL B O 1
ATOM 5269 N N . PRO B 1 332 ? 11.445 -18.641 -8.828 1 97.19 332 PRO B N 1
ATOM 5270 C CA . PRO B 1 332 ? 12.18 -18.984 -7.613 1 97.19 332 PRO B CA 1
ATOM 5271 C C . PRO B 1 332 ? 11.266 -19.484 -6.496 1 97.19 332 PRO B C 1
ATOM 5273 O O . PRO B 1 332 ? 11.617 -20.438 -5.785 1 97.19 332 PRO B O 1
ATOM 5276 N N . ARG B 1 333 ? 10.133 -18.922 -6.312 1 97.69 333 ARG B N 1
ATOM 5277 C CA . ARG B 1 333 ? 9.219 -19.328 -5.25 1 97.69 333 ARG B CA 1
ATOM 5278 C C . ARG B 1 333 ? 8.641 -20.719 -5.527 1 97.69 333 ARG B C 1
ATOM 5280 O O . ARG B 1 333 ? 8.539 -21.547 -4.621 1 97.69 333 ARG B O 1
ATOM 5287 N N . ILE B 1 334 ? 8.305 -20.938 -6.766 1 98 334 ILE B N 1
ATOM 5288 C CA . ILE B 1 334 ? 7.809 -22.266 -7.125 1 98 334 ILE B CA 1
ATOM 5289 C C . ILE B 1 334 ? 8.906 -23.297 -6.93 1 98 334 ILE B C 1
ATOM 5291 O O . ILE B 1 334 ? 8.656 -24.406 -6.441 1 98 334 ILE B O 1
ATOM 5295 N N . ALA B 1 335 ? 10.148 -22.953 -7.301 1 98.25 335 ALA B N 1
ATOM 5296 C CA . ALA B 1 335 ? 11.289 -23.844 -7.074 1 98.25 335 ALA B CA 1
ATOM 5297 C C . ALA B 1 335 ? 11.43 -24.188 -5.594 1 98.25 335 ALA B C 1
ATOM 5299 O O . ALA B 1 335 ? 11.727 -25.328 -5.238 1 98.25 335 ALA B O 1
ATOM 5300 N N . GLY B 1 336 ? 11.219 -23.156 -4.793 1 97.88 336 GLY B N 1
ATOM 5301 C CA . GLY B 1 336 ? 11.242 -23.406 -3.359 1 97.88 336 GLY B CA 1
ATOM 5302 C C . GLY B 1 336 ? 10.164 -24.375 -2.904 1 97.88 336 GLY B C 1
ATOM 5303 O O . GLY B 1 336 ? 10.438 -25.266 -2.102 1 97.88 336 GLY B O 1
ATOM 5304 N N . LEU B 1 337 ? 8.969 -24.219 -3.381 1 98.19 337 LEU B N 1
ATOM 5305 C CA . LEU B 1 337 ? 7.859 -25.109 -3.068 1 98.19 337 LEU B CA 1
ATOM 5306 C C . LEU B 1 337 ? 8.172 -26.531 -3.512 1 98.19 337 LEU B C 1
ATOM 5308 O O . LEU B 1 337 ? 7.941 -27.484 -2.766 1 98.19 337 LEU B O 1
ATOM 5312 N N . ILE B 1 338 ? 8.742 -26.703 -4.738 1 98.19 338 ILE B N 1
ATOM 5313 C CA . ILE B 1 338 ? 9.125 -28.016 -5.25 1 98.19 338 ILE B CA 1
ATOM 5314 C C . ILE B 1 338 ? 10.109 -28.672 -4.285 1 98.19 338 ILE B C 1
ATOM 5316 O O . ILE B 1 338 ? 9.945 -29.844 -3.932 1 98.19 338 ILE B O 1
ATOM 5320 N N . MET B 1 339 ? 11.094 -27.875 -3.861 1 98.06 339 MET B N 1
ATOM 5321 C CA . MET B 1 339 ? 12.102 -28.422 -2.953 1 98.06 339 MET B CA 1
ATOM 5322 C C . MET B 1 339 ? 11.469 -28.891 -1.653 1 98.06 339 MET B C 1
ATOM 5324 O O . MET B 1 339 ? 11.766 -30 -1.179 1 98.06 339 MET B O 1
ATOM 5328 N N . GLU B 1 340 ? 10.594 -28.109 -1.147 1 97.69 340 GLU B N 1
ATOM 5329 C CA . GLU B 1 340 ? 9.93 -28.484 0.097 1 97.69 340 GLU B CA 1
ATOM 5330 C C . GLU B 1 340 ? 9.102 -29.766 -0.083 1 97.69 340 GLU B C 1
ATOM 5332 O O . GLU B 1 340 ? 9.109 -30.641 0.777 1 97.69 340 GLU B O 1
ATOM 5337 N N . ASN B 1 341 ? 8.367 -29.875 -1.156 1 98.19 341 ASN B N 1
ATOM 5338 C CA . ASN B 1 341 ? 7.523 -31.047 -1.401 1 98.19 341 ASN B CA 1
ATOM 5339 C C . ASN B 1 341 ? 8.367 -32.281 -1.696 1 98.19 341 ASN B C 1
ATOM 5341 O O . ASN B 1 341 ? 7.969 -33.406 -1.356 1 98.19 341 ASN B O 1
ATOM 5345 N N . LEU B 1 342 ? 9.539 -32.094 -2.322 1 98 342 LEU B N 1
ATOM 5346 C CA . LEU B 1 342 ? 10.453 -33.219 -2.498 1 98 342 LEU B CA 1
ATOM 5347 C C . LEU B 1 342 ? 10.914 -33.75 -1.148 1 98 342 LEU B C 1
ATOM 5349 O O . LEU B 1 342 ? 10.977 -34.969 -0.952 1 98 342 LEU B O 1
ATOM 5353 N N . GLU 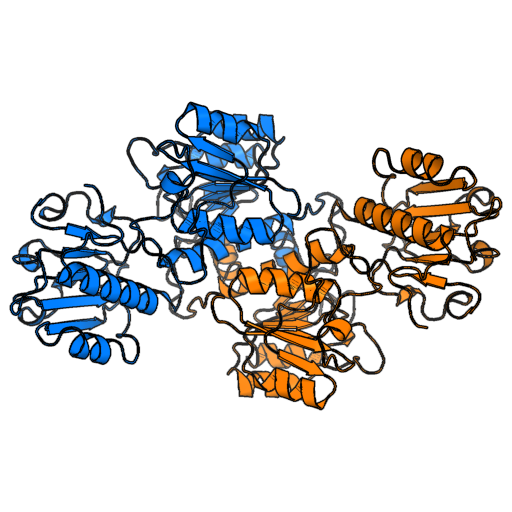B 1 343 ? 11.188 -32.812 -0.256 1 97.62 343 GLU B N 1
ATOM 5354 C CA . GLU B 1 343 ? 11.594 -33.219 1.085 1 97.62 343 GLU B CA 1
ATOM 5355 C C . GLU B 1 343 ? 10.484 -34 1.786 1 97.62 343 GLU B C 1
ATOM 5357 O O . GLU B 1 343 ? 10.734 -35.062 2.395 1 97.62 343 GLU B O 1
ATOM 5362 N N . ARG B 1 344 ? 9.352 -33.5 1.688 1 97.5 344 ARG B N 1
ATOM 5363 C CA . ARG B 1 344 ? 8.203 -34.156 2.305 1 97.5 344 ARG B CA 1
ATOM 5364 C C . ARG B 1 344 ? 7.953 -35.531 1.671 1 97.5 344 ARG B C 1
ATOM 5366 O O . ARG B 1 344 ? 7.68 -36.5 2.373 1 97.5 344 ARG B O 1
ATOM 5373 N N . LEU B 1 345 ? 8.016 -35.562 0.352 1 97.12 345 LEU B N 1
ATOM 5374 C CA . LEU B 1 345 ? 7.844 -36.812 -0.364 1 97.12 345 LEU B CA 1
ATOM 5375 C C . LEU B 1 345 ? 8.883 -37.844 0.088 1 97.12 345 LEU B C 1
ATOM 5377 O O . LEU B 1 345 ? 8.547 -39 0.33 1 97.12 345 LEU B O 1
ATOM 5381 N N . ASP B 1 346 ? 10.047 -37.375 0.231 1 96.25 346 ASP B N 1
ATOM 5382 C CA . ASP B 1 346 ? 11.156 -38.219 0.633 1 96.25 346 ASP B CA 1
ATOM 5383 C C . ASP B 1 346 ? 10.93 -38.781 2.035 1 96.25 346 ASP B C 1
ATOM 5385 O O . ASP B 1 346 ? 11.344 -39.906 2.332 1 96.25 346 ASP B O 1
ATOM 5389 N N . ARG B 1 347 ? 10.273 -38.062 2.836 1 95.81 347 ARG B N 1
ATOM 5390 C CA . ARG B 1 347 ? 10.031 -38.469 4.219 1 95.81 347 ARG B CA 1
ATOM 5391 C C . ARG B 1 347 ? 8.688 -39.188 4.359 1 95.81 347 ARG B C 1
ATOM 5393 O O . ARG B 1 347 ? 8.312 -39.594 5.457 1 95.81 347 ARG B O 1
ATOM 5400 N N . GLY B 1 348 ? 7.996 -39.219 3.322 1 95.06 348 GLY B N 1
ATOM 5401 C CA . GLY B 1 348 ? 6.688 -39.844 3.365 1 95.06 348 GLY B CA 1
ATOM 5402 C C . GLY B 1 348 ? 5.637 -39 4.055 1 95.06 348 GLY B C 1
ATOM 5403 O O . GLY B 1 348 ? 4.699 -39.531 4.66 1 95.06 348 GLY B O 1
ATOM 5404 N N . GLU B 1 349 ? 5.844 -37.688 4.078 1 95.81 349 GLU B N 1
ATOM 5405 C CA . GLU B 1 349 ? 4.918 -36.75 4.684 1 95.81 349 GLU B CA 1
ATOM 5406 C C . GLU B 1 349 ? 3.926 -36.219 3.658 1 95.81 349 GLU B C 1
ATOM 5408 O O . GLU B 1 349 ? 4.195 -36.219 2.455 1 95.81 349 GLU B O 1
ATOM 5413 N N . PRO B 1 350 ? 2.771 -35.812 4.145 1 95.38 350 PRO B N 1
ATOM 5414 C CA . PRO B 1 350 ? 1.845 -35.188 3.203 1 95.38 350 PRO B CA 1
ATOM 5415 C C . PRO B 1 350 ? 2.451 -33.969 2.498 1 95.38 350 PRO B C 1
ATOM 5417 O O . PRO B 1 350 ? 3.186 -33.188 3.115 1 95.38 350 PRO B O 1
ATOM 5420 N N . LEU B 1 351 ? 2.127 -33.875 1.222 1 97.56 351 LEU B N 1
ATOM 5421 C CA . LEU B 1 351 ? 2.678 -32.781 0.435 1 97.56 351 LEU B CA 1
ATOM 5422 C C . LEU B 1 351 ? 1.93 -31.484 0.717 1 97.56 351 LEU B C 1
ATOM 5424 O O . LEU B 1 351 ? 0.772 -31.5 1.142 1 97.56 351 LEU B O 1
ATOM 5428 N N . LEU B 1 352 ? 2.576 -30.406 0.565 1 97.19 352 LEU B N 1
ATOM 5429 C CA . LEU B 1 352 ? 1.936 -29.094 0.681 1 97.19 352 LEU B CA 1
ATOM 5430 C C . LEU B 1 352 ? 1.001 -28.844 -0.498 1 97.19 352 LEU B C 1
ATOM 5432 O O . LEU B 1 352 ? 1.295 -29.25 -1.625 1 97.19 352 LEU B O 1
ATOM 5436 N N . ASN B 1 353 ? -0.132 -28.156 -0.238 1 96.94 353 ASN B N 1
ATOM 5437 C CA . ASN B 1 353 ? -1.054 -27.641 -1.244 1 96.94 353 ASN B CA 1
ATOM 5438 C C . ASN B 1 353 ? -1.735 -28.766 -2.012 1 96.94 353 ASN B C 1
ATOM 5440 O O . ASN B 1 353 ? -2.002 -28.625 -3.209 1 96.94 353 ASN B O 1
ATOM 5444 N N . GLN B 1 354 ? -1.829 -29.875 -1.432 1 95.94 354 GLN B N 1
ATOM 5445 C CA . GLN B 1 354 ? -2.535 -30.953 -2.111 1 95.94 354 GLN B CA 1
ATOM 5446 C C . GLN B 1 354 ? -3.963 -30.547 -2.463 1 95.94 354 GLN B C 1
ATOM 5448 O O . GLN B 1 354 ? -4.676 -29.984 -1.627 1 95.94 354 GLN B O 1
ATOM 5453 N N . ILE B 1 355 ? -4.297 -30.766 -3.703 1 93.19 355 ILE B N 1
ATOM 5454 C CA . ILE B 1 355 ? -5.629 -30.422 -4.195 1 93.19 355 ILE B CA 1
ATOM 5455 C C . ILE B 1 355 ? -6.605 -31.547 -3.846 1 93.19 355 ILE B C 1
ATOM 5457 O O . ILE B 1 355 ? -6.355 -32.719 -4.152 1 93.19 355 ILE B O 1
ATOM 5461 N N . LYS B 1 356 ? -7.629 -31.125 -3.143 1 83.25 356 LYS B N 1
ATOM 5462 C CA . LYS B 1 356 ? -8.695 -32.094 -2.893 1 83.25 356 LYS B CA 1
ATOM 5463 C C . LYS B 1 356 ? -9.633 -32.219 -4.094 1 83.25 356 LYS B C 1
ATOM 5465 O O . LYS B 1 356 ? -10.336 -31.25 -4.43 1 83.25 356 LYS B O 1
ATOM 5470 N N . LYS B 1 357 ? -9.555 -33.344 -4.719 1 76.88 357 LYS B N 1
ATOM 5471 C CA . LYS B 1 357 ? -10.297 -33.594 -5.953 1 76.88 357 LYS B CA 1
ATOM 5472 C C . LYS B 1 357 ? -11.742 -34 -5.664 1 76.88 357 LYS B C 1
ATOM 5474 O O . LYS B 1 357 ? -12.031 -34.562 -4.605 1 76.88 357 LYS B O 1
#

Nearest PDB structures (foldseek):
  5mh6-assembly1_A  TM=8.348E-01  e=1.158E-24  Haloferax mediterranei ATCC 33500
  2gcg-assembly1_B  TM=7.595E-01  e=1.631E-22  Homo sapiens
  2wwr-assembly2_A  TM=7.511E-01  e=1.237E-20  Homo sapiens
  8wps-assembly1_A  TM=7.260E-01  e=1.549E-20  Anabaena sp. 90
  8wpo-assembly1_A  TM=7.278E-01  e=1.940E-20  Anabaena sp. 90

Organism: NCBI:txid72228

Sequence (714 aa):
MPLNPDDKLLVHLPGPAPAGWLEAAARRFPGLEVRWEVAGVDAAASDLERADALPPETLAGVTLLCVYPPPSPRAMERVRVVQLASAGSDRWLGHDKFGDEGVVFCSSSGCQSVQIAEWVMGAWLAHRHHFRLYDEQQRRATWNARVLDKPVADSLGRRVGILGYGSIGRQCARLAHALGMRVYAHTRTERPDAPSRRHAGCYSVPGTGDPDGAIPARWFHGDAGFRQLLALGLDLLVIALPLTASTRGLVARPQFRQLHDASAGRTFVCNVARGPVVDTDALVEALEQGLISGAALDVTDPEPLPPQHPLWKAPNVFITPHVSWQSDALVPRIAGLIMENLERLDRGEPLLNQIKKMPLNPDDKLLVHLPGPAPAGWLEAAARRFPGLEVRWEVAGVDAAASDLERADALPPETLAGVTLLCVYPPPSPRAMERVRVVQLASAGSDRWLGHDKFGDEGVVFCSSSGCQSVQIAEWVMGAWLAHRHHFRLYDEQQRRATWNARVLDKPVADSLGRRVGILGYGSIGRQCARLAHALGMRVYAHTRTERPDAPSRRHAGCYSVPGTGDPDGAIPARWFHGDAGFRQLLALGLDLLVIALPLTASTRGLVARPQFRQLHDASAGRTFVCNVARGPVVDTDALVEALEQGLISGAALDVTDPEPLPPQHPLWKAPNVFITPHVSWQSDALVPRIAGLIMENLERLDRGEPLLNQIKK